Protein AF-A1C8B0-F1 (afdb_monomer)

Radius of gyration: 32.6 Å; Cα contacts (8 Å, |Δi|>4): 626; chains: 1; bounding box: 87×48×108 Å

Structure (mmCIF, N/CA/C/O backbone):
data_AF-A1C8B0-F1
#
_entry.id   AF-A1C8B0-F1
#
loop_
_atom_site.group_PDB
_atom_site.id
_atom_site.type_symbol
_atom_site.label_atom_id
_atom_site.label_alt_id
_atom_site.label_comp_id
_atom_site.label_asym_id
_atom_site.label_entity_id
_atom_site.label_seq_id
_atom_site.pdbx_PDB_ins_code
_atom_site.Cartn_x
_atom_site.Cartn_y
_atom_site.Cartn_z
_atom_site.occupancy
_atom_site.B_iso_or_equiv
_atom_site.auth_seq_id
_atom_site.auth_comp_id
_atom_site.auth_asym_id
_atom_site.auth_atom_id
_atom_site.pdbx_PDB_model_num
ATOM 1 N N . MET A 1 1 ? -8.104 31.100 14.014 1.00 27.03 1 MET A N 1
ATOM 2 C CA . MET A 1 1 ? -8.698 31.829 12.880 1.00 27.03 1 MET A CA 1
ATOM 3 C C . MET A 1 1 ? -7.588 32.603 12.201 1.00 27.03 1 MET A C 1
ATOM 5 O O . MET A 1 1 ? -6.811 33.216 12.912 1.00 27.03 1 MET A O 1
ATOM 9 N N . GLU A 1 2 ? -7.525 32.483 10.873 1.00 24.52 2 GLU A N 1
ATOM 10 C CA . GLU A 1 2 ? -6.714 33.266 9.924 1.00 24.52 2 GLU A CA 1
ATOM 11 C C . GLU A 1 2 ? -5.181 33.228 10.052 1.00 24.52 2 GLU A C 1
ATOM 13 O O . GLU A 1 2 ? -4.587 33.913 10.872 1.00 24.52 2 GLU A O 1
ATOM 18 N N . GLN A 1 3 ? -4.539 32.476 9.149 1.00 24.55 3 GLN A N 1
ATOM 19 C CA . GLN A 1 3 ? -3.597 33.025 8.156 1.00 24.55 3 GLN A CA 1
ATOM 20 C C . GLN A 1 3 ? -3.154 31.900 7.202 1.00 24.55 3 GLN A C 1
ATOM 22 O O . GLN A 1 3 ? -2.173 31.196 7.417 1.00 24.55 3 GLN A O 1
ATOM 27 N N . PHE A 1 4 ? -3.932 31.717 6.137 1.00 23.42 4 PHE A N 1
ATOM 28 C CA . PHE A 1 4 ? -3.607 30.898 4.971 1.00 23.42 4 PHE A CA 1
ATOM 29 C C . PHE A 1 4 ? -4.050 31.694 3.742 1.00 23.42 4 PHE A C 1
ATOM 31 O O . PHE A 1 4 ? -5.245 31.938 3.605 1.00 23.42 4 PHE A O 1
ATOM 38 N N . ALA A 1 5 ? -3.108 32.097 2.882 1.00 22.16 5 ALA A N 1
ATOM 39 C CA . ALA A 1 5 ? -3.203 32.050 1.415 1.00 22.16 5 ALA A CA 1
ATOM 40 C C . ALA A 1 5 ? -2.179 32.977 0.728 1.00 22.16 5 ALA A C 1
ATOM 42 O O . ALA A 1 5 ? -2.107 34.158 1.051 1.00 22.16 5 ALA A O 1
ATOM 43 N N . ARG A 1 6 ? -1.572 32.431 -0.349 1.00 23.80 6 ARG A N 1
ATOM 44 C CA . ARG A 1 6 ? -1.012 33.102 -1.551 1.00 23.80 6 ARG A CA 1
ATOM 45 C C . ARG A 1 6 ? 0.385 33.758 -1.410 1.00 23.80 6 ARG A C 1
ATOM 47 O O . ARG A 1 6 ? 0.670 34.356 -0.394 1.00 23.80 6 ARG A O 1
ATOM 54 N N . PHE A 1 7 ? 1.314 33.720 -2.379 1.00 22.75 7 PHE A N 1
ATOM 55 C CA . PHE A 1 7 ? 1.274 33.415 -3.820 1.00 22.75 7 PHE A CA 1
ATOM 56 C C . PHE A 1 7 ? 2.685 32.997 -4.350 1.00 22.75 7 PHE A C 1
ATOM 58 O O . PHE A 1 7 ? 3.702 33.293 -3.738 1.00 22.75 7 PHE A O 1
ATOM 65 N N . ARG A 1 8 ? 2.652 32.304 -5.501 1.00 22.50 8 ARG A N 1
ATOM 66 C CA . ARG A 1 8 ? 3.627 31.754 -6.486 1.00 22.50 8 ARG A CA 1
ATOM 67 C C . ARG A 1 8 ? 5.122 32.154 -6.572 1.00 22.50 8 ARG A C 1
ATOM 69 O O . ARG A 1 8 ? 5.502 33.303 -6.423 1.00 22.50 8 ARG A O 1
ATOM 76 N N . CYS A 1 9 ? 5.868 31.138 -7.045 1.00 22.59 9 CYS A N 1
ATOM 77 C CA . CYS A 1 9 ? 6.956 31.082 -8.043 1.00 22.59 9 CYS A CA 1
ATOM 78 C C . CYS A 1 9 ? 7.487 32.377 -8.677 1.00 22.59 9 CYS A C 1
ATOM 80 O O . CYS A 1 9 ? 6.720 33.074 -9.331 1.00 22.59 9 CYS A O 1
ATOM 82 N N . GLU A 1 10 ? 8.821 32.486 -8.747 1.00 23.69 10 GLU A N 1
ATOM 83 C CA . GLU A 1 10 ? 9.536 32.789 -9.996 1.00 23.69 10 GLU A CA 1
ATOM 84 C C . GLU A 1 10 ? 11.028 32.379 -9.958 1.00 23.69 10 GLU A C 1
ATOM 86 O O . GLU A 1 10 ? 11.712 32.541 -8.955 1.00 23.69 10 GLU A O 1
ATOM 91 N N . ARG A 1 11 ? 11.474 31.875 -11.119 1.00 23.36 11 ARG A N 1
ATOM 92 C CA . ARG A 1 11 ? 12.811 31.928 -11.744 1.00 23.36 11 ARG A CA 1
ATOM 93 C C . ARG A 1 11 ? 14.041 31.179 -11.191 1.00 23.36 11 ARG A C 1
ATOM 95 O O . ARG A 1 11 ? 14.656 31.513 -10.188 1.00 23.36 11 ARG A O 1
ATOM 102 N N . LEU A 1 12 ? 14.443 30.226 -12.036 1.00 24.17 12 LEU A N 1
ATOM 103 C CA . LEU A 1 12 ? 15.775 29.667 -12.255 1.00 24.17 12 LEU A CA 1
ATOM 104 C C . LEU A 1 12 ? 16.821 30.743 -12.586 1.00 24.17 12 LEU A C 1
ATOM 106 O O . LEU A 1 12 ? 16.550 31.597 -13.427 1.00 24.17 12 LEU A O 1
ATOM 110 N N . GLU A 1 13 ? 18.041 30.569 -12.075 1.00 24.02 13 GLU A N 1
ATOM 111 C CA . GLU A 1 13 ? 19.277 30.878 -12.799 1.00 24.02 13 GLU A CA 1
ATOM 112 C C . GLU A 1 13 ? 20.419 29.942 -12.351 1.00 24.02 13 GLU A C 1
ATOM 114 O O . GLU A 1 13 ? 20.404 29.355 -11.271 1.00 24.02 13 GLU A O 1
ATOM 119 N N . PHE A 1 14 ? 21.339 29.718 -13.280 1.00 22.56 14 PHE A N 1
ATOM 120 C CA . PHE A 1 14 ? 22.285 28.611 -13.418 1.00 22.56 14 PHE A CA 1
ATOM 121 C C . PHE A 1 14 ? 23.656 28.901 -12.766 1.00 22.56 14 PHE A C 1
ATOM 123 O O . PHE A 1 14 ? 24.095 30.040 -12.826 1.00 22.56 14 PHE A O 1
ATOM 130 N N . ILE A 1 15 ? 24.364 27.862 -12.271 1.00 24.08 15 ILE A N 1
ATOM 131 C CA . ILE A 1 15 ? 25.776 27.479 -12.586 1.00 24.08 15 ILE A CA 1
ATOM 132 C C . ILE A 1 15 ? 26.565 26.817 -11.420 1.00 24.08 15 ILE A C 1
ATOM 134 O O . ILE A 1 15 ? 26.719 27.356 -10.331 1.00 24.08 15 ILE A O 1
ATOM 138 N N . ASN A 1 16 ? 27.160 25.673 -11.789 1.00 22.88 16 ASN A N 1
ATOM 139 C CA . ASN A 1 16 ? 28.370 24.968 -11.328 1.00 22.88 16 ASN A CA 1
ATOM 140 C C . ASN A 1 16 ? 28.439 24.127 -10.036 1.00 22.88 16 ASN A C 1
ATOM 142 O O . ASN A 1 16 ? 28.656 24.589 -8.919 1.00 22.88 16 ASN A O 1
ATOM 146 N N . LEU A 1 17 ? 28.476 22.816 -10.308 1.00 26.45 17 LEU A N 1
ATOM 147 C CA . LEU A 1 17 ? 29.209 21.765 -9.611 1.00 26.45 17 LEU A CA 1
ATOM 148 C C . LEU A 1 17 ? 30.724 22.053 -9.601 1.00 26.45 17 LEU A C 1
ATOM 150 O O . LEU A 1 17 ? 31.343 22.057 -10.654 1.00 26.45 17 LEU A O 1
ATOM 154 N N . GLU A 1 18 ? 31.311 22.240 -8.420 1.00 26.14 18 GLU A N 1
ATOM 155 C CA . GLU A 1 18 ? 32.524 21.548 -7.939 1.00 26.14 18 GLU A CA 1
ATOM 156 C C . GLU A 1 18 ? 32.951 22.154 -6.591 1.00 26.14 18 GLU A C 1
ATOM 158 O O . GLU A 1 18 ? 33.663 23.151 -6.526 1.00 26.14 18 GLU A O 1
ATOM 163 N N . ARG A 1 19 ? 32.505 21.536 -5.489 1.00 23.75 19 ARG A N 1
ATOM 164 C CA . ARG A 1 19 ? 33.178 21.549 -4.173 1.00 23.75 19 ARG A CA 1
ATOM 165 C C . ARG A 1 19 ? 32.501 20.540 -3.240 1.00 23.75 19 ARG A C 1
ATOM 167 O O . ARG A 1 19 ? 31.863 20.878 -2.251 1.00 23.75 19 ARG A O 1
ATOM 174 N N . LEU A 1 20 ? 32.650 19.253 -3.557 1.00 26.44 20 LEU A N 1
ATOM 175 C CA . LEU A 1 20 ? 32.362 18.170 -2.613 1.00 26.44 20 LEU A CA 1
ATOM 176 C C . LEU A 1 20 ? 33.545 18.009 -1.644 1.00 26.44 20 LEU A C 1
ATOM 178 O O . LEU A 1 20 ? 34.382 17.122 -1.787 1.00 26.44 20 LEU A O 1
ATOM 182 N N . ARG A 1 21 ? 33.586 18.848 -0.606 1.00 23.86 21 ARG A N 1
ATOM 183 C CA . ARG A 1 21 ? 34.073 18.432 0.715 1.00 23.86 21 ARG A CA 1
ATOM 184 C C . ARG A 1 21 ? 32.958 18.711 1.716 1.00 23.86 21 ARG A C 1
ATOM 186 O O . ARG A 1 21 ? 32.481 19.832 1.833 1.00 23.86 21 ARG A O 1
ATOM 193 N N . ARG A 1 22 ? 32.514 17.623 2.349 1.00 26.09 22 ARG A N 1
ATOM 194 C CA . ARG A 1 22 ? 31.415 17.522 3.319 1.00 26.09 22 ARG A CA 1
ATOM 195 C C . ARG A 1 22 ? 31.419 18.681 4.327 1.00 26.09 22 ARG A C 1
ATOM 197 O O . ARG A 1 22 ? 32.480 19.020 4.845 1.00 26.09 22 ARG A O 1
ATOM 204 N N . PRO A 1 23 ? 30.223 19.110 4.746 1.00 23.77 23 PRO A N 1
ATOM 205 C CA . PRO A 1 23 ? 29.905 18.965 6.157 1.00 23.77 23 PRO A CA 1
ATOM 206 C C . PRO A 1 23 ? 28.652 18.110 6.357 1.00 23.77 23 PRO A C 1
ATOM 208 O O . PRO A 1 23 ? 27.704 18.117 5.574 1.00 23.77 23 PRO A O 1
ATOM 211 N N . GLN A 1 24 ? 28.717 17.309 7.412 1.00 29.73 24 GLN A N 1
ATOM 212 C CA . GLN A 1 24 ? 27.662 16.442 7.903 1.00 29.73 24 GLN A CA 1
ATOM 213 C C . GLN A 1 24 ? 26.462 17.282 8.360 1.00 29.73 24 GLN A C 1
ATOM 215 O O . GLN A 1 24 ? 26.579 18.031 9.321 1.00 29.73 24 GLN A O 1
ATOM 220 N N . TYR A 1 25 ? 25.306 17.088 7.725 1.00 24.14 25 TYR A N 1
ATOM 221 C CA . TYR A 1 25 ? 24.003 17.246 8.371 1.00 24.14 25 TYR A CA 1
ATOM 222 C C . TYR A 1 25 ? 23.102 16.069 7.968 1.00 24.14 25 TYR A C 1
ATOM 224 O O . TYR A 1 25 ? 23.142 15.627 6.815 1.00 24.14 25 TYR A O 1
ATOM 232 N N . PRO A 1 26 ? 22.338 15.498 8.914 1.00 23.81 26 PRO A N 1
ATOM 233 C CA . PRO A 1 26 ? 21.621 14.253 8.711 1.00 23.81 26 PRO A CA 1
ATOM 234 C C . PRO A 1 26 ? 20.372 14.500 7.864 1.00 23.81 26 PRO A C 1
ATOM 236 O O . PRO A 1 26 ? 19.462 15.230 8.253 1.00 23.81 26 PRO A O 1
ATOM 239 N N . ILE A 1 27 ? 20.304 13.840 6.711 1.00 23.09 27 ILE A N 1
ATOM 240 C CA . ILE A 1 27 ? 19.071 13.711 5.938 1.00 23.09 27 ILE A CA 1
ATOM 241 C C . ILE A 1 27 ? 18.072 12.964 6.829 1.00 23.09 27 ILE A C 1
ATOM 243 O O . ILE A 1 27 ? 18.251 11.777 7.121 1.00 23.09 27 ILE A O 1
ATOM 247 N N . ARG A 1 28 ? 17.020 13.658 7.283 1.00 23.97 28 ARG A N 1
ATOM 248 C CA . ARG A 1 28 ? 15.839 13.024 7.876 1.00 23.97 28 ARG A CA 1
ATOM 249 C C . ARG A 1 28 ? 15.248 12.080 6.831 1.00 23.97 28 ARG A C 1
ATOM 251 O O . ARG A 1 28 ? 14.528 12.497 5.931 1.00 23.97 28 ARG A O 1
ATOM 258 N N . ARG A 1 29 ? 15.564 10.791 6.973 1.00 22.73 29 ARG A N 1
ATOM 259 C CA . ARG A 1 29 ? 14.801 9.682 6.404 1.00 22.73 29 ARG A CA 1
ATOM 260 C C . ARG A 1 29 ? 13.360 9.813 6.892 1.00 22.73 29 ARG A C 1
ATOM 262 O O . ARG A 1 29 ? 13.035 9.332 7.972 1.00 22.73 29 ARG A O 1
ATOM 269 N N . ILE A 1 30 ? 12.486 10.387 6.076 1.00 24.53 30 ILE A N 1
ATOM 270 C CA . ILE A 1 30 ? 11.073 10.003 6.091 1.00 24.53 30 ILE A CA 1
ATOM 271 C C . ILE A 1 30 ? 10.986 8.738 5.233 1.00 24.53 30 ILE A C 1
ATOM 273 O O . ILE A 1 30 ? 10.420 8.706 4.150 1.00 24.53 30 ILE A O 1
ATOM 277 N N . CYS A 1 31 ? 11.634 7.677 5.718 1.00 21.89 31 CYS A N 1
ATOM 278 C CA . CYS A 1 31 ? 11.101 6.351 5.491 1.00 21.89 31 CYS A CA 1
ATOM 279 C C . CYS A 1 31 ? 9.854 6.311 6.359 1.00 21.89 31 CYS A C 1
ATOM 281 O O . CYS A 1 31 ? 9.967 6.399 7.585 1.00 21.89 31 CYS A O 1
ATOM 283 N N . VAL A 1 32 ? 8.684 6.186 5.735 1.00 26.14 32 VAL A N 1
ATOM 284 C CA . VAL A 1 32 ? 7.529 5.594 6.402 1.00 26.14 32 VAL A CA 1
ATOM 285 C C . VAL A 1 32 ? 8.072 4.328 7.048 1.00 26.14 32 VAL A C 1
ATOM 287 O O . VAL A 1 32 ? 8.517 3.408 6.358 1.00 26.14 32 VAL A O 1
ATOM 290 N N . ARG A 1 33 ? 8.183 4.342 8.379 1.00 23.36 33 ARG A N 1
ATOM 291 C CA . ARG A 1 33 ? 8.443 3.131 9.136 1.00 23.36 33 ARG A CA 1
ATOM 292 C C . ARG A 1 33 ? 7.311 2.201 8.730 1.00 23.36 33 ARG A C 1
ATOM 294 O O . ARG A 1 33 ? 6.187 2.370 9.185 1.00 23.36 33 ARG A O 1
ATOM 301 N N . GLN A 1 34 ? 7.614 1.227 7.874 1.00 23.14 34 GLN A N 1
ATOM 302 C CA . GLN A 1 34 ? 6.917 -0.040 7.966 1.00 23.14 34 GLN A CA 1
ATOM 303 C C . GLN A 1 34 ? 6.881 -0.399 9.456 1.00 23.14 34 GLN A C 1
ATOM 305 O O . GLN A 1 34 ? 7.913 -0.228 10.126 1.00 23.14 34 GLN A O 1
ATOM 310 N N . PRO A 1 35 ? 5.762 -0.900 9.989 1.00 26.23 35 PRO A N 1
ATOM 311 C CA . PRO A 1 35 ? 5.779 -1.600 11.258 1.00 26.23 35 PRO A CA 1
ATOM 312 C C . PRO A 1 35 ? 6.574 -2.901 11.056 1.00 26.23 35 PRO A C 1
ATOM 314 O O . PRO A 1 35 ? 6.039 -4.002 10.987 1.00 26.23 35 PRO A O 1
ATOM 317 N N . ARG A 1 36 ? 7.900 -2.787 10.905 1.00 23.06 36 ARG A N 1
ATOM 318 C CA . ARG A 1 36 ? 8.804 -3.919 11.032 1.00 23.06 36 ARG A CA 1
ATOM 319 C C . ARG A 1 36 ? 8.688 -4.368 12.479 1.00 23.06 36 ARG A C 1
ATOM 321 O O . ARG A 1 36 ? 9.173 -3.686 13.375 1.00 23.06 36 ARG A O 1
ATOM 328 N N . ARG A 1 37 ? 8.089 -5.551 12.624 1.00 27.02 37 ARG A N 1
ATOM 329 C CA . ARG A 1 37 ? 7.896 -6.349 13.838 1.00 27.02 37 ARG A CA 1
ATOM 330 C C . ARG A 1 37 ? 6.720 -5.935 14.727 1.00 27.02 37 ARG A C 1
ATOM 332 O O . ARG A 1 37 ? 6.909 -5.615 15.890 1.00 27.02 37 ARG A O 1
ATOM 339 N N . ILE A 1 38 ? 5.511 -6.278 14.283 1.00 29.66 38 ILE A N 1
ATOM 340 C CA . ILE A 1 38 ? 4.605 -7.047 15.159 1.00 29.66 38 ILE A CA 1
ATOM 341 C C . ILE A 1 38 ? 5.105 -8.507 15.159 1.00 29.66 38 ILE A C 1
ATOM 343 O O . ILE A 1 38 ? 4.500 -9.433 14.642 1.00 29.66 38 ILE A O 1
ATOM 347 N N . LEU A 1 39 ? 6.328 -8.680 15.658 1.00 27.09 39 LEU A N 1
ATOM 348 C CA . LEU A 1 39 ? 6.884 -9.946 16.140 1.00 27.09 39 LEU A CA 1
ATOM 349 C C . LEU A 1 39 ? 7.216 -9.805 17.636 1.00 27.09 39 LEU A C 1
ATOM 351 O O . LEU A 1 39 ? 7.944 -10.617 18.196 1.00 27.09 39 LEU A O 1
ATOM 355 N N . GLU A 1 40 ? 6.649 -8.788 18.294 1.00 28.31 40 GLU A N 1
ATOM 356 C CA . GLU A 1 40 ? 6.595 -8.675 19.755 1.00 28.31 40 GLU A CA 1
ATOM 357 C C . GLU A 1 40 ? 5.267 -9.189 20.335 1.00 28.31 40 GLU A C 1
ATOM 359 O O . GLU A 1 40 ? 5.153 -9.354 21.544 1.00 28.31 40 GLU A O 1
ATOM 364 N N . SER A 1 41 ? 4.320 -9.628 19.496 1.00 29.56 41 SER A N 1
ATOM 365 C CA . SER A 1 41 ? 3.171 -10.445 19.924 1.00 29.56 41 SER A CA 1
ATOM 366 C C . SER A 1 41 ? 3.544 -11.903 20.256 1.00 29.56 41 SER A C 1
ATOM 368 O O . SER A 1 41 ? 2.705 -12.664 20.724 1.00 29.56 41 SER A O 1
ATOM 370 N N . ARG A 1 42 ? 4.822 -12.296 20.103 1.00 28.45 42 ARG A N 1
ATOM 371 C CA . ARG A 1 42 ? 5.390 -13.548 20.654 1.00 28.45 42 ARG A CA 1
ATOM 372 C C . ARG A 1 42 ? 6.386 -13.335 21.807 1.00 28.45 42 ARG A C 1
ATOM 374 O O . ARG A 1 42 ? 7.036 -14.289 22.224 1.00 28.45 42 ARG A O 1
ATOM 381 N N . ARG A 1 43 ? 6.501 -12.116 22.356 1.00 26.80 43 ARG A N 1
ATOM 382 C CA . ARG A 1 43 ? 7.359 -11.809 23.524 1.00 26.80 43 ARG A CA 1
ATOM 383 C C . ARG A 1 43 ? 6.664 -11.060 24.667 1.00 26.80 43 ARG A C 1
ATOM 385 O O . ARG A 1 43 ? 7.340 -10.599 25.574 1.00 26.80 43 ARG A O 1
ATOM 392 N N . PHE A 1 44 ? 5.332 -11.065 24.715 1.00 29.77 44 PHE A N 1
ATOM 393 C CA . PHE A 1 44 ? 4.585 -10.816 25.962 1.00 29.77 44 PHE A CA 1
ATOM 394 C C . PHE A 1 44 ? 4.304 -12.105 26.762 1.00 29.77 44 PHE A C 1
ATOM 396 O O . PHE A 1 44 ? 3.426 -12.163 27.617 1.00 29.77 44 PHE A O 1
ATOM 403 N N . HIS A 1 45 ? 5.106 -13.147 26.533 1.00 31.66 45 HIS A N 1
ATOM 404 C CA . HIS A 1 45 ? 5.358 -14.186 27.524 1.00 31.66 45 HIS A CA 1
ATOM 405 C C . HIS A 1 45 ? 6.771 -13.981 28.079 1.00 31.66 45 HIS A C 1
ATOM 407 O O . HIS A 1 45 ? 7.755 -14.143 27.363 1.00 31.66 45 HIS A O 1
ATOM 413 N N . ARG A 1 46 ? 6.832 -13.626 29.370 1.00 34.03 46 ARG A N 1
ATOM 414 C CA . ARG A 1 46 ? 8.031 -13.402 30.198 1.00 34.03 46 ARG A CA 1
ATOM 415 C C . ARG A 1 46 ? 8.932 -12.229 29.784 1.00 34.03 46 ARG A C 1
ATOM 417 O O . ARG A 1 46 ? 10.022 -12.428 29.261 1.00 34.03 46 ARG A O 1
ATOM 424 N N . THR A 1 47 ? 8.581 -11.030 30.240 1.00 23.72 47 THR A N 1
ATOM 425 C CA . THR A 1 47 ? 9.585 -10.058 30.699 1.00 23.72 47 THR A CA 1
ATOM 426 C C . THR A 1 47 ? 9.168 -9.511 32.053 1.00 23.72 47 THR A C 1
ATOM 428 O O . THR A 1 47 ? 8.260 -8.696 32.173 1.00 23.72 47 THR A O 1
ATOM 431 N N . ARG A 1 48 ? 9.861 -10.026 33.071 1.00 34.81 48 ARG A N 1
ATOM 432 C CA . ARG A 1 48 ? 10.075 -9.416 34.382 1.00 34.81 48 ARG A CA 1
ATOM 433 C C . ARG A 1 48 ? 10.405 -7.935 34.148 1.00 34.81 48 ARG A C 1
ATOM 435 O O . ARG A 1 48 ? 11.414 -7.637 33.514 1.00 34.81 48 ARG A O 1
ATOM 442 N N . THR A 1 49 ? 9.550 -7.025 34.594 1.00 28.36 49 THR A N 1
ATOM 443 C CA . THR A 1 49 ? 9.852 -5.593 34.610 1.00 28.36 49 THR A CA 1
ATOM 444 C C . THR A 1 49 ? 10.828 -5.332 35.751 1.00 28.36 49 THR A C 1
ATOM 446 O O . THR A 1 49 ? 10.450 -5.367 36.919 1.00 28.36 49 THR A O 1
ATOM 449 N N . THR A 1 50 ? 12.096 -5.121 35.415 1.00 33.22 50 THR A N 1
ATOM 450 C CA . THR A 1 50 ? 13.068 -4.455 36.285 1.00 33.22 50 THR A CA 1
ATOM 451 C C . THR A 1 50 ? 13.237 -3.027 35.785 1.00 33.22 50 THR A C 1
ATOM 453 O O . THR A 1 50 ? 13.892 -2.807 34.767 1.00 33.22 50 THR A O 1
ATOM 456 N N . SER A 1 51 ? 12.640 -2.075 36.494 1.00 29.19 51 SER A N 1
ATOM 457 C CA . SER A 1 51 ? 13.129 -0.700 36.584 1.00 29.19 51 SER A CA 1
ATOM 458 C C . SER A 1 51 ? 12.572 -0.087 37.865 1.00 29.19 51 SER A C 1
ATOM 460 O O . SER A 1 51 ? 11.360 0.069 37.999 1.00 29.19 51 SER A O 1
ATOM 462 N N . ASP A 1 52 ? 13.506 0.152 38.779 1.00 31.75 52 ASP A N 1
ATOM 463 C CA . ASP A 1 52 ? 13.441 0.816 40.076 1.00 31.75 52 ASP A CA 1
ATOM 464 C C . ASP A 1 52 ? 12.338 1.874 40.230 1.00 31.75 52 ASP A C 1
ATOM 466 O O . ASP A 1 52 ? 12.485 3.020 39.815 1.00 31.75 52 ASP A O 1
ATOM 470 N N . ASP A 1 53 ? 11.261 1.488 40.907 1.00 26.95 53 ASP A N 1
ATOM 471 C CA . ASP A 1 53 ? 10.874 2.138 42.156 1.00 26.95 53 ASP A CA 1
ATOM 472 C C . ASP A 1 53 ? 10.282 1.047 43.064 1.00 26.95 53 ASP A C 1
ATOM 474 O O . ASP A 1 53 ? 9.504 0.199 42.620 1.00 26.95 53 ASP A O 1
ATOM 478 N N . GLY A 1 54 ? 10.755 0.968 44.305 1.00 28.72 54 GLY A N 1
ATOM 479 C CA . GLY A 1 54 ? 10.697 -0.217 45.175 1.00 28.72 54 GLY A CA 1
ATOM 480 C C . GLY A 1 54 ? 9.331 -0.565 45.772 1.00 28.72 54 GLY A C 1
ATOM 481 O O . GLY A 1 54 ? 9.268 -1.027 46.907 1.00 28.72 54 GLY A O 1
ATOM 482 N N . THR A 1 55 ? 8.235 -0.367 45.045 1.00 31.16 55 THR A N 1
ATOM 483 C CA . THR A 1 55 ? 6.891 -0.791 45.458 1.00 31.16 55 THR A CA 1
ATOM 484 C C . THR A 1 55 ? 6.254 -1.621 44.352 1.00 31.16 55 THR A C 1
ATOM 486 O O . THR A 1 55 ? 5.639 -1.113 43.419 1.00 31.16 55 THR A O 1
ATOM 489 N N . GLN A 1 56 ? 6.417 -2.945 44.447 1.00 30.25 56 GLN A N 1
ATOM 490 C CA . GLN A 1 56 ? 5.583 -3.854 43.667 1.00 30.25 56 GLN A CA 1
ATOM 491 C C . GLN A 1 56 ? 4.119 -3.640 44.077 1.00 30.25 56 GLN A C 1
ATOM 493 O O . GLN A 1 56 ? 3.834 -3.692 45.277 1.00 30.25 56 GLN A O 1
ATOM 498 N N . PRO A 1 57 ? 3.182 -3.414 43.137 1.00 36.72 57 PRO A N 1
ATOM 499 C CA . PRO A 1 57 ? 1.769 -3.502 43.470 1.00 36.72 57 PRO A CA 1
ATOM 500 C C . PRO A 1 57 ? 1.504 -4.920 43.986 1.00 36.72 57 PRO A C 1
ATOM 502 O O . PRO A 1 57 ? 1.942 -5.895 43.370 1.00 36.72 57 PRO A O 1
ATOM 505 N N . ALA A 1 58 ? 0.859 -5.025 45.150 1.00 40.59 58 ALA A N 1
ATOM 506 C CA . ALA A 1 58 ? 0.561 -6.302 45.788 1.00 40.59 58 ALA A CA 1
ATOM 507 C C . ALA A 1 58 ? -0.121 -7.261 44.788 1.00 40.59 58 ALA A C 1
ATOM 509 O O . ALA A 1 58 ? -0.948 -6.804 43.989 1.00 40.59 58 ALA A O 1
ATOM 510 N N . PRO A 1 59 ? 0.198 -8.571 44.806 1.00 46.56 59 PRO A N 1
ATOM 511 C CA . PRO A 1 59 ? -0.482 -9.547 43.966 1.00 46.56 59 PRO A CA 1
ATOM 512 C C . PRO A 1 59 ? -1.993 -9.426 44.171 1.00 46.56 59 PRO A C 1
ATOM 514 O O . PRO A 1 59 ? -2.475 -9.408 45.302 1.00 46.56 59 PRO A O 1
ATOM 517 N N . VAL A 1 60 ? -2.759 -9.346 43.084 1.00 50.34 60 VAL A N 1
ATOM 518 C CA . VAL A 1 60 ? -4.225 -9.172 43.112 1.00 50.34 60 VAL A CA 1
ATOM 519 C C . VAL A 1 60 ? -4.921 -10.267 43.949 1.00 50.34 60 VAL A C 1
ATOM 521 O O . VAL A 1 60 ? -6.003 -10.055 44.484 1.00 50.34 60 VAL A O 1
ATOM 524 N N . GLU A 1 61 ? -4.273 -11.416 44.150 1.00 47.94 61 GLU A N 1
ATOM 525 C CA . GLU A 1 61 ? -4.701 -12.509 45.038 1.00 47.94 61 GLU A CA 1
ATOM 526 C C . GLU A 1 61 ? -4.691 -12.142 46.532 1.00 47.94 61 GLU A C 1
ATOM 528 O O . GLU A 1 61 ? -5.583 -12.558 47.276 1.00 47.94 61 GLU A O 1
ATOM 533 N N . ASP A 1 62 ? -3.736 -11.321 46.973 1.00 51.16 62 ASP A N 1
ATOM 534 C CA . ASP A 1 62 ? -3.715 -10.781 48.335 1.00 51.16 62 ASP A CA 1
ATOM 535 C C . ASP A 1 62 ? -4.812 -9.726 48.510 1.00 51.16 62 ASP A C 1
ATOM 537 O O . ASP A 1 62 ? -5.467 -9.680 49.550 1.00 51.16 62 ASP A O 1
ATOM 541 N N . ILE A 1 63 ? -5.103 -8.963 47.452 1.00 52.72 63 ILE A N 1
ATOM 542 C CA . ILE A 1 63 ? -6.219 -8.013 47.405 1.00 52.72 63 ILE A CA 1
ATOM 543 C C . ILE A 1 63 ? -7.568 -8.752 47.506 1.00 52.72 63 ILE A C 1
ATOM 545 O O . ILE A 1 63 ? -8.426 -8.324 48.267 1.00 52.72 63 ILE A O 1
ATOM 549 N N . ILE A 1 64 ? -7.750 -9.901 46.842 1.00 52.25 64 ILE A N 1
ATOM 550 C CA . ILE A 1 64 ? -8.974 -10.729 46.932 1.00 52.25 64 ILE A CA 1
ATOM 551 C C . ILE A 1 64 ? -9.205 -11.265 48.350 1.00 52.25 64 ILE A C 1
ATOM 553 O O . ILE A 1 64 ? -10.322 -11.169 48.870 1.00 52.25 64 ILE A O 1
ATOM 557 N N . ARG A 1 65 ? -8.161 -11.808 48.998 1.00 55.12 65 ARG A N 1
ATOM 558 C CA . ARG A 1 65 ? -8.253 -12.265 50.398 1.00 55.12 65 ARG A CA 1
ATOM 559 C C . ARG A 1 65 ? -8.551 -11.109 51.350 1.00 55.12 65 ARG A C 1
ATOM 561 O O . ARG A 1 65 ? -9.284 -11.300 52.318 1.00 55.12 65 ARG A O 1
ATOM 568 N N . HIS A 1 66 ? -8.027 -9.918 51.072 1.00 55.75 66 HIS A N 1
ATOM 569 C CA . HIS A 1 66 ? -8.264 -8.732 51.890 1.00 55.75 66 HIS A CA 1
ATOM 570 C C . HIS A 1 66 ? -9.676 -8.154 51.681 1.00 55.75 66 HIS A C 1
ATOM 572 O O . HIS A 1 66 ? -10.371 -7.890 52.654 1.00 55.75 66 HIS A O 1
ATOM 578 N N . ILE A 1 67 ? -10.164 -8.065 50.438 1.00 55.44 67 ILE A N 1
ATOM 579 C CA . ILE A 1 67 ? -11.532 -7.614 50.115 1.00 55.44 67 ILE A CA 1
ATOM 580 C C . ILE A 1 67 ? -12.580 -8.528 50.750 1.00 55.44 67 ILE A C 1
ATOM 582 O O . ILE A 1 67 ? -13.571 -8.043 51.280 1.00 55.44 67 ILE A O 1
ATOM 586 N N . SER A 1 68 ? -12.355 -9.843 50.713 1.00 56.44 68 SER A N 1
ATOM 587 C CA . SER A 1 68 ? -13.316 -10.828 51.231 1.00 56.44 68 SER A CA 1
ATOM 588 C C . SER A 1 68 ? -13.336 -10.922 52.765 1.00 56.44 68 SER A C 1
ATOM 590 O O . SER A 1 68 ? -14.234 -11.552 53.315 1.00 56.44 68 SER A O 1
ATOM 592 N N . SER A 1 69 ? -12.344 -10.346 53.459 1.00 56.78 69 SER A N 1
ATOM 593 C CA . SER A 1 69 ? -12.194 -10.420 54.925 1.00 56.78 69 SER A CA 1
ATOM 594 C C . SER A 1 69 ? -12.441 -9.099 55.661 1.00 56.78 69 SER A C 1
ATOM 596 O O . SER A 1 69 ? -12.483 -9.095 56.892 1.00 56.78 69 SER A O 1
ATOM 598 N N . LEU A 1 70 ? -12.624 -7.986 54.944 1.00 51.00 70 LEU A N 1
ATOM 599 C CA . LEU A 1 70 ? -12.878 -6.672 55.536 1.00 51.00 70 LEU A CA 1
ATOM 600 C C . LEU A 1 70 ? -14.385 -6.369 55.635 1.00 51.00 70 LEU A C 1
ATOM 602 O O . LEU A 1 70 ? -15.125 -6.651 54.692 1.00 51.00 70 LEU A O 1
ATOM 606 N N . PRO A 1 71 ? -14.859 -5.751 56.736 1.00 55.50 71 PRO A N 1
ATOM 607 C CA . PRO A 1 71 ? -16.219 -5.222 56.807 1.00 55.50 71 PRO A CA 1
ATOM 608 C C . PRO A 1 71 ? -16.425 -4.170 55.705 1.00 55.50 71 PRO A C 1
ATOM 610 O O . PRO A 1 71 ? -15.545 -3.344 55.466 1.00 55.50 71 PRO A O 1
ATOM 613 N N . GLU A 1 72 ? -17.587 -4.192 55.039 1.00 52.72 72 GLU A N 1
ATOM 614 C CA . GLU A 1 72 ? -17.896 -3.466 53.787 1.00 52.72 72 GLU A CA 1
ATOM 615 C C . GLU A 1 72 ? -17.588 -1.950 53.793 1.00 52.72 72 GLU A C 1
ATOM 617 O O . GLU A 1 72 ? -17.485 -1.338 52.729 1.00 52.72 72 GLU A O 1
ATOM 622 N N . GLN A 1 73 ? -17.383 -1.348 54.967 1.00 51.69 73 GLN A N 1
ATOM 623 C CA . GLN A 1 73 ? -17.372 0.096 55.209 1.00 51.69 73 GLN A CA 1
ATOM 624 C C . GLN A 1 73 ? -15.986 0.776 55.235 1.00 51.69 73 GLN A C 1
ATOM 626 O O . GLN A 1 73 ? -15.944 1.987 55.428 1.00 51.69 73 GLN A O 1
ATOM 631 N N . THR A 1 74 ? -14.858 0.073 55.040 1.00 55.12 74 THR A N 1
ATOM 632 C CA . THR A 1 74 ? -13.512 0.695 55.183 1.00 55.12 74 THR A CA 1
ATOM 633 C C . THR A 1 74 ? -12.590 0.626 53.964 1.00 55.12 74 THR A C 1
ATOM 635 O O . THR A 1 74 ? -11.527 1.245 53.985 1.00 55.12 74 THR A O 1
ATOM 638 N N . LEU A 1 75 ? -12.952 -0.090 52.895 1.00 67.19 75 LEU A N 1
ATOM 639 C CA . LEU A 1 75 ? -12.095 -0.205 51.712 1.00 67.19 75 LEU A CA 1
ATOM 640 C C . LEU A 1 75 ? -12.463 0.840 50.651 1.00 67.19 75 LEU A C 1
ATOM 642 O O . LEU A 1 75 ? -13.510 0.739 50.017 1.00 67.19 75 LEU A O 1
ATOM 646 N N . GLU A 1 76 ? -11.575 1.804 50.400 1.00 77.19 76 GLU A N 1
ATOM 647 C CA . GLU A 1 76 ? -11.743 2.774 49.311 1.00 77.19 76 GLU A CA 1
ATOM 648 C C . GLU A 1 76 ? -11.485 2.129 47.932 1.00 77.19 76 GLU A C 1
ATOM 650 O O . GLU A 1 76 ? -10.410 2.240 47.335 1.00 77.19 76 GLU A O 1
ATOM 655 N N . VAL A 1 77 ? -12.500 1.448 47.396 1.00 79.88 77 VAL A N 1
ATOM 656 C CA . VAL A 1 77 ? -12.428 0.692 46.128 1.00 79.88 77 VAL A CA 1
ATOM 657 C C . VAL A 1 77 ? -12.262 1.559 44.871 1.00 79.88 77 VAL A C 1
ATOM 659 O O . VAL A 1 77 ? -11.857 1.061 43.819 1.00 79.88 77 VAL A O 1
ATOM 662 N N . ASN A 1 78 ? -12.542 2.861 44.973 1.00 87.38 78 ASN A N 1
ATOM 663 C CA . ASN A 1 78 ? -12.451 3.822 43.868 1.00 87.38 78 ASN A CA 1
ATOM 664 C C . ASN A 1 78 ? -11.135 4.618 43.848 1.00 87.38 78 ASN A C 1
ATOM 666 O O . ASN A 1 78 ? -11.008 5.568 43.068 1.00 87.38 78 ASN A O 1
ATOM 670 N N . THR A 1 79 ? -10.166 4.256 44.695 1.00 87.94 79 THR A N 1
ATOM 671 C CA . THR A 1 79 ? -8.826 4.855 44.679 1.00 87.94 79 THR A CA 1
ATOM 672 C C . THR A 1 79 ? -8.181 4.703 43.306 1.00 87.94 79 THR A C 1
ATOM 674 O O . THR A 1 79 ? -8.402 3.722 42.593 1.00 87.94 79 THR A O 1
ATOM 677 N N . ARG A 1 80 ? -7.415 5.722 42.911 1.00 89.31 80 ARG A N 1
ATOM 678 C CA . ARG A 1 80 ? -6.766 5.792 41.602 1.00 89.31 80 ARG A CA 1
ATOM 679 C C . ARG A 1 80 ? -5.259 5.699 41.755 1.00 89.31 80 ARG A C 1
ATOM 681 O O . ARG A 1 80 ? -4.681 6.395 42.586 1.00 89.31 80 ARG A O 1
ATOM 688 N N . ASP A 1 81 ? -4.637 4.873 40.925 1.00 88.12 81 ASP A N 1
ATOM 689 C CA . ASP A 1 81 ? -3.185 4.783 40.834 1.00 88.12 81 ASP A CA 1
ATOM 690 C C . ASP A 1 81 ? -2.576 5.991 40.085 1.00 88.12 81 ASP A C 1
ATOM 692 O O . ASP A 1 81 ? -3.268 6.914 39.636 1.00 88.12 81 ASP A O 1
ATOM 696 N N . GLY A 1 82 ? -1.254 5.965 39.887 1.00 86.69 82 GLY A N 1
ATOM 697 C CA . GLY A 1 82 ? -0.532 6.987 39.125 1.00 86.69 82 GLY A CA 1
ATOM 698 C C . GLY A 1 82 ? -0.971 7.128 37.661 1.00 86.69 82 GLY A C 1
ATOM 699 O O . GLY A 1 82 ? -0.648 8.136 37.035 1.00 86.69 82 GLY A O 1
ATOM 700 N N . ASN A 1 83 ? -1.727 6.180 37.107 1.00 85.38 83 ASN A N 1
ATOM 701 C CA . ASN A 1 83 ? -2.297 6.209 35.761 1.00 85.38 83 ASN A CA 1
ATOM 702 C C . ASN A 1 83 ? -3.793 6.567 35.748 1.00 85.38 83 ASN A C 1
ATOM 704 O O . ASN A 1 83 ? -4.401 6.617 34.679 1.00 85.38 83 ASN A O 1
ATOM 708 N N . GLY A 1 84 ? -4.387 6.858 36.907 1.00 88.94 84 GLY A N 1
ATOM 709 C CA . GLY A 1 84 ? -5.822 7.097 37.038 1.00 88.94 84 GLY A CA 1
ATOM 710 C C . GLY A 1 84 ? -6.665 5.816 37.059 1.00 88.94 84 GLY A C 1
ATOM 711 O O . GLY A 1 84 ? -7.887 5.911 36.984 1.00 88.94 84 GLY A O 1
ATOM 712 N N . GLN A 1 85 ? -6.037 4.642 37.138 1.00 89.50 85 GLN A N 1
ATOM 713 C CA . GLN A 1 85 ? -6.682 3.333 37.132 1.00 89.50 85 GLN A CA 1
ATOM 714 C C . GLN A 1 85 ? -7.210 2.996 38.523 1.00 89.50 85 GLN A C 1
ATOM 716 O O . GLN A 1 85 ? -6.513 3.152 39.523 1.00 89.50 85 GLN A O 1
ATOM 721 N N . THR A 1 86 ? -8.453 2.528 38.583 1.00 91.62 86 THR A N 1
ATOM 722 C CA . THR A 1 86 ? -9.039 1.936 39.787 1.00 91.62 86 THR A CA 1
ATOM 723 C C . THR A 1 86 ? -8.772 0.438 39.842 1.00 91.62 86 THR A C 1
ATOM 725 O O . THR A 1 86 ? -8.463 -0.200 38.829 1.00 91.62 86 THR A O 1
ATOM 728 N N . MET A 1 87 ? -8.993 -0.160 41.010 1.00 88.50 87 MET A N 1
ATOM 729 C CA . MET A 1 87 ? -8.927 -1.612 41.181 1.00 88.50 87 MET A CA 1
ATOM 730 C C . MET A 1 87 ? -9.808 -2.364 40.168 1.00 88.50 87 MET A C 1
ATOM 732 O O . MET A 1 87 ? -9.382 -3.375 39.612 1.00 88.50 87 MET A O 1
ATOM 736 N N . LEU A 1 88 ? -10.991 -1.820 39.851 1.00 90.81 88 LEU A N 1
ATOM 737 C CA . LEU A 1 88 ? -11.888 -2.362 38.830 1.00 90.81 88 LEU A CA 1
ATOM 738 C C . LEU A 1 88 ? -11.261 -2.330 37.425 1.00 90.81 88 LEU A C 1
ATOM 740 O O . LEU A 1 88 ? -11.368 -3.305 36.684 1.00 90.81 88 LEU A O 1
ATOM 744 N N . THR A 1 89 ? -10.585 -1.237 37.049 1.00 90.44 89 THR A N 1
ATOM 745 C CA . THR A 1 89 ? -9.908 -1.154 35.738 1.00 90.44 89 THR A CA 1
ATOM 746 C C . THR A 1 89 ? -8.741 -2.128 35.623 1.00 90.44 89 THR A C 1
ATOM 748 O O . THR A 1 89 ? -8.595 -2.764 34.580 1.00 90.44 89 THR A O 1
ATOM 751 N N . CYS A 1 90 ? -7.952 -2.302 36.688 1.00 89.44 90 CYS A N 1
ATOM 752 C CA . CYS A 1 90 ? -6.858 -3.271 36.716 1.00 89.44 90 CYS A CA 1
ATOM 753 C C . CYS A 1 90 ? -7.393 -4.704 36.606 1.00 89.44 90 CYS A C 1
ATOM 755 O O . CYS A 1 90 ? -6.950 -5.460 35.745 1.00 89.44 90 CYS A O 1
ATOM 757 N N . ALA A 1 91 ? -8.424 -5.042 37.387 1.00 90.94 91 ALA A N 1
ATOM 758 C CA . ALA A 1 91 ? -9.082 -6.344 37.329 1.00 90.94 91 ALA A CA 1
ATOM 759 C C . ALA A 1 91 ? -9.638 -6.664 35.928 1.00 90.94 91 ALA A C 1
ATOM 761 O O . ALA A 1 91 ? -9.440 -7.768 35.415 1.00 90.94 91 ALA A O 1
ATOM 762 N N . ALA A 1 92 ? -10.275 -5.687 35.271 1.00 91.25 92 ALA A N 1
ATOM 763 C CA . ALA A 1 92 ? -10.794 -5.856 33.916 1.00 91.25 92 ALA A CA 1
ATOM 764 C C . ALA A 1 92 ? -9.683 -6.023 32.865 1.00 91.25 92 ALA A C 1
ATOM 766 O O . ALA A 1 92 ? -9.816 -6.839 31.952 1.00 91.25 92 ALA A O 1
ATOM 767 N N . LYS A 1 93 ? -8.574 -5.288 33.008 1.00 88.31 93 LYS A N 1
ATOM 768 C CA . LYS A 1 93 ? -7.386 -5.401 32.150 1.00 88.31 93 LYS A CA 1
ATOM 769 C C . LYS A 1 93 ? -6.717 -6.772 32.269 1.00 88.31 93 LYS A C 1
ATOM 771 O O . LYS A 1 93 ? -6.325 -7.341 31.251 1.00 88.31 93 LYS A O 1
ATOM 776 N N . ASP A 1 94 ? -6.635 -7.317 33.478 1.00 87.69 94 ASP A N 1
ATOM 777 C CA . ASP A 1 94 ? -6.067 -8.647 33.728 1.00 87.69 94 ASP A CA 1
ATOM 778 C C . ASP A 1 94 ? -7.033 -9.777 33.324 1.00 87.69 94 ASP A C 1
ATOM 780 O O . ASP A 1 94 ? -6.626 -10.913 33.069 1.00 87.69 94 ASP A O 1
ATOM 784 N N . GLY A 1 95 ? -8.324 -9.461 33.181 1.00 87.56 95 GLY A N 1
ATOM 785 C CA . GLY A 1 95 ? -9.363 -10.420 32.821 1.00 87.56 95 GLY A CA 1
ATOM 786 C C . GLY A 1 95 ? -9.884 -11.232 34.005 1.00 87.56 95 GLY A C 1
ATOM 787 O O . GLY A 1 95 ? -10.448 -12.306 33.794 1.00 87.56 95 GLY A O 1
ATOM 788 N N . ASN A 1 96 ? -9.679 -10.754 35.233 1.00 89.00 96 ASN A N 1
ATOM 789 C CA . ASN A 1 96 ? -10.145 -11.435 36.431 1.00 89.00 96 ASN A CA 1
ATOM 790 C C . ASN A 1 96 ? -11.650 -11.185 36.608 1.00 89.00 96 ASN A C 1
ATOM 792 O O . ASN A 1 96 ? -12.091 -10.102 36.983 1.00 89.00 96 ASN A O 1
ATOM 796 N N . THR A 1 97 ? -12.440 -12.195 36.251 1.00 90.50 97 THR A N 1
ATOM 797 C CA . THR A 1 97 ? -13.903 -12.092 36.192 1.00 90.50 97 THR A CA 1
ATOM 798 C C . THR A 1 97 ? -14.518 -12.056 37.586 1.00 90.50 97 THR A C 1
ATOM 800 O O . THR A 1 97 ? -15.431 -11.267 37.825 1.00 90.50 97 THR A O 1
ATOM 803 N N . ASP A 1 98 ? -13.959 -12.823 38.520 1.00 87.81 98 ASP A N 1
ATOM 804 C CA . ASP A 1 98 ? -14.467 -12.927 39.886 1.00 87.81 98 ASP A CA 1
ATOM 805 C C . ASP A 1 98 ? -14.268 -11.618 40.653 1.00 87.81 98 ASP A C 1
ATOM 807 O O . ASP A 1 98 ? -15.191 -11.132 41.306 1.00 87.81 98 ASP A O 1
ATOM 811 N N . THR A 1 99 ? -13.097 -10.982 40.524 1.00 87.12 99 THR A N 1
ATOM 812 C CA . THR A 1 99 ? -12.866 -9.668 41.146 1.00 87.12 99 THR A CA 1
ATOM 813 C C . THR A 1 99 ? -13.744 -8.590 40.549 1.00 87.12 99 THR A C 1
ATOM 815 O O . THR A 1 99 ? -14.282 -7.778 41.295 1.00 87.12 99 THR A O 1
ATOM 818 N N . VAL A 1 100 ? -13.919 -8.569 39.225 1.00 89.94 100 VAL A N 1
ATOM 819 C CA . VAL A 1 100 ? -14.828 -7.611 38.588 1.00 89.94 100 VAL A CA 1
ATOM 820 C C . VAL A 1 100 ? -16.257 -7.816 39.093 1.00 89.94 100 VAL A C 1
ATOM 822 O O . VAL A 1 100 ? -16.911 -6.837 39.438 1.00 89.94 100 VAL A O 1
ATOM 825 N N . TRP A 1 101 ? -16.729 -9.060 39.204 1.00 87.69 101 TRP A N 1
ATOM 826 C CA . TRP A 1 101 ? -18.072 -9.358 39.702 1.00 87.69 101 TRP A CA 1
ATOM 827 C C . TRP A 1 101 ? -18.261 -8.945 41.170 1.00 87.69 101 TRP A C 1
ATOM 829 O O . TRP A 1 101 ? -19.248 -8.285 41.503 1.00 87.69 101 TRP A O 1
ATOM 839 N N . LEU A 1 102 ? -17.287 -9.253 42.033 1.00 86.00 102 LEU A N 1
ATOM 840 C CA . LEU A 1 102 ? -17.289 -8.837 43.439 1.00 86.00 102 LEU A CA 1
ATOM 841 C C . LEU A 1 102 ? -17.289 -7.310 43.582 1.00 86.00 102 LEU A C 1
ATOM 843 O O . LEU A 1 102 ? -18.089 -6.762 44.336 1.00 86.00 102 LEU A O 1
ATOM 847 N N . LEU A 1 103 ? -16.434 -6.608 42.831 1.00 87.62 103 LEU A N 1
ATOM 848 C CA . LEU A 1 103 ? -16.352 -5.146 42.875 1.00 87.62 103 LEU A CA 1
ATOM 849 C C . LEU A 1 103 ? -17.638 -4.489 42.366 1.00 87.62 103 LEU A C 1
ATOM 851 O O . LEU A 1 103 ? -18.126 -3.557 42.994 1.00 87.62 103 LEU A O 1
ATOM 855 N N . LEU A 1 104 ? -18.215 -4.996 41.273 1.00 87.56 104 LEU A N 1
ATOM 856 C CA . LEU A 1 104 ? -19.465 -4.491 40.692 1.00 87.56 104 LEU A CA 1
ATOM 857 C C . LEU A 1 104 ? -20.714 -4.785 41.540 1.00 87.56 104 LEU A C 1
ATOM 859 O O . LEU A 1 104 ? -21.764 -4.184 41.296 1.00 87.56 104 LEU A O 1
ATOM 863 N N . SER A 1 105 ? -20.625 -5.711 42.497 1.00 86.81 105 SER A N 1
ATOM 864 C CA . SER A 1 105 ? -21.710 -6.019 43.439 1.00 86.81 105 SER A CA 1
ATOM 865 C C . SER A 1 105 ? -21.806 -5.002 44.578 1.00 86.81 105 SER A C 1
ATOM 867 O O . SER A 1 105 ? -22.840 -4.916 45.237 1.00 86.81 105 SER A O 1
ATOM 869 N N . ARG A 1 106 ? -20.753 -4.207 44.807 1.00 84.69 106 ARG A N 1
ATOM 870 C CA . ARG A 1 106 ? -20.772 -3.152 45.820 1.00 84.69 106 ARG A CA 1
ATOM 871 C C . ARG A 1 106 ? -21.561 -1.941 45.324 1.00 84.69 106 ARG A C 1
ATOM 873 O O . ARG A 1 106 ? -21.429 -1.534 44.174 1.00 84.69 106 ARG A O 1
ATOM 880 N N . SER A 1 107 ? -22.339 -1.318 46.205 1.00 82.56 107 SER A N 1
ATOM 881 C CA . SER A 1 107 ? -23.136 -0.128 45.871 1.00 82.56 107 SER A CA 1
ATOM 882 C C . SER A 1 107 ? -22.312 1.158 45.734 1.00 82.56 107 SER A C 1
ATOM 884 O O . SER A 1 107 ? -22.790 2.124 45.151 1.00 82.56 107 SER A O 1
ATOM 886 N N . ASP A 1 108 ? -21.100 1.194 46.294 1.00 84.00 108 ASP A N 1
ATOM 887 C CA . ASP A 1 108 ? -20.200 2.353 46.295 1.00 84.00 108 ASP A CA 1
ATOM 888 C C . ASP A 1 108 ? -19.257 2.399 45.079 1.00 84.00 108 ASP A C 1
ATOM 890 O O . ASP A 1 108 ? -18.513 3.367 44.916 1.00 84.00 108 ASP A O 1
ATOM 894 N N . ILE A 1 109 ? -19.267 1.379 44.213 1.00 87.44 109 ILE A N 1
ATOM 895 C CA . ILE A 1 109 ? -18.346 1.277 43.078 1.00 87.44 109 ILE A CA 1
ATOM 896 C C . ILE A 1 109 ? -18.744 2.212 41.932 1.00 87.44 109 ILE A C 1
ATOM 898 O O . ILE A 1 109 ? -19.895 2.275 41.498 1.00 87.44 109 ILE A O 1
ATOM 902 N N . ILE A 1 110 ? -17.758 2.898 41.361 1.00 87.25 110 ILE A N 1
ATOM 903 C CA . ILE A 1 110 ? -17.930 3.550 40.065 1.00 87.25 110 ILE A CA 1
ATOM 904 C C . ILE A 1 110 ? -17.751 2.466 38.999 1.00 87.25 110 ILE A C 1
ATOM 906 O O . ILE A 1 110 ? -16.656 1.927 38.858 1.00 87.25 110 ILE A O 1
ATOM 910 N N . ALA A 1 111 ? -18.806 2.144 38.243 1.00 86.88 111 ALA A N 1
ATOM 911 C CA . ALA A 1 111 ? -18.769 1.087 37.223 1.00 86.88 111 ALA A CA 1
ATOM 912 C C . ALA A 1 111 ? -17.959 1.471 35.966 1.00 86.88 111 ALA A C 1
ATOM 914 O O . ALA A 1 111 ? -17.392 0.605 35.296 1.00 86.88 111 ALA A O 1
ATOM 915 N N . GLN A 1 112 ? -17.867 2.770 35.652 1.00 89.62 112 GLN A N 1
ATOM 916 C CA . GLN A 1 112 ? -17.136 3.296 34.487 1.00 89.62 112 GLN A CA 1
ATOM 917 C C . GLN A 1 112 ? -16.114 4.386 34.855 1.00 89.62 112 GLN A C 1
ATOM 919 O O . GLN A 1 112 ? -16.203 5.524 34.386 1.00 89.62 112 GLN A O 1
ATOM 924 N N . PRO A 1 113 ? -15.126 4.072 35.707 1.00 92.94 113 PRO A N 1
ATOM 925 C CA . PRO A 1 113 ? -14.079 5.014 36.048 1.00 92.94 113 PRO A CA 1
ATOM 926 C C . PRO A 1 113 ? -13.184 5.222 34.825 1.00 92.94 113 PRO A C 1
ATOM 928 O O . PRO A 1 113 ? -12.841 4.267 34.125 1.00 92.94 113 PRO A O 1
ATOM 931 N N . ARG A 1 114 ? -12.813 6.479 34.577 1.00 94.12 114 ARG A N 1
ATOM 932 C CA . ARG A 1 114 ? -11.910 6.864 33.491 1.00 94.12 114 ARG A CA 1
ATOM 933 C C . ARG A 1 114 ? -10.491 7.018 34.011 1.00 94.12 114 ARG A C 1
ATOM 935 O O . ARG A 1 114 ? -10.270 7.766 34.970 1.00 94.12 114 ARG A O 1
ATOM 942 N N . ASP A 1 115 ? -9.562 6.345 33.344 1.00 93.25 115 ASP A N 1
ATOM 943 C CA . ASP A 1 115 ? -8.130 6.550 33.539 1.00 93.25 115 ASP A CA 1
ATOM 944 C C . ASP A 1 115 ? -7.607 7.757 32.733 1.00 93.25 115 ASP A C 1
ATOM 946 O O . ASP A 1 115 ? -8.380 8.508 32.131 1.00 93.25 115 ASP A O 1
ATOM 950 N N . LYS A 1 116 ? -6.286 7.977 32.738 1.00 93.94 116 LYS A N 1
ATOM 951 C CA . LYS A 1 116 ? -5.636 9.099 32.033 1.00 93.94 116 LYS A CA 1
ATOM 952 C C . LYS A 1 116 ? -5.781 9.090 30.507 1.00 93.94 116 LYS A C 1
ATOM 954 O O . LYS A 1 116 ? -5.430 10.091 29.889 1.00 93.94 116 LYS A O 1
ATOM 959 N N . TRP A 1 117 ? -6.225 7.985 29.912 1.00 92.12 117 TRP A N 1
ATOM 960 C CA . TRP A 1 117 ? -6.474 7.861 28.472 1.00 92.12 117 TRP A CA 1
ATOM 961 C C . TRP A 1 117 ? -7.973 7.806 28.162 1.00 92.12 117 TRP A C 1
ATOM 963 O O . TRP A 1 117 ? -8.371 7.420 27.060 1.00 92.12 117 TRP A O 1
ATOM 973 N N . GLY A 1 118 ? -8.816 8.119 29.151 1.00 93.94 118 GLY A N 1
ATOM 974 C CA . GLY A 1 118 ? -10.262 8.015 29.045 1.00 93.94 118 GLY A CA 1
ATOM 975 C C . GLY A 1 118 ? -10.754 6.573 28.963 1.00 93.94 118 GLY A C 1
ATOM 976 O O . GLY A 1 118 ? -11.932 6.366 28.673 1.00 93.94 118 GLY A O 1
ATOM 977 N N . MET A 1 119 ? -9.898 5.576 29.209 1.00 94.94 119 MET A N 1
ATOM 978 C CA . MET A 1 119 ? -10.285 4.174 29.140 1.00 94.94 119 MET A CA 1
ATOM 979 C C . MET A 1 119 ? -11.135 3.803 30.350 1.00 94.94 119 MET A C 1
ATOM 981 O O . MET A 1 119 ? -10.873 4.233 31.474 1.00 94.94 119 MET A O 1
ATOM 985 N N . VAL A 1 120 ? -12.129 2.953 30.106 1.00 95.12 120 VAL A N 1
ATOM 986 C CA . VAL A 1 120 ? -12.991 2.367 31.137 1.00 95.12 120 VAL A CA 1
ATOM 987 C C . VAL A 1 120 ? -12.853 0.837 31.134 1.00 95.12 120 VAL A C 1
ATOM 989 O O . VAL A 1 120 ? -12.373 0.276 30.141 1.00 95.12 120 VAL A O 1
ATOM 992 N N . PRO A 1 121 ? -13.283 0.128 32.197 1.00 94.75 121 PRO A N 1
ATOM 993 C CA . PRO A 1 121 ? -13.143 -1.328 32.307 1.00 94.75 121 PRO A CA 1
ATOM 994 C C . PRO A 1 121 ? -13.669 -2.112 31.093 1.00 94.75 121 PRO A C 1
ATOM 996 O O . PRO A 1 121 ? -12.998 -3.029 30.620 1.00 94.75 121 PRO A O 1
ATOM 999 N N . LEU A 1 122 ? -14.812 -1.707 30.525 1.00 94.94 122 LEU A N 1
ATOM 1000 C CA . LEU A 1 122 ? -15.385 -2.325 29.321 1.00 94.94 122 LEU A CA 1
ATOM 1001 C C . LEU A 1 122 ? -14.450 -2.231 28.101 1.00 94.94 122 LEU A C 1
ATOM 1003 O O . LEU A 1 122 ? -14.312 -3.201 27.358 1.00 94.94 122 LEU A O 1
ATOM 1007 N N . LEU A 1 123 ? -13.773 -1.095 27.903 1.00 95.44 123 LEU A N 1
ATOM 1008 C CA . LEU A 1 123 ? -12.840 -0.914 26.784 1.00 95.44 123 LEU A CA 1
ATOM 1009 C C . LEU A 1 123 ? -11.614 -1.822 26.934 1.00 95.44 123 LEU A C 1
ATOM 1011 O O . LEU A 1 123 ? -11.156 -2.399 25.950 1.00 95.44 123 LEU A O 1
ATOM 1015 N N . TYR A 1 124 ? -11.122 -2.020 28.163 1.00 95.00 124 TYR A N 1
ATOM 1016 C CA . TYR A 1 124 ? -10.067 -2.998 28.442 1.00 95.00 124 TYR A CA 1
ATOM 1017 C C . TYR A 1 124 ? -10.535 -4.435 28.208 1.00 95.00 124 TYR A C 1
ATOM 1019 O O . TYR A 1 124 ? -9.823 -5.198 27.558 1.00 95.00 124 TYR A O 1
ATOM 1027 N N . ALA A 1 125 ? -11.735 -4.795 28.670 1.00 95.19 125 ALA A N 1
ATOM 1028 C CA . ALA A 1 125 ? -12.305 -6.119 28.439 1.00 95.19 125 ALA A CA 1
ATOM 1029 C C . ALA A 1 125 ? -12.425 -6.429 26.936 1.00 95.19 125 ALA A C 1
ATOM 1031 O O . ALA A 1 125 ? -12.051 -7.520 26.503 1.00 95.19 125 ALA A O 1
ATOM 1032 N N . ALA A 1 126 ? -12.861 -5.451 26.135 1.00 96.06 126 ALA A N 1
ATOM 1033 C CA . ALA A 1 126 ? -12.932 -5.556 24.682 1.00 96.06 126 ALA A CA 1
ATOM 1034 C C . ALA A 1 126 ? -11.546 -5.685 24.030 1.00 96.06 126 ALA A C 1
ATOM 1036 O O . ALA A 1 126 ? -11.325 -6.604 23.241 1.00 96.06 126 ALA A O 1
ATOM 1037 N N . ARG A 1 127 ? -10.590 -4.830 24.417 1.00 95.50 127 ARG A N 1
ATOM 1038 C CA . ARG A 1 127 ? -9.203 -4.866 23.922 1.00 95.50 127 ARG A CA 1
ATOM 1039 C C . ARG A 1 127 ? -8.481 -6.174 24.249 1.00 95.50 127 ARG A C 1
ATOM 1041 O O . ARG A 1 127 ? -7.629 -6.606 23.491 1.00 95.50 127 ARG A O 1
ATOM 1048 N N . CYS A 1 128 ? -8.802 -6.789 25.384 1.00 93.38 128 CYS A N 1
ATOM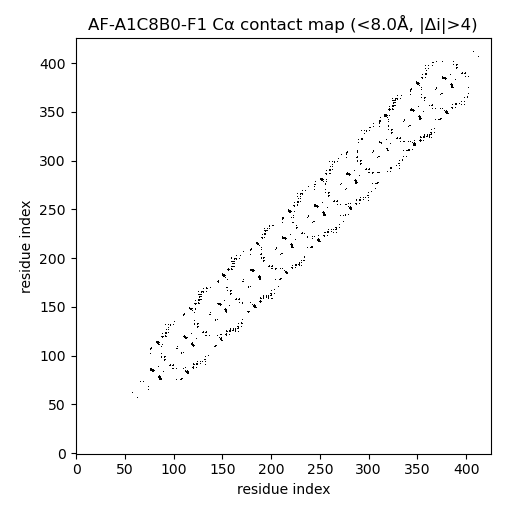 1049 C CA . CYS A 1 128 ? -8.214 -8.051 25.833 1.00 93.38 128 CYS A CA 1
ATOM 1050 C C . CYS A 1 128 ? -9.042 -9.288 25.434 1.00 93.38 128 CYS A C 1
ATOM 1052 O O . CYS A 1 128 ? -8.685 -10.405 25.818 1.00 93.38 128 CYS A O 1
ATOM 1054 N N . GLY A 1 129 ? -10.167 -9.103 24.731 1.00 94.12 129 GLY A N 1
ATOM 1055 C CA . GLY A 1 129 ? -11.018 -10.190 24.241 1.00 94.12 129 GLY A CA 1
ATOM 1056 C C . GLY A 1 129 ? -11.712 -10.996 25.340 1.00 94.12 129 GLY A C 1
ATOM 1057 O O . GLY A 1 129 ? -12.014 -12.174 25.150 1.00 94.12 129 GLY A O 1
ATOM 1058 N N . LYS A 1 130 ? -11.939 -10.399 26.514 1.00 94.44 130 LYS A N 1
ATOM 1059 C CA . LYS A 1 130 ? -12.492 -11.076 27.694 1.00 94.44 130 LYS A CA 1
ATOM 1060 C C . LYS A 1 130 ? -14.017 -11.122 27.619 1.00 94.44 130 LYS A C 1
ATOM 1062 O O . LYS A 1 130 ? -14.697 -10.349 28.284 1.00 94.44 130 LYS A O 1
ATOM 1067 N N . VAL A 1 131 ? -14.547 -12.043 26.814 1.00 94.56 131 VAL A N 1
ATOM 1068 C CA . VAL A 1 131 ? -15.996 -12.194 26.571 1.00 94.56 131 VAL A CA 1
ATOM 1069 C C . VAL A 1 131 ? -16.834 -12.247 27.859 1.00 94.56 131 VAL A C 1
ATOM 1071 O O . VAL A 1 131 ? -17.769 -11.457 27.941 1.00 94.56 131 VAL A O 1
ATOM 1074 N N . PRO A 1 132 ? -16.480 -13.027 28.904 1.00 93.62 132 PRO A N 1
ATOM 1075 C CA . PRO A 1 132 ? -17.274 -13.054 30.137 1.00 93.62 132 PRO A CA 1
ATOM 1076 C C . PRO A 1 132 ? -17.375 -11.688 30.827 1.00 93.62 132 PRO A C 1
ATOM 1078 O O . PRO A 1 132 ? -18.426 -11.323 31.343 1.00 93.62 132 PRO A O 1
ATOM 1081 N N . LEU A 1 133 ? -16.298 -10.896 30.801 1.00 93.50 133 LEU A N 1
ATOM 1082 C CA . LEU A 1 133 ? -16.322 -9.534 31.334 1.00 93.50 133 LEU A CA 1
ATOM 1083 C C . LEU A 1 133 ? -17.213 -8.620 30.496 1.00 93.50 133 LEU A C 1
ATOM 1085 O O . LEU A 1 133 ? -17.960 -7.818 31.050 1.00 93.50 133 LEU A O 1
ATOM 1089 N N . ILE A 1 134 ? -17.144 -8.743 29.170 1.00 93.75 134 ILE A N 1
ATOM 1090 C CA . ILE A 1 134 ? -18.005 -7.987 28.258 1.00 93.75 134 ILE A CA 1
ATOM 1091 C C . ILE A 1 134 ? -19.477 -8.318 28.540 1.00 93.75 134 ILE A C 1
ATOM 1093 O O . ILE A 1 134 ? -20.271 -7.393 28.666 1.00 93.75 134 ILE A O 1
ATOM 1097 N N . ASP A 1 135 ? -19.828 -9.593 28.726 1.00 92.31 135 ASP A N 1
ATOM 1098 C CA . ASP A 1 135 ? -21.191 -10.022 29.069 1.00 92.31 135 ASP A CA 1
ATOM 1099 C C . ASP A 1 135 ? -21.667 -9.434 30.404 1.00 92.31 135 ASP A C 1
ATOM 1101 O O . ASP A 1 135 ? -22.794 -8.940 30.493 1.00 92.31 135 ASP A O 1
ATOM 1105 N N . ILE A 1 136 ? -20.806 -9.419 31.430 1.00 90.69 136 ILE A N 1
ATOM 1106 C CA . ILE A 1 136 ? -21.111 -8.793 32.726 1.00 90.69 136 ILE A CA 1
ATOM 1107 C C . ILE A 1 136 ? -21.406 -7.301 32.548 1.00 90.69 136 ILE A C 1
ATOM 1109 O O . ILE A 1 136 ? -22.424 -6.816 33.038 1.00 90.69 136 ILE A O 1
ATOM 1113 N N . PHE A 1 137 ? -20.544 -6.568 31.838 1.00 90.50 137 PHE A N 1
ATOM 1114 C CA . PHE A 1 137 ? -20.732 -5.133 31.616 1.00 90.50 137 PHE A CA 1
ATOM 1115 C C . PHE A 1 137 ? -21.958 -4.834 30.749 1.00 90.50 137 PHE A C 1
ATOM 1117 O O . PHE A 1 137 ? -22.675 -3.877 31.021 1.00 90.50 137 PHE A O 1
ATOM 1124 N N . ILE A 1 138 ? -22.229 -5.654 29.733 1.00 88.38 138 ILE A N 1
ATOM 1125 C CA . ILE A 1 138 ? -23.388 -5.493 28.851 1.00 88.38 138 ILE A CA 1
ATOM 1126 C C . ILE A 1 138 ? -24.703 -5.792 29.580 1.00 88.38 138 ILE A C 1
ATOM 1128 O O . ILE A 1 138 ? -25.705 -5.126 29.335 1.00 88.38 138 ILE A O 1
ATOM 1132 N N . SER A 1 139 ? -24.725 -6.767 30.485 1.00 87.75 139 SER A N 1
ATOM 1133 C CA . SER A 1 139 ? -25.947 -7.152 31.210 1.00 87.75 139 SER A CA 1
ATOM 1134 C C . SER A 1 139 ? -26.416 -6.095 32.214 1.00 87.75 139 SER A C 1
ATOM 1136 O O . SER A 1 139 ? -27.527 -6.175 32.736 1.00 87.75 139 SER A O 1
ATOM 1138 N N . ARG A 1 140 ? -25.577 -5.097 32.492 1.00 86.50 140 ARG A N 1
ATOM 1139 C CA . ARG A 1 140 ? -25.838 -4.031 33.450 1.00 86.50 140 ARG A CA 1
ATOM 1140 C C . ARG A 1 140 ? -26.500 -2.820 32.794 1.00 86.50 140 ARG A C 1
ATOM 1142 O O . ARG A 1 140 ? -26.136 -2.412 31.695 1.00 86.50 140 ARG A O 1
ATOM 1149 N N . ASN A 1 141 ? -27.466 -2.230 33.497 1.00 83.50 141 ASN A N 1
ATOM 1150 C CA . ASN A 1 141 ? -28.192 -1.040 33.036 1.00 83.50 141 ASN A CA 1
ATOM 1151 C C . ASN A 1 141 ? -27.491 0.276 33.416 1.00 83.50 141 ASN A C 1
ATOM 1153 O O . ASN A 1 141 ? -27.793 1.312 32.837 1.00 83.50 141 ASN A O 1
ATOM 1157 N N . ASP A 1 142 ? -26.568 0.242 34.379 1.00 83.88 142 ASP A N 1
ATOM 1158 C CA . ASP A 1 142 ? -25.775 1.384 34.852 1.00 83.88 142 ASP A CA 1
ATOM 1159 C C . ASP A 1 142 ? -24.460 1.580 34.071 1.00 83.88 142 ASP A C 1
ATOM 1161 O O . ASP A 1 142 ? -23.649 2.435 34.421 1.00 83.88 142 ASP A O 1
ATOM 1165 N N . VAL A 1 143 ? -24.235 0.790 33.016 1.00 88.00 143 VAL A N 1
ATOM 1166 C CA . VAL A 1 143 ? -23.026 0.828 32.184 1.00 88.00 143 VAL A CA 1
ATOM 1167 C C . VAL A 1 143 ? -23.382 1.317 30.783 1.00 88.00 143 VAL A C 1
ATOM 1169 O O . VAL A 1 143 ? -24.121 0.658 30.052 1.00 88.00 143 VAL A O 1
ATOM 1172 N N . ASP A 1 144 ? -22.806 2.448 30.375 1.00 89.19 144 ASP A N 1
ATOM 1173 C CA . ASP A 1 144 ? -22.917 2.931 29.000 1.00 89.19 144 ASP A CA 1
ATOM 1174 C C . ASP A 1 144 ? -21.985 2.148 28.060 1.00 89.19 144 ASP A C 1
ATOM 1176 O O . ASP A 1 144 ? -20.759 2.185 28.181 1.00 89.19 144 ASP A O 1
ATOM 1180 N N . ILE A 1 145 ? -22.552 1.439 27.088 1.00 88.06 145 ILE A N 1
ATOM 1181 C CA . ILE A 1 145 ? -21.780 0.653 26.113 1.00 88.06 145 ILE A CA 1
ATOM 1182 C C . ILE A 1 145 ? -21.213 1.532 24.994 1.00 88.06 145 ILE A C 1
ATOM 1184 O O . ILE A 1 145 ? -20.198 1.174 24.395 1.00 88.06 145 ILE A O 1
ATOM 1188 N N . ALA A 1 146 ? -21.820 2.693 24.732 1.00 90.06 146 ALA A N 1
ATOM 1189 C CA . ALA A 1 146 ? -21.360 3.641 23.720 1.00 90.06 146 ALA A CA 1
ATOM 1190 C C . ALA A 1 146 ? -20.156 4.479 24.193 1.00 90.06 146 ALA A C 1
ATOM 1192 O O . ALA A 1 146 ? -19.730 5.414 23.513 1.00 90.06 146 ALA A O 1
ATOM 1193 N N . VAL A 1 147 ? -19.579 4.131 25.347 1.00 92.19 147 VAL A N 1
ATOM 1194 C CA . VAL A 1 147 ? -18.405 4.784 25.914 1.00 92.19 147 VAL A CA 1
ATOM 1195 C C . VAL A 1 147 ? -17.209 4.748 24.959 1.00 92.19 147 VAL A C 1
ATOM 1197 O O . VAL A 1 147 ? -16.900 3.736 24.323 1.00 92.19 147 VAL A O 1
ATOM 1200 N N . VAL A 1 148 ? -16.502 5.874 24.911 1.00 95.06 148 VAL A N 1
ATOM 1201 C CA . VAL A 1 148 ? -15.286 6.061 24.118 1.00 95.06 148 VAL A CA 1
ATOM 1202 C C . VAL A 1 148 ? -14.098 6.455 24.985 1.00 95.06 148 VAL A C 1
ATOM 1204 O O . VAL A 1 148 ? -14.273 7.093 26.030 1.00 95.06 148 VAL A O 1
ATOM 1207 N N . ASP A 1 149 ? -12.898 6.090 24.534 1.00 95.38 149 ASP A N 1
ATOM 1208 C CA . ASP A 1 149 ? -11.634 6.585 25.087 1.00 95.38 149 ASP A CA 1
ATOM 1209 C C . ASP A 1 149 ? -11.334 8.033 24.647 1.00 95.38 149 ASP A C 1
ATOM 1211 O O . ASP A 1 149 ? -12.088 8.650 23.887 1.00 95.38 149 ASP A O 1
ATOM 1215 N N . ASP A 1 150 ? -10.206 8.589 25.092 1.00 95.69 150 ASP A N 1
ATOM 1216 C CA . ASP A 1 150 ? -9.788 9.943 24.711 1.00 95.69 150 ASP A CA 1
ATOM 1217 C C . ASP A 1 150 ? -9.432 10.074 23.225 1.00 95.69 150 ASP A C 1
ATOM 1219 O O . ASP A 1 150 ? -9.295 11.191 22.724 1.00 95.69 150 ASP A O 1
ATOM 1223 N N . LEU A 1 151 ? -9.283 8.973 22.490 1.00 95.56 151 LEU A N 1
ATOM 1224 C CA . LEU A 1 151 ? -9.121 8.973 21.037 1.00 95.56 151 LEU A CA 1
ATOM 1225 C C . LEU A 1 151 ? -10.463 8.843 20.309 1.00 95.56 151 LEU A C 1
ATOM 1227 O O . LEU A 1 151 ? -10.481 8.925 19.086 1.00 95.56 151 LEU A O 1
ATOM 1231 N N . GLY A 1 152 ? -11.580 8.707 21.026 1.00 95.31 152 GLY A N 1
ATOM 1232 C CA . GLY A 1 152 ? -12.906 8.494 20.451 1.00 95.31 152 GLY A CA 1
ATOM 1233 C C . GLY A 1 152 ? -13.180 7.042 20.048 1.00 95.31 152 GLY A C 1
ATOM 1234 O O . GLY A 1 152 ? -14.131 6.794 19.316 1.00 95.31 152 GLY A O 1
ATOM 1235 N N . ARG A 1 153 ? -12.360 6.074 20.475 1.00 95.94 153 ARG A N 1
ATOM 1236 C CA . ARG A 1 153 ? -12.525 4.658 20.116 1.00 95.94 153 ARG A CA 1
ATOM 1237 C C . ARG A 1 153 ? -13.505 3.964 21.052 1.00 95.94 153 ARG A C 1
ATOM 1239 O O . ARG A 1 153 ? -13.396 4.084 22.272 1.00 95.94 153 ARG A O 1
ATOM 1246 N N . THR A 1 154 ? -14.415 3.190 20.470 1.00 96.06 154 THR A N 1
ATOM 1247 C CA . THR A 1 154 ? -15.415 2.386 21.186 1.00 96.06 154 THR A CA 1
ATOM 1248 C C . THR A 1 154 ? -14.862 1.012 21.569 1.00 96.06 154 THR A C 1
ATOM 1250 O O . THR A 1 154 ? -13.811 0.585 21.081 1.00 96.06 154 THR A O 1
ATOM 1253 N N . ALA A 1 155 ? -15.606 0.263 22.389 1.00 95.69 155 ALA A N 1
ATOM 1254 C CA . ALA A 1 155 ? -15.299 -1.140 22.683 1.00 95.69 155 ALA A CA 1
ATOM 1255 C C . ALA A 1 155 ? -15.172 -1.978 21.397 1.00 95.69 155 ALA A C 1
ATOM 1257 O O . ALA A 1 155 ? -14.286 -2.825 21.288 1.00 95.69 155 ALA A O 1
ATOM 1258 N N . LEU A 1 156 ? -16.015 -1.695 20.397 1.00 96.38 156 LEU A N 1
ATOM 1259 C CA . LEU A 1 156 ? -15.985 -2.367 19.102 1.00 96.38 156 LEU A CA 1
ATOM 1260 C C . LEU A 1 156 ? -14.679 -2.086 18.347 1.00 96.38 156 LEU A C 1
ATOM 1262 O O . LEU A 1 156 ? -14.087 -3.021 17.806 1.00 96.38 156 LEU A O 1
ATOM 1266 N N . SER A 1 157 ? -14.195 -0.840 18.356 1.00 96.19 157 SER A N 1
ATOM 1267 C CA . SER A 1 157 ? -12.910 -0.473 17.748 1.00 96.19 157 SER A CA 1
ATOM 1268 C C . SER A 1 157 ? -11.742 -1.215 18.401 1.00 96.19 157 SER A C 1
ATOM 1270 O O . SER A 1 157 ? -10.928 -1.794 17.689 1.00 96.19 157 SER A O 1
ATOM 1272 N N . HIS A 1 158 ? -11.694 -1.278 19.737 1.00 96.88 158 HIS A N 1
ATOM 1273 C CA . HIS A 1 158 ? -10.644 -1.995 20.482 1.00 96.88 158 HIS A CA 1
ATOM 1274 C C . HIS A 1 158 ? -10.669 -3.511 20.236 1.00 96.88 158 HIS A C 1
ATOM 1276 O O . HIS A 1 158 ? -9.628 -4.118 19.988 1.00 96.88 158 HIS A O 1
ATOM 1282 N N . ALA A 1 159 ? -11.852 -4.134 20.264 1.00 97.12 159 ALA A N 1
ATOM 1283 C CA . ALA A 1 159 ? -11.989 -5.561 19.963 1.00 97.12 159 ALA A CA 1
ATOM 1284 C C . ALA A 1 159 ? -11.584 -5.880 18.514 1.00 97.12 159 ALA A C 1
ATOM 1286 O O . ALA A 1 159 ? -11.004 -6.935 18.250 1.00 97.12 159 ALA A O 1
ATOM 1287 N N . SER A 1 160 ? -11.858 -4.958 17.587 1.00 96.88 160 SER A N 1
ATOM 1288 C CA . SER A 1 160 ? -11.522 -5.107 16.169 1.00 96.88 160 SER A CA 1
ATOM 1289 C C . SER A 1 160 ? -10.044 -4.877 15.879 1.00 96.88 160 SER A C 1
ATOM 1291 O O . SER A 1 160 ? -9.468 -5.617 15.088 1.00 96.88 160 SER A O 1
ATOM 1293 N N . GLU A 1 161 ? -9.412 -3.914 16.554 1.00 96.44 161 GLU A N 1
ATOM 1294 C CA . GLU A 1 161 ? -7.965 -3.670 16.503 1.00 96.44 161 GLU A CA 1
ATOM 1295 C C . GLU A 1 161 ? -7.165 -4.901 16.946 1.00 96.44 161 GLU A C 1
ATOM 1297 O O . GLU A 1 161 ? -6.139 -5.203 16.348 1.00 96.44 161 GLU A O 1
ATOM 1302 N N . CYS A 1 162 ? -7.636 -5.619 17.971 1.00 95.12 162 CYS A N 1
ATOM 1303 C CA . CYS A 1 162 ? -6.968 -6.809 18.510 1.00 95.12 162 CYS A CA 1
ATOM 1304 C C . CYS A 1 162 ? -7.452 -8.142 17.906 1.00 95.12 162 CYS A C 1
ATOM 1306 O O . CYS A 1 162 ? -6.956 -9.205 18.285 1.00 95.12 162 CYS A O 1
ATOM 1308 N N . GLY A 1 163 ? -8.424 -8.115 16.988 1.00 95.75 163 GLY A N 1
ATOM 1309 C CA . GLY A 1 163 ? -8.878 -9.311 16.272 1.00 95.75 163 GLY A CA 1
ATOM 1310 C C . GLY A 1 163 ? -9.734 -10.273 17.099 1.00 95.75 163 GLY A C 1
ATOM 1311 O O . GLY A 1 163 ? -9.788 -11.469 16.809 1.00 95.75 163 GLY A O 1
ATOM 1312 N N . HIS A 1 164 ? -10.403 -9.790 18.145 1.00 96.44 164 HIS A N 1
ATOM 1313 C CA . HIS A 1 164 ? -11.189 -10.625 19.050 1.00 96.44 164 HIS A CA 1
ATOM 1314 C C . HIS A 1 164 ? -12.604 -10.876 18.516 1.00 96.44 164 HIS A C 1
ATOM 1316 O O . HIS A 1 164 ? -13.572 -10.256 18.952 1.00 96.44 164 HIS A O 1
ATOM 1322 N N . GLU A 1 165 ? -12.738 -11.835 17.598 1.00 96.25 165 GLU A N 1
ATOM 1323 C CA . GLU A 1 165 ? -14.009 -12.176 16.942 1.00 96.25 165 GLU A CA 1
ATOM 1324 C C . GLU A 1 165 ? -15.161 -12.431 17.923 1.00 96.25 165 GLU A C 1
ATOM 1326 O O . GLU A 1 165 ? -16.240 -11.868 17.753 1.00 96.25 165 GLU A O 1
ATOM 1331 N N . SER A 1 166 ? -14.947 -13.232 18.971 1.00 95.88 166 SER A N 1
ATOM 1332 C CA . SER A 1 166 ? -15.998 -13.518 19.957 1.00 95.88 166 SER A CA 1
ATOM 1333 C C . SER A 1 166 ? -16.442 -12.263 20.711 1.00 95.88 166 SER A C 1
ATOM 1335 O O . SER A 1 166 ? -17.634 -12.079 20.925 1.00 95.88 166 SER A O 1
ATOM 1337 N N . ALA A 1 167 ? -15.512 -11.363 21.045 1.00 95.50 167 ALA A N 1
ATOM 1338 C CA . ALA A 1 167 ? -15.840 -10.087 21.678 1.00 95.50 167 ALA A CA 1
ATOM 1339 C C . ALA A 1 167 ? -16.657 -9.190 20.738 1.00 95.50 167 ALA A C 1
ATOM 1341 O O . ALA A 1 167 ? -17.655 -8.609 21.157 1.00 95.50 167 ALA A O 1
ATOM 1342 N N . VAL A 1 168 ? -16.286 -9.131 19.455 1.00 96.12 168 VAL A N 1
ATOM 1343 C CA . VAL A 1 168 ? -17.042 -8.402 18.427 1.00 96.12 168 VAL A CA 1
ATOM 1344 C C . VAL A 1 168 ? -18.447 -8.989 18.261 1.00 96.12 168 VAL A C 1
ATOM 1346 O O . VAL A 1 168 ? -19.414 -8.231 18.232 1.00 96.12 168 VAL A O 1
ATOM 1349 N N . LYS A 1 169 ? -18.597 -10.323 18.223 1.00 94.94 169 LYS A N 1
ATOM 1350 C CA . LYS A 1 169 ? -19.917 -10.982 18.175 1.00 94.94 169 LYS A CA 1
ATOM 1351 C C . LYS A 1 169 ? -20.778 -10.586 19.365 1.00 94.94 169 LYS A C 1
ATOM 1353 O O . LYS A 1 169 ? -21.915 -10.178 19.153 1.00 94.94 169 LYS A O 1
ATOM 1358 N N . THR A 1 170 ? -20.233 -10.686 20.576 1.00 93.69 170 THR A N 1
ATOM 1359 C CA . THR A 1 170 ? -20.939 -10.350 21.816 1.00 93.69 170 THR A CA 1
ATOM 1360 C C . THR A 1 170 ? -21.369 -8.886 21.833 1.00 93.69 170 THR A C 1
ATOM 1362 O O . THR A 1 170 ? -22.535 -8.597 22.085 1.00 93.69 170 THR A O 1
ATOM 1365 N N . LEU A 1 171 ? -20.476 -7.958 21.481 1.00 92.69 171 LEU A N 1
ATOM 1366 C CA . LEU A 1 171 ? -20.791 -6.528 21.407 1.00 92.69 171 LEU A CA 1
ATOM 1367 C C . LEU A 1 171 ? -21.937 -6.267 20.414 1.00 92.69 171 LEU A C 1
ATOM 1369 O O . LEU A 1 171 ? -22.927 -5.627 20.762 1.00 92.69 171 LEU A O 1
ATOM 1373 N N . LEU A 1 172 ? -21.869 -6.849 19.215 1.00 90.69 172 LEU A N 1
ATOM 1374 C CA . LEU A 1 172 ? -22.878 -6.674 18.162 1.00 90.69 172 LEU A CA 1
ATOM 1375 C C . LEU A 1 172 ? -24.198 -7.429 18.411 1.00 90.69 172 LEU A C 1
ATOM 1377 O O . LEU A 1 172 ? -25.089 -7.383 17.560 1.00 90.69 172 LEU A O 1
ATOM 1381 N N . THR A 1 173 ? -24.356 -8.139 19.535 1.00 86.31 173 THR A N 1
ATOM 1382 C CA . THR A 1 173 ? -25.675 -8.671 19.927 1.00 86.31 173 THR A CA 1
ATOM 1383 C C . THR A 1 173 ? -26.623 -7.560 20.372 1.00 86.31 173 THR A C 1
ATOM 1385 O O . THR A 1 173 ? -27.836 -7.690 20.207 1.00 86.31 173 THR A O 1
ATOM 1388 N N . ARG A 1 174 ? -26.089 -6.445 20.887 1.00 75.50 174 ARG A N 1
ATOM 1389 C CA . ARG A 1 174 ? -26.889 -5.279 21.256 1.00 75.50 174 ARG A CA 1
ATOM 1390 C C . ARG A 1 174 ? -27.106 -4.358 20.066 1.00 75.50 174 ARG A C 1
ATOM 1392 O O . ARG A 1 174 ? -26.161 -3.869 19.458 1.00 75.50 174 ARG A O 1
ATOM 1399 N N . THR A 1 175 ? -28.370 -4.033 19.818 1.00 63.03 175 THR A N 1
ATOM 1400 C CA . THR A 1 175 ? -28.809 -3.120 18.751 1.00 63.03 175 THR A CA 1
ATOM 1401 C C . THR A 1 175 ? -28.404 -1.662 18.973 1.00 63.03 175 THR A C 1
ATOM 1403 O O . THR A 1 175 ? -28.590 -0.842 18.083 1.00 63.03 175 THR A O 1
ATOM 1406 N N . THR A 1 176 ? -27.877 -1.317 20.149 1.00 78.44 176 THR A N 1
ATOM 1407 C CA . THR A 1 176 ? -27.496 0.056 20.510 1.00 78.44 176 THR A CA 1
ATOM 1408 C C . THR A 1 176 ? -26.094 0.446 20.049 1.00 78.44 176 THR A C 1
ATOM 1410 O O . THR A 1 176 ? -25.753 1.622 20.125 1.00 78.44 176 THR A O 1
ATOM 1413 N N . ILE A 1 177 ? -25.255 -0.508 19.629 1.00 87.06 177 ILE A N 1
ATOM 1414 C CA . ILE A 1 177 ? -23.889 -0.203 19.190 1.00 87.06 177 ILE A CA 1
ATOM 1415 C C . ILE A 1 177 ? -23.919 0.307 17.754 1.00 87.06 177 ILE A C 1
ATOM 1417 O O . ILE A 1 177 ? -24.326 -0.411 16.842 1.00 87.06 177 ILE A O 1
ATOM 1421 N N . ASP A 1 178 ? -23.422 1.524 17.559 1.00 92.62 178 ASP A N 1
ATOM 1422 C CA . ASP A 1 178 ? -23.126 2.049 16.233 1.00 92.62 178 ASP A CA 1
ATOM 1423 C C . ASP A 1 178 ? -21.895 1.331 15.652 1.00 92.62 178 ASP A C 1
ATOM 1425 O O . ASP A 1 178 ? -20.764 1.506 16.117 1.00 92.62 178 ASP A O 1
ATOM 1429 N N . ILE A 1 179 ? -22.132 0.484 14.648 1.00 93.38 179 ILE A N 1
ATOM 1430 C CA . ILE A 1 179 ? -21.093 -0.286 13.952 1.00 93.38 179 ILE A CA 1
ATOM 1431 C C . ILE A 1 179 ? -20.127 0.609 13.163 1.00 93.38 179 ILE A C 1
ATOM 1433 O O . ILE A 1 179 ? -18.964 0.244 12.969 1.00 93.38 179 ILE A O 1
ATOM 1437 N N . ASP A 1 180 ? -20.598 1.789 12.757 1.00 95.50 180 ASP A N 1
ATOM 1438 C CA . ASP A 1 180 ? -19.880 2.760 11.937 1.00 95.50 180 ASP A CA 1
ATOM 1439 C C . ASP A 1 180 ? -19.304 3.915 12.770 1.00 95.50 180 ASP A C 1
ATOM 1441 O O . ASP A 1 180 ? -18.795 4.896 12.216 1.00 95.50 180 ASP A O 1
ATOM 1445 N N . ALA A 1 181 ? -19.313 3.773 14.101 1.00 95.38 181 ALA A N 1
ATOM 1446 C CA . ALA A 1 181 ? -18.721 4.734 15.016 1.00 95.38 181 ALA A CA 1
ATOM 1447 C C . ALA A 1 181 ? -17.261 5.027 14.633 1.00 95.38 181 ALA A C 1
ATOM 1449 O O . ALA A 1 181 ? -16.420 4.130 14.501 1.00 95.38 181 ALA A O 1
ATOM 1450 N N . MET A 1 182 ? -16.976 6.315 14.466 1.00 95.69 182 MET A N 1
ATOM 1451 C CA . MET A 1 182 ? -15.685 6.835 14.039 1.00 95.69 182 MET A CA 1
ATOM 1452 C C . MET A 1 182 ? -14.924 7.434 15.217 1.00 95.69 182 MET A C 1
ATOM 1454 O O . MET A 1 182 ? -15.461 8.253 15.962 1.00 95.69 182 MET A O 1
ATOM 1458 N N . ASP A 1 183 ? -13.645 7.087 15.334 1.00 95.75 183 ASP A N 1
ATOM 1459 C CA . ASP A 1 183 ? -12.751 7.738 16.289 1.00 95.75 183 ASP A CA 1
ATOM 1460 C C . ASP A 1 183 ? -12.350 9.162 15.842 1.00 95.75 183 ASP A C 1
ATOM 1462 O O . ASP A 1 183 ? -12.772 9.663 14.795 1.00 95.75 183 ASP A O 1
ATOM 1466 N N . LYS A 1 184 ? -11.499 9.849 16.614 1.00 96.19 184 LYS A N 1
ATOM 1467 C CA . LYS A 1 184 ? -11.024 11.211 16.288 1.00 96.19 184 LYS A CA 1
ATOM 1468 C C . LYS A 1 184 ? -10.260 11.295 14.961 1.00 96.19 184 LYS A C 1
ATOM 1470 O O . LYS A 1 184 ? -10.156 12.374 14.376 1.00 96.19 184 LYS A O 1
ATOM 1475 N N . SER A 1 185 ? -9.716 10.177 14.485 1.00 94.31 185 SER A N 1
ATOM 1476 C CA . SER A 1 185 ? -9.049 10.064 13.186 1.00 94.31 185 SER A CA 1
ATOM 1477 C C . SER A 1 185 ? -9.998 9.615 12.070 1.00 94.31 185 SER A C 1
ATOM 1479 O O . SER A 1 185 ? -9.569 9.475 10.922 1.00 94.31 185 SER A O 1
ATOM 1481 N N . ARG A 1 186 ? -11.287 9.450 12.392 1.00 96.31 186 ARG A N 1
ATOM 1482 C CA . ARG A 1 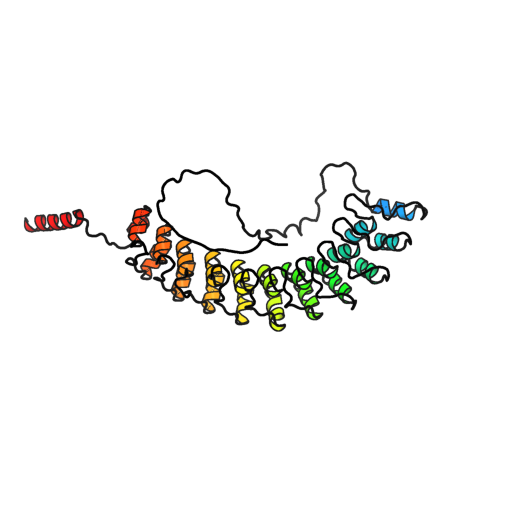186 ? -12.354 8.936 11.534 1.00 96.31 186 ARG A CA 1
ATOM 1483 C C . ARG A 1 186 ? -12.165 7.481 11.114 1.00 96.31 186 ARG A C 1
ATOM 1485 O O . ARG A 1 186 ? -12.565 7.089 10.021 1.00 96.31 186 ARG A O 1
ATOM 1492 N N . TRP A 1 187 ? -11.546 6.678 11.973 1.00 95.62 187 TRP A N 1
ATOM 1493 C CA . TRP A 1 187 ? -11.443 5.241 11.751 1.00 95.62 187 TRP A CA 1
ATOM 1494 C C . TRP A 1 187 ? -12.646 4.521 12.335 1.00 95.62 187 TRP A C 1
ATOM 1496 O O . TRP A 1 187 ? -13.039 4.764 13.475 1.00 95.62 187 TRP A O 1
ATOM 1506 N N . THR A 1 188 ? -13.181 3.593 11.551 1.00 96.19 188 THR A N 1
ATOM 1507 C CA . THR A 1 188 ? -14.234 2.666 11.960 1.00 96.19 188 THR A CA 1
ATOM 1508 C C . THR A 1 188 ? -13.636 1.361 12.479 1.00 96.19 188 THR A C 1
ATOM 1510 O O . THR A 1 188 ? -12.473 1.036 12.215 1.00 96.19 188 THR A O 1
ATOM 1513 N N . ALA A 1 189 ? -14.440 0.562 13.181 1.00 96.38 189 ALA A N 1
ATOM 1514 C CA . ALA A 1 189 ? -14.029 -0.759 13.657 1.00 96.38 189 ALA A CA 1
ATOM 1515 C C . ALA A 1 189 ? -13.541 -1.676 12.516 1.00 96.38 189 ALA A C 1
ATOM 1517 O O . ALA A 1 189 ? -12.531 -2.368 12.658 1.00 96.38 189 ALA A O 1
ATOM 1518 N N . ILE A 1 190 ? -14.198 -1.626 11.350 1.00 95.62 190 ILE A N 1
ATOM 1519 C CA . ILE A 1 190 ? -13.792 -2.414 10.177 1.00 95.62 190 ILE A CA 1
ATOM 1520 C C . ILE A 1 190 ? -12.443 -1.954 9.608 1.00 95.62 190 ILE A C 1
ATOM 1522 O O . ILE A 1 190 ? -11.639 -2.795 9.212 1.00 95.62 190 ILE A O 1
ATOM 1526 N N . ALA A 1 191 ? -12.141 -0.650 9.629 1.00 95.00 191 ALA A N 1
ATOM 1527 C CA . ALA A 1 191 ? -10.833 -0.145 9.211 1.00 95.00 191 ALA A CA 1
ATOM 1528 C C . ALA A 1 191 ? -9.708 -0.663 10.126 1.00 95.00 191 ALA A C 1
ATOM 1530 O O . ALA A 1 191 ? -8.666 -1.094 9.629 1.00 95.00 191 ALA A O 1
ATOM 1531 N N . TRP A 1 192 ? -9.943 -0.700 11.444 1.00 95.75 192 TRP A N 1
ATOM 1532 C CA . TRP A 1 192 ? -9.014 -1.288 12.415 1.00 95.75 192 TRP A CA 1
ATOM 1533 C C . TRP A 1 192 ? -8.783 -2.785 12.175 1.00 95.75 192 TRP A C 1
ATOM 1535 O O . TRP A 1 192 ? -7.632 -3.224 12.175 1.00 95.75 192 TRP A O 1
ATOM 1545 N N . ALA A 1 193 ? -9.846 -3.553 11.918 1.00 95.62 193 ALA A N 1
ATOM 1546 C CA . ALA A 1 193 ? -9.734 -4.981 11.622 1.00 95.62 193 ALA A CA 1
ATOM 1547 C C . ALA A 1 193 ? -8.918 -5.242 10.344 1.00 95.62 193 ALA A C 1
ATOM 1549 O O . ALA A 1 193 ? -7.993 -6.050 10.356 1.00 95.62 193 ALA A O 1
ATOM 1550 N N . VAL A 1 194 ? -9.210 -4.521 9.257 1.00 94.00 194 VAL A N 1
ATOM 1551 C CA . VAL A 1 194 ? -8.544 -4.700 7.954 1.00 94.00 194 VAL A CA 1
ATOM 1552 C C . VAL A 1 194 ? -7.079 -4.271 7.979 1.00 94.00 194 VAL A C 1
ATOM 1554 O O . VAL A 1 194 ? -6.220 -4.962 7.429 1.00 94.00 194 VAL A O 1
ATOM 1557 N N . MET A 1 195 ? -6.764 -3.156 8.644 1.00 93.50 195 MET A N 1
ATOM 1558 C CA . MET A 1 195 ? -5.377 -2.708 8.795 1.00 93.50 195 MET A CA 1
ATOM 1559 C C . MET A 1 195 ? -4.516 -3.758 9.513 1.00 93.50 195 MET A C 1
ATOM 1561 O O . MET A 1 195 ? -3.364 -3.974 9.140 1.00 93.50 195 MET A O 1
ATOM 1565 N N . ASN A 1 196 ? -5.075 -4.424 10.526 1.00 91.19 196 ASN A N 1
ATOM 1566 C CA . ASN A 1 196 ? -4.367 -5.436 11.312 1.00 91.19 196 ASN A CA 1
ATOM 1567 C C . ASN A 1 196 ? -4.483 -6.860 10.732 1.00 91.19 196 ASN A C 1
ATOM 1569 O O . ASN A 1 196 ? -3.969 -7.806 11.327 1.00 91.19 196 ASN A O 1
ATOM 1573 N N . GLY A 1 197 ? -5.121 -7.030 9.566 1.00 90.19 197 GLY A N 1
ATOM 1574 C CA . GLY A 1 197 ? -5.271 -8.331 8.901 1.00 90.19 197 GLY A CA 1
ATOM 1575 C C . GLY A 1 197 ? -6.217 -9.293 9.627 1.00 90.19 197 GLY A C 1
ATOM 1576 O O . GLY A 1 197 ? -6.082 -10.511 9.517 1.00 90.19 197 GLY A O 1
ATOM 1577 N N . HIS A 1 198 ? -7.165 -8.770 10.404 1.00 93.00 198 HIS A N 1
ATOM 1578 C CA . HIS A 1 198 ? -8.172 -9.554 11.115 1.00 93.00 198 HIS A CA 1
ATOM 1579 C C . HIS A 1 198 ? -9.374 -9.840 10.214 1.00 93.00 198 HIS A C 1
ATOM 1581 O O . HIS A 1 198 ? -10.478 -9.332 10.418 1.00 93.00 198 HIS A O 1
ATOM 1587 N N . GLU A 1 199 ? -9.141 -10.684 9.212 1.00 90.75 199 GLU A N 1
ATOM 1588 C CA . GLU A 1 199 ? -10.107 -11.034 8.172 1.00 90.75 199 GLU A CA 1
ATOM 1589 C C . GLU A 1 199 ? -11.447 -11.529 8.743 1.00 90.75 199 GLU A C 1
ATOM 1591 O O . GLU A 1 199 ? -12.506 -11.088 8.299 1.00 90.75 199 GLU A O 1
ATOM 1596 N N . THR A 1 200 ? -11.432 -12.407 9.754 1.00 93.38 200 THR A N 1
ATOM 1597 C CA . THR A 1 200 ? -12.673 -12.965 10.324 1.00 93.38 200 THR A CA 1
ATOM 1598 C C . THR A 1 200 ? -13.525 -11.895 11.002 1.00 93.38 200 THR A C 1
ATOM 1600 O O . THR A 1 200 ? -14.746 -11.878 10.837 1.00 93.38 200 THR A O 1
ATOM 1603 N N . VAL A 1 201 ? -12.887 -10.947 11.694 1.00 95.06 201 VAL A N 1
ATOM 1604 C CA . VAL A 1 201 ? -13.561 -9.793 12.297 1.00 95.06 201 VAL A CA 1
ATOM 1605 C C . VAL A 1 201 ? -14.106 -8.862 11.223 1.00 95.06 201 VAL A C 1
ATOM 1607 O O . VAL A 1 201 ? -15.251 -8.426 11.314 1.00 95.06 201 VAL A O 1
ATOM 1610 N N . ALA A 1 202 ? -13.322 -8.577 10.186 1.00 93.69 202 ALA A N 1
ATOM 1611 C CA . ALA A 1 202 ? -13.758 -7.702 9.112 1.00 93.69 202 ALA A CA 1
ATOM 1612 C C . ALA A 1 202 ? -14.947 -8.303 8.335 1.00 93.69 202 ALA A C 1
ATOM 1614 O O . ALA A 1 202 ? -15.929 -7.600 8.100 1.00 93.69 202 ALA A O 1
ATOM 1615 N N . ARG A 1 203 ? -14.933 -9.616 8.046 1.00 92.69 203 ARG A N 1
ATOM 1616 C CA . ARG A 1 203 ? -16.079 -10.346 7.466 1.00 92.69 203 ARG A CA 1
ATOM 1617 C C . ARG A 1 203 ? -17.299 -10.329 8.388 1.00 92.69 203 ARG A C 1
ATOM 1619 O O . ARG A 1 203 ? -18.421 -10.185 7.910 1.00 92.69 203 ARG A O 1
ATOM 1626 N N . LEU A 1 204 ? -17.103 -10.460 9.700 1.00 94.31 204 LEU A N 1
ATOM 1627 C CA . LEU A 1 204 ? -18.189 -10.390 10.677 1.00 94.31 204 LEU A CA 1
ATOM 1628 C C . LEU A 1 204 ? -18.841 -9.001 10.709 1.00 94.31 204 LEU A C 1
ATOM 1630 O O . LEU A 1 204 ? -20.064 -8.905 10.641 1.00 94.31 204 LEU A O 1
ATOM 1634 N N . LEU A 1 205 ? -18.040 -7.936 10.792 1.00 94.00 205 LEU A N 1
ATOM 1635 C CA . LEU A 1 205 ? -18.524 -6.552 10.760 1.00 94.00 205 LEU A CA 1
ATOM 1636 C C . LEU A 1 205 ? -19.267 -6.267 9.454 1.00 94.00 205 LEU A C 1
ATOM 1638 O O . LEU A 1 205 ? -20.348 -5.682 9.453 1.00 94.00 205 LEU A O 1
ATOM 1642 N N . GLN A 1 206 ? -18.732 -6.765 8.346 1.00 90.31 206 GLN A N 1
ATOM 1643 C CA . GLN A 1 206 ? -19.360 -6.658 7.042 1.00 90.31 206 GLN A CA 1
ATOM 1644 C C . GLN A 1 206 ? -20.712 -7.384 6.974 1.00 90.31 206 GLN A C 1
ATOM 1646 O O . GLN A 1 206 ? -21.691 -6.813 6.497 1.00 90.31 206 GLN A O 1
ATOM 1651 N N . ALA A 1 207 ? -20.801 -8.613 7.492 1.00 91.19 207 ALA A N 1
ATOM 1652 C CA . ALA A 1 207 ? -22.054 -9.368 7.570 1.00 91.19 207 ALA A CA 1
ATOM 1653 C C . ALA A 1 207 ? -23.104 -8.686 8.467 1.00 91.19 207 ALA A C 1
ATOM 1655 O O . ALA A 1 207 ? -24.301 -8.926 8.318 1.00 91.19 207 ALA A O 1
ATOM 1656 N N . LYS A 1 208 ? -22.657 -7.832 9.393 1.00 92.44 208 LYS A N 1
ATOM 1657 C CA . LYS A 1 208 ? -23.500 -7.018 10.276 1.00 92.44 208 LYS A CA 1
ATOM 1658 C C . LYS A 1 208 ? -23.842 -5.637 9.705 1.00 92.44 208 LYS A C 1
ATOM 1660 O O . LYS A 1 208 ? -24.552 -4.893 10.370 1.00 92.44 208 LYS A O 1
ATOM 1665 N N . GLY A 1 209 ? -23.409 -5.327 8.481 1.00 90.56 209 GLY A N 1
ATOM 1666 C CA . GLY A 1 209 ? -23.799 -4.113 7.760 1.00 90.56 209 GLY A CA 1
ATOM 1667 C C . GLY A 1 209 ? -22.863 -2.917 7.931 1.00 90.56 209 GLY A C 1
ATOM 1668 O O . GLY A 1 209 ? -23.305 -1.798 7.705 1.00 90.56 209 GLY A O 1
ATOM 1669 N N . ALA A 1 210 ? -21.597 -3.125 8.314 1.00 93.38 210 ALA A N 1
ATOM 1670 C CA . ALA A 1 210 ? -20.616 -2.039 8.401 1.00 93.38 210 ALA A CA 1
ATOM 1671 C C . ALA A 1 210 ? -20.411 -1.335 7.046 1.00 93.38 210 ALA A C 1
ATOM 1673 O O . ALA A 1 210 ? -20.216 -1.987 6.013 1.00 93.38 210 ALA A O 1
ATOM 1674 N N . THR A 1 211 ? -20.379 -0.004 7.053 1.00 93.00 211 THR A N 1
ATOM 1675 C CA . THR A 1 211 ? -20.206 0.807 5.847 1.00 93.00 211 THR A CA 1
ATOM 1676 C C . THR A 1 211 ? -18.733 0.873 5.435 1.00 93.00 211 THR A C 1
ATOM 1678 O O . THR A 1 211 ? -17.891 1.484 6.094 1.00 93.00 211 THR A O 1
ATOM 1681 N N . ILE A 1 212 ? -18.403 0.301 4.275 1.00 91.00 212 ILE A N 1
ATOM 1682 C CA . ILE A 1 212 ? -17.017 0.227 3.771 1.00 91.00 212 ILE A CA 1
ATOM 1683 C C . ILE A 1 212 ? -16.519 1.499 3.062 1.00 91.00 212 ILE A C 1
ATOM 1685 O O . ILE A 1 212 ? -15.318 1.658 2.823 1.00 91.00 212 ILE A O 1
ATOM 1689 N N . THR A 1 213 ? -17.434 2.396 2.684 1.00 91.69 213 THR A N 1
ATOM 1690 C CA . THR A 1 213 ? -17.147 3.605 1.890 1.00 91.69 213 THR A CA 1
ATOM 1691 C C . THR A 1 213 ? -16.772 4.814 2.746 1.00 91.69 213 THR A C 1
ATOM 1693 O O . THR A 1 213 ? -16.374 5.850 2.202 1.00 91.69 213 THR A O 1
ATOM 1696 N N . LEU A 1 214 ? -16.867 4.689 4.075 1.00 94.06 214 LEU A N 1
ATOM 1697 C CA . LEU A 1 214 ? -16.484 5.733 5.017 1.00 94.06 214 LEU A CA 1
ATOM 1698 C C . LEU A 1 214 ? -14.999 6.077 4.872 1.00 94.06 214 LEU A C 1
ATOM 1700 O O . LEU A 1 214 ? -14.152 5.218 4.615 1.00 94.06 214 LEU A O 1
ATOM 1704 N N . LYS A 1 215 ? -14.710 7.372 5.006 1.00 95.69 215 LYS A N 1
ATOM 1705 C CA . LYS A 1 215 ? -13.388 7.954 4.777 1.00 95.69 215 LYS A CA 1
ATOM 1706 C C . LYS A 1 215 ? -12.792 8.474 6.079 1.00 95.69 215 LYS A C 1
ATOM 1708 O O . LYS A 1 215 ? -13.472 9.195 6.814 1.00 95.69 215 LYS A O 1
ATOM 1713 N N . ASP A 1 216 ? -11.517 8.159 6.297 1.00 95.12 216 ASP A N 1
ATOM 1714 C CA . ASP A 1 216 ? -10.724 8.719 7.391 1.00 95.12 216 ASP A CA 1
ATOM 1715 C C . ASP A 1 216 ? -10.374 10.207 7.142 1.00 95.12 216 ASP A C 1
ATOM 1717 O O . ASP A 1 216 ? -10.724 10.800 6.113 1.00 95.12 216 ASP A O 1
ATOM 1721 N N . ASN A 1 217 ? -9.635 10.828 8.067 1.00 94.81 217 ASN A N 1
ATOM 1722 C CA . ASN A 1 217 ? -9.145 12.206 7.904 1.00 94.81 217 ASN A CA 1
ATOM 1723 C C . ASN A 1 217 ? -8.204 12.407 6.696 1.00 94.81 217 ASN A C 1
ATOM 1725 O O . ASN A 1 217 ? -8.016 13.534 6.243 1.00 94.81 217 ASN A O 1
ATOM 1729 N N . SER A 1 218 ? -7.620 11.335 6.163 1.00 95.31 218 SER A N 1
ATOM 1730 C CA . SER A 1 218 ? -6.783 11.324 4.960 1.00 95.31 218 SER A CA 1
ATOM 1731 C C . SER A 1 218 ? -7.560 10.915 3.703 1.00 95.31 218 SER A C 1
ATOM 1733 O O . SER A 1 218 ? -6.940 10.649 2.674 1.00 95.31 218 SER A O 1
ATOM 1735 N N . LEU A 1 219 ? -8.896 10.891 3.757 1.00 95.81 219 LEU A N 1
ATOM 1736 C CA . LEU A 1 219 ? -9.794 10.456 2.682 1.00 95.81 219 LEU A CA 1
ATOM 1737 C C . LEU A 1 219 ? -9.638 8.982 2.263 1.00 95.81 219 LEU A C 1
ATOM 1739 O O . LEU A 1 219 ? -10.121 8.594 1.198 1.00 95.81 219 LEU A O 1
ATOM 1743 N N . ARG A 1 220 ? -9.003 8.153 3.093 1.00 96.25 220 ARG A N 1
ATOM 1744 C CA . ARG A 1 220 ? -8.813 6.720 2.858 1.00 96.25 220 ARG A CA 1
ATOM 1745 C C . ARG A 1 220 ? -10.047 5.937 3.268 1.00 96.25 220 ARG A C 1
ATOM 1747 O O . ARG A 1 220 ? -10.598 6.139 4.346 1.00 96.25 220 ARG A O 1
ATOM 1754 N N . THR A 1 221 ? -10.436 5.010 2.404 1.00 95.56 221 THR A N 1
ATOM 1755 C CA . THR A 1 221 ? -11.471 4.000 2.662 1.00 95.56 221 THR A CA 1
ATOM 1756 C C . THR A 1 221 ? -10.852 2.706 3.189 1.00 95.56 221 THR A C 1
ATOM 1758 O O . THR A 1 221 ? -9.633 2.527 3.147 1.00 95.56 221 THR A O 1
ATOM 1761 N N . VAL A 1 222 ? -11.688 1.748 3.599 1.00 95.00 222 VAL A N 1
ATOM 1762 C CA . VAL A 1 222 ? -11.241 0.399 3.997 1.00 95.00 222 VAL A CA 1
ATOM 1763 C C . VAL A 1 222 ? -10.406 -0.279 2.901 1.00 95.00 222 VAL A C 1
ATOM 1765 O O . VAL A 1 222 ? -9.434 -0.961 3.211 1.00 95.00 222 VAL A O 1
ATOM 1768 N N . LEU A 1 223 ? -10.703 -0.028 1.620 1.00 95.75 223 LEU A N 1
ATOM 1769 C CA . LEU A 1 223 ? -9.917 -0.568 0.505 1.00 95.75 223 LEU A CA 1
ATOM 1770 C C . LEU A 1 223 ? -8.479 -0.023 0.470 1.00 95.75 223 LEU A C 1
ATOM 1772 O O . LEU A 1 223 ? -7.552 -0.767 0.160 1.00 95.75 223 LEU A O 1
ATOM 1776 N N . HIS A 1 224 ? -8.269 1.248 0.832 1.00 96.19 224 HIS A N 1
ATOM 1777 C CA . HIS A 1 224 ? -6.918 1.804 0.954 1.00 96.19 224 HIS A CA 1
ATOM 1778 C C . HIS A 1 224 ? -6.161 1.126 2.097 1.00 96.19 224 HIS A C 1
ATOM 1780 O O . HIS A 1 224 ? -4.983 0.818 1.957 1.00 96.19 224 HIS A O 1
ATOM 1786 N N . TRP A 1 225 ? -6.836 0.849 3.215 1.00 95.00 225 TRP A N 1
ATOM 1787 C CA . TRP A 1 225 ? -6.232 0.139 4.339 1.00 95.00 225 TRP A CA 1
ATOM 1788 C C . TRP A 1 225 ? -5.894 -1.312 4.011 1.00 95.00 225 TRP A C 1
ATOM 1790 O O . TRP A 1 225 ? -4.795 -1.749 4.339 1.00 95.00 225 TRP A O 1
ATOM 1800 N N . ALA A 1 226 ? -6.764 -2.005 3.274 1.00 95.44 226 ALA A N 1
ATOM 1801 C CA . ALA A 1 226 ? -6.487 -3.337 2.744 1.00 95.44 226 ALA A CA 1
ATOM 1802 C C . ALA A 1 226 ? -5.263 -3.321 1.811 1.00 95.44 226 ALA A C 1
ATOM 1804 O O . ALA A 1 226 ? -4.398 -4.189 1.895 1.00 95.44 226 ALA A O 1
ATOM 1805 N N . ALA A 1 227 ? -5.132 -2.283 0.976 1.00 96.19 227 ALA A N 1
ATOM 1806 C CA . ALA A 1 227 ? -3.967 -2.089 0.116 1.00 96.19 227 ALA A CA 1
ATOM 1807 C C . ALA A 1 227 ? -2.682 -1.762 0.899 1.00 96.19 227 ALA A C 1
ATOM 1809 O O . ALA A 1 227 ? -1.591 -2.058 0.421 1.00 96.19 227 ALA A O 1
ATOM 1810 N N . ILE A 1 228 ? -2.773 -1.159 2.089 1.00 95.44 228 ILE A N 1
ATOM 1811 C CA . ILE A 1 228 ? -1.613 -0.912 2.963 1.00 95.44 228 ILE A CA 1
ATOM 1812 C C . ILE A 1 228 ? -1.192 -2.201 3.673 1.00 95.44 228 ILE A C 1
ATOM 1814 O O . ILE A 1 228 ? 0.002 -2.512 3.704 1.00 95.44 228 ILE A O 1
ATOM 1818 N N . SER A 1 229 ? -2.149 -2.950 4.226 1.00 93.12 229 SER A N 1
ATOM 1819 C CA . SER A 1 229 ? -1.886 -4.190 4.965 1.00 93.12 229 SER A CA 1
ATOM 1820 C C . SER A 1 229 ? -1.528 -5.366 4.051 1.00 93.12 229 SER A C 1
ATOM 1822 O O . SER A 1 229 ? -0.785 -6.254 4.466 1.00 93.12 229 SER A O 1
ATOM 1824 N N . GLY A 1 230 ? -1.989 -5.346 2.798 1.00 93.44 230 GLY A N 1
ATOM 1825 C CA . GLY A 1 230 ? -1.832 -6.445 1.845 1.00 93.44 230 GLY A CA 1
ATOM 1826 C C . GLY A 1 230 ? -2.891 -7.541 2.000 1.00 93.44 230 GLY A C 1
ATOM 1827 O O . GLY A 1 230 ? -2.712 -8.641 1.468 1.00 93.44 230 GLY A O 1
ATOM 1828 N N . ASP A 1 231 ? -3.988 -7.258 2.711 1.00 90.19 231 ASP A N 1
ATOM 1829 C CA . ASP A 1 231 ? -5.108 -8.185 2.888 1.00 90.19 231 ASP A CA 1
ATOM 1830 C C . ASP A 1 231 ? -5.921 -8.310 1.589 1.00 90.19 231 ASP A C 1
ATOM 1832 O O . ASP A 1 231 ? -6.846 -7.549 1.301 1.00 90.19 231 ASP A O 1
ATOM 1836 N N . HIS A 1 232 ? -5.526 -9.273 0.762 1.00 91.19 232 HIS A N 1
ATOM 1837 C CA . HIS A 1 232 ? -6.160 -9.568 -0.519 1.00 91.19 232 HIS A CA 1
ATOM 1838 C C . HIS A 1 232 ? -7.416 -10.439 -0.375 1.00 91.19 232 HIS A C 1
ATOM 1840 O O . HIS A 1 232 ? -8.225 -10.488 -1.299 1.00 91.19 232 HIS A O 1
ATOM 1846 N N . ALA A 1 233 ? -7.604 -11.115 0.764 1.00 89.81 233 ALA A N 1
ATOM 1847 C CA . ALA A 1 233 ? -8.713 -12.044 0.975 1.00 89.81 233 ALA A CA 1
ATOM 1848 C C . ALA A 1 233 ? -10.049 -11.314 1.172 1.00 89.81 233 ALA A C 1
ATOM 1850 O O . ALA A 1 233 ? -11.109 -11.836 0.803 1.00 89.81 233 ALA A O 1
ATOM 1851 N N . ILE A 1 234 ? -10.005 -10.097 1.721 1.00 88.44 234 ILE A N 1
ATOM 1852 C CA . ILE A 1 234 ? -11.184 -9.243 1.890 1.00 88.44 234 ILE A CA 1
ATOM 1853 C C . ILE A 1 234 ? -11.535 -8.425 0.642 1.00 88.44 234 ILE A C 1
ATOM 1855 O O . ILE A 1 234 ? -12.666 -7.964 0.498 1.00 88.44 234 ILE A O 1
ATOM 1859 N N . LEU A 1 235 ? -10.595 -8.269 -0.292 1.00 91.81 235 LEU A N 1
ATOM 1860 C CA . LEU A 1 235 ? -10.740 -7.402 -1.461 1.00 91.81 235 LEU A CA 1
ATOM 1861 C C . LEU A 1 235 ? -11.996 -7.717 -2.302 1.00 91.81 235 LEU A C 1
ATOM 1863 O O . LEU A 1 235 ? -12.765 -6.780 -2.541 1.00 91.81 235 LEU A O 1
ATOM 1867 N N . PRO A 1 236 ? -12.293 -8.984 -2.676 1.00 89.69 236 PRO A N 1
ATOM 1868 C CA . PRO A 1 236 ? -13.489 -9.290 -3.464 1.00 89.69 236 PRO A CA 1
ATOM 1869 C C . PRO A 1 236 ? -14.779 -8.861 -2.760 1.00 89.69 236 PRO A C 1
ATOM 1871 O O . PRO A 1 236 ? -15.715 -8.384 -3.399 1.00 89.69 236 PRO A O 1
ATOM 1874 N N . LEU A 1 237 ? -14.811 -8.984 -1.430 1.00 86.62 237 LEU A N 1
ATOM 1875 C CA . LEU A 1 237 ? -15.955 -8.573 -0.628 1.00 86.62 237 LEU A CA 1
ATOM 1876 C C . LEU A 1 237 ? -16.097 -7.050 -0.555 1.00 86.62 237 LEU A C 1
ATOM 1878 O O . LEU A 1 23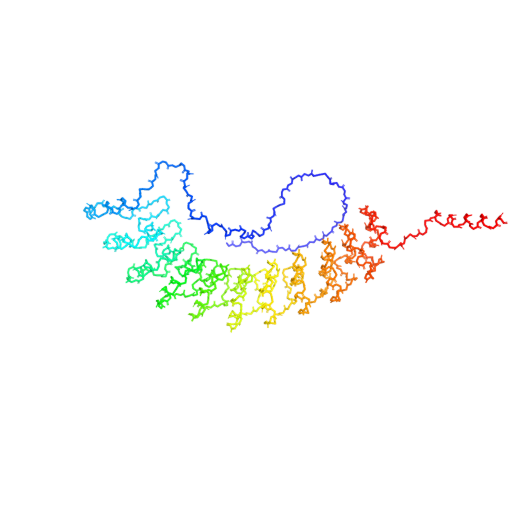7 ? -17.218 -6.552 -0.617 1.00 86.62 237 LEU A O 1
ATOM 1882 N N . LEU A 1 238 ? -14.992 -6.307 -0.435 1.00 90.88 238 LEU A N 1
ATOM 1883 C CA . LEU A 1 238 ? -15.034 -4.841 -0.439 1.00 90.88 238 LEU A CA 1
ATOM 1884 C C . LEU A 1 238 ? -15.547 -4.311 -1.782 1.00 90.88 238 LEU A C 1
ATOM 1886 O O . LEU A 1 238 ? -16.407 -3.434 -1.812 1.00 90.88 238 LEU A O 1
ATOM 1890 N N . ILE A 1 239 ? -15.063 -4.855 -2.901 1.00 90.56 239 ILE A N 1
ATOM 1891 C CA . ILE A 1 239 ? -15.498 -4.404 -4.230 1.00 90.56 239 ILE A CA 1
ATOM 1892 C C . ILE A 1 239 ? -16.966 -4.762 -4.482 1.00 90.56 239 ILE A C 1
ATOM 1894 O O . ILE A 1 239 ? -17.719 -3.915 -4.959 1.00 90.56 239 ILE A O 1
ATOM 1898 N N . ALA A 1 240 ? -17.409 -5.964 -4.094 1.00 87.88 240 ALA A N 1
ATOM 1899 C CA . ALA A 1 240 ? -18.806 -6.383 -4.239 1.00 87.88 240 ALA A CA 1
ATOM 1900 C C . ALA A 1 240 ? -19.803 -5.464 -3.505 1.00 87.88 240 ALA A C 1
ATOM 1902 O O . ALA A 1 240 ? -20.948 -5.333 -3.929 1.00 87.88 240 ALA A O 1
ATOM 1903 N N . GLN A 1 241 ? -19.371 -4.803 -2.430 1.00 85.25 241 GLN A N 1
ATOM 1904 C CA . GLN A 1 241 ? -20.181 -3.858 -1.657 1.00 85.25 241 GLN A CA 1
ATOM 1905 C C . GLN A 1 241 ? -19.992 -2.387 -2.066 1.00 85.25 241 GLN A C 1
ATOM 1907 O O . GLN A 1 241 ? -20.443 -1.481 -1.366 1.00 85.25 241 GLN A O 1
ATOM 1912 N N . GLY A 1 242 ? -19.342 -2.132 -3.203 1.00 86.62 242 GLY A N 1
ATOM 1913 C CA . GLY A 1 242 ? -19.239 -0.793 -3.778 1.00 86.62 242 GLY A CA 1
ATOM 1914 C C . GLY A 1 242 ? -17.972 -0.022 -3.408 1.00 86.62 242 GLY A C 1
ATOM 1915 O O . GLY A 1 242 ? -17.934 1.194 -3.599 1.00 86.62 242 GLY A O 1
ATOM 1916 N N . ALA A 1 243 ? -16.910 -0.674 -2.913 1.00 92.50 243 ALA A N 1
ATOM 1917 C CA . ALA A 1 243 ? -15.602 -0.022 -2.879 1.00 92.50 243 ALA A CA 1
ATOM 1918 C C . ALA A 1 243 ? -15.096 0.208 -4.309 1.00 92.50 243 ALA A C 1
ATOM 1920 O O . ALA A 1 243 ? -14.819 -0.738 -5.045 1.00 92.50 243 ALA A O 1
ATOM 1921 N N . HIS A 1 244 ? -14.926 1.473 -4.686 1.00 93.25 244 HIS A N 1
ATOM 1922 C CA . HIS A 1 244 ? -14.354 1.827 -5.979 1.00 93.25 244 HIS A CA 1
AT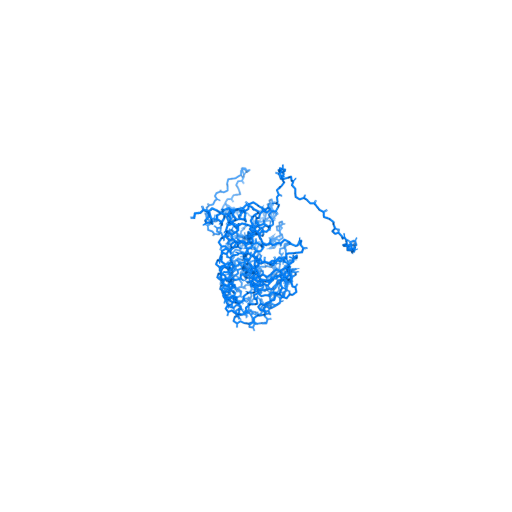OM 1923 C C . HIS A 1 244 ? -12.824 1.666 -5.964 1.00 93.25 244 HIS A C 1
ATOM 1925 O O . HIS A 1 244 ? -12.166 2.323 -5.149 1.00 93.25 244 HIS A O 1
ATOM 1931 N N . PRO A 1 245 ? -12.240 0.851 -6.864 1.00 93.12 245 PRO A N 1
ATOM 1932 C CA . PRO A 1 245 ? -10.800 0.597 -6.882 1.00 93.12 245 PRO A CA 1
ATOM 1933 C C . PRO A 1 245 ? -9.967 1.822 -7.289 1.00 93.12 245 PRO A C 1
ATOM 1935 O O . PRO A 1 245 ? -8.826 1.957 -6.846 1.00 93.12 245 PRO A O 1
ATOM 1938 N N . ASP A 1 246 ? -10.566 2.744 -8.047 1.00 95.12 246 ASP A N 1
ATOM 1939 C CA . ASP A 1 246 ? -9.931 3.981 -8.524 1.00 95.12 246 ASP A CA 1
ATOM 1940 C C . ASP A 1 246 ? -10.147 5.178 -7.583 1.00 95.12 246 ASP A C 1
ATOM 1942 O O . ASP A 1 246 ? -9.728 6.301 -7.881 1.00 95.12 246 ASP A O 1
ATOM 1946 N N . GLN A 1 247 ? -10.822 4.974 -6.443 1.00 94.88 247 GLN A N 1
ATOM 1947 C CA . GLN A 1 247 ? -10.987 6.029 -5.447 1.00 94.88 247 GLN A CA 1
ATOM 1948 C C . GLN A 1 247 ? -9.609 6.472 -4.958 1.00 94.88 247 GLN A C 1
ATOM 1950 O O . GLN A 1 247 ? -8.802 5.651 -4.536 1.00 94.88 247 GLN A O 1
ATOM 1955 N N . ARG A 1 248 ? -9.384 7.786 -4.982 1.00 95.38 248 ARG A N 1
ATOM 1956 C CA . ARG A 1 248 ? -8.157 8.415 -4.495 1.00 95.38 248 ARG A CA 1
ATOM 1957 C C . ARG A 1 248 ? -8.297 8.886 -3.057 1.00 95.38 248 ARG A C 1
ATOM 1959 O O . ARG A 1 248 ? -9.365 9.388 -2.679 1.00 95.38 248 ARG A O 1
ATOM 1966 N N . ASP A 1 249 ? -7.207 8.790 -2.311 1.00 95.38 249 ASP A N 1
ATOM 1967 C CA . ASP A 1 249 ? -7.042 9.413 -1.005 1.00 95.38 249 ASP A CA 1
ATOM 1968 C C . ASP A 1 249 ? -6.561 10.878 -1.109 1.00 95.38 249 ASP A C 1
ATOM 1970 O O . ASP A 1 249 ? -6.470 11.473 -2.189 1.00 95.38 249 ASP A O 1
ATOM 1974 N N . SER A 1 250 ? -6.257 11.491 0.037 1.00 95.44 250 SER A N 1
ATOM 1975 C CA . SER A 1 250 ? -5.727 12.861 0.115 1.00 95.44 250 SER A CA 1
ATOM 1976 C C . SER A 1 250 ? -4.350 13.036 -0.537 1.00 95.44 250 SER A C 1
ATOM 1978 O O . SER A 1 250 ? -4.026 14.144 -0.963 1.00 95.44 250 SER A O 1
ATOM 1980 N N . ALA A 1 251 ? -3.564 11.964 -0.666 1.00 93.62 251 ALA A N 1
ATOM 1981 C CA . ALA A 1 251 ? -2.280 11.954 -1.359 1.00 93.62 251 ALA A CA 1
ATOM 1982 C C . ALA A 1 251 ? -2.424 11.704 -2.872 1.00 93.62 251 ALA A C 1
ATOM 1984 O O . ALA A 1 251 ? -1.415 11.652 -3.572 1.00 93.62 251 ALA A O 1
ATOM 1985 N N . GLN A 1 252 ? -3.657 11.608 -3.387 1.00 94.12 252 GLN A N 1
ATOM 1986 C CA . GLN A 1 252 ? -3.974 11.216 -4.763 1.00 94.12 252 GLN A CA 1
ATOM 1987 C C . GLN A 1 252 ? -3.601 9.763 -5.093 1.00 94.12 252 GLN A C 1
ATOM 1989 O O . GLN A 1 252 ? -3.556 9.406 -6.267 1.00 94.12 252 GLN A O 1
ATOM 1994 N N . GLU A 1 253 ? -3.347 8.915 -4.097 1.00 94.88 253 GLU A N 1
ATOM 1995 C CA . GLU A 1 253 ? -3.082 7.495 -4.313 1.00 94.88 253 GLU A CA 1
ATOM 1996 C C . GLU A 1 253 ? -4.397 6.703 -4.313 1.00 94.88 253 GLU A C 1
ATOM 1998 O O . GLU A 1 253 ? -5.269 6.933 -3.478 1.00 94.88 253 GLU A O 1
ATOM 2003 N N . ALA A 1 254 ? -4.531 5.752 -5.239 1.00 96.38 254 ALA A N 1
ATOM 2004 C CA . ALA A 1 254 ? -5.572 4.726 -5.197 1.00 96.38 254 ALA A CA 1
ATOM 2005 C C . ALA A 1 254 ? -5.013 3.399 -4.669 1.00 96.38 254 ALA A C 1
ATOM 2007 O O . ALA A 1 254 ? -3.799 3.234 -4.507 1.00 96.38 254 ALA A O 1
ATOM 2008 N N . ALA A 1 255 ? -5.896 2.422 -4.448 1.00 96.31 255 ALA A N 1
ATOM 2009 C CA . ALA A 1 255 ? -5.535 1.114 -3.903 1.00 96.31 255 ALA A CA 1
ATOM 2010 C C . ALA A 1 255 ? -4.416 0.416 -4.701 1.00 96.31 255 ALA A C 1
ATOM 2012 O O . ALA A 1 255 ? -3.491 -0.134 -4.104 1.00 96.31 255 ALA A O 1
ATOM 2013 N N . LEU A 1 256 ? -4.448 0.499 -6.038 1.00 97.06 256 LEU A N 1
ATOM 2014 C CA . LEU A 1 256 ? -3.425 -0.096 -6.903 1.00 97.06 256 LEU A CA 1
ATOM 2015 C C . LEU A 1 256 ? -2.038 0.527 -6.681 1.00 97.06 256 LEU A C 1
ATOM 2017 O O . LEU A 1 256 ? -1.054 -0.200 -6.528 1.00 97.06 256 LEU A O 1
ATOM 2021 N N . ASN A 1 257 ? -1.948 1.858 -6.626 1.00 95.75 257 ASN A N 1
ATOM 2022 C CA . ASN A 1 257 ? -0.695 2.582 -6.390 1.00 95.75 257 ASN A CA 1
ATOM 2023 C C . ASN A 1 257 ? -0.121 2.239 -5.009 1.00 95.75 257 ASN A C 1
ATOM 2025 O O . ASN A 1 257 ? 1.063 1.922 -4.899 1.00 95.75 257 ASN A O 1
ATOM 2029 N N . ILE A 1 258 ? -0.968 2.227 -3.974 1.00 96.50 258 ILE A N 1
ATOM 2030 C CA . ILE A 1 258 ? -0.558 1.910 -2.602 1.00 96.50 258 ILE A CA 1
ATOM 2031 C C . ILE A 1 258 ? -0.051 0.470 -2.500 1.00 96.50 258 ILE A C 1
ATOM 2033 O O . ILE A 1 258 ? 1.061 0.250 -2.020 1.00 96.50 258 ILE A O 1
ATOM 2037 N N . ALA A 1 259 ? -0.825 -0.506 -2.985 1.00 97.25 259 ALA A N 1
ATOM 2038 C CA . ALA A 1 259 ? -0.444 -1.916 -2.931 1.00 97.25 259 ALA A CA 1
ATOM 2039 C C . ALA A 1 259 ? 0.850 -2.176 -3.712 1.00 97.25 259 ALA A C 1
ATOM 2041 O O . ALA A 1 259 ? 1.706 -2.941 -3.264 1.00 97.25 259 ALA A O 1
ATOM 2042 N N . THR A 1 260 ? 1.027 -1.481 -4.839 1.00 96.94 260 THR A N 1
ATOM 2043 C CA . THR A 1 260 ? 2.236 -1.582 -5.656 1.00 96.94 260 THR A CA 1
ATOM 2044 C C . THR A 1 260 ? 3.449 -0.989 -4.947 1.00 96.94 260 THR A C 1
ATOM 2046 O O . THR A 1 260 ? 4.492 -1.629 -4.900 1.00 96.94 260 THR A O 1
ATOM 2049 N N . ARG A 1 261 ? 3.315 0.191 -4.329 1.00 95.38 261 ARG A N 1
ATOM 2050 C CA . ARG A 1 261 ? 4.367 0.819 -3.513 1.00 95.38 261 ARG A CA 1
ATOM 2051 C C . ARG A 1 261 ? 4.750 -0.031 -2.297 1.00 95.38 261 ARG A C 1
ATOM 2053 O O . ARG A 1 261 ? 5.904 -0.017 -1.878 1.00 95.38 261 ARG A O 1
ATOM 2060 N N . CYS A 1 262 ? 3.787 -0.741 -1.711 1.00 94.81 262 CYS A N 1
ATOM 2061 C CA . CYS A 1 262 ? 4.021 -1.644 -0.585 1.00 94.81 262 CYS A CA 1
ATOM 2062 C C . CYS A 1 262 ? 4.585 -3.016 -1.002 1.00 94.81 262 CYS A C 1
ATOM 2064 O O . CYS A 1 262 ? 5.081 -3.737 -0.137 1.00 94.81 262 CYS A O 1
ATOM 2066 N N . GLY A 1 263 ? 4.531 -3.375 -2.290 1.00 96.25 263 GLY A N 1
ATOM 2067 C CA . GLY A 1 263 ? 5.035 -4.651 -2.804 1.00 96.25 263 GLY A CA 1
ATOM 2068 C C . GLY A 1 263 ? 4.057 -5.828 -2.684 1.00 96.25 263 GLY A C 1
ATOM 2069 O O . GLY A 1 263 ? 4.476 -6.984 -2.759 1.00 96.25 263 GLY A O 1
ATOM 2070 N N . HIS A 1 264 ? 2.759 -5.574 -2.500 1.00 97.00 264 HIS A N 1
ATOM 2071 C CA . HIS A 1 264 ? 1.757 -6.612 -2.228 1.00 97.00 264 HIS A CA 1
ATOM 2072 C C . HIS A 1 264 ? 1.274 -7.306 -3.507 1.00 97.00 264 HIS A C 1
ATOM 2074 O O . HIS A 1 264 ? 0.197 -7.021 -4.028 1.00 97.00 264 HIS A O 1
ATOM 2080 N N . LYS A 1 265 ? 2.080 -8.250 -4.004 1.00 96.69 265 LYS A N 1
ATOM 2081 C CA . LYS A 1 265 ? 1.855 -9.001 -5.253 1.00 96.69 265 LYS A CA 1
ATOM 2082 C C . LYS A 1 265 ? 0.456 -9.604 -5.380 1.00 96.69 265 LYS A C 1
ATOM 2084 O O . LYS A 1 265 ? -0.225 -9.366 -6.375 1.00 96.69 265 LYS A O 1
ATOM 2089 N N . GLU A 1 266 ? 0.032 -10.384 -4.389 1.00 96.25 266 GLU A N 1
ATOM 2090 C CA . GLU A 1 266 ? -1.257 -11.086 -4.448 1.00 96.25 266 GLU A CA 1
ATOM 2091 C C . GLU A 1 266 ? -2.435 -10.109 -4.368 1.00 96.25 266 GLU A C 1
ATOM 2093 O O . GLU A 1 266 ? -3.416 -10.276 -5.087 1.00 96.25 266 GLU A O 1
ATOM 2098 N N . PHE A 1 267 ? -2.298 -9.020 -3.603 1.00 96.38 267 PHE A N 1
ATOM 2099 C CA . PHE A 1 267 ? -3.291 -7.945 -3.582 1.00 96.38 267 PHE A CA 1
ATOM 2100 C C . PHE A 1 267 ? -3.446 -7.294 -4.957 1.00 96.38 267 PHE A C 1
ATOM 2102 O O . PHE A 1 267 ? -4.564 -7.135 -5.436 1.00 96.38 267 PHE A O 1
ATOM 2109 N N . VAL A 1 268 ? -2.334 -6.957 -5.619 1.00 97.62 268 VAL A N 1
ATOM 2110 C CA . VAL A 1 268 ? -2.359 -6.357 -6.960 1.00 97.62 268 VAL A CA 1
ATOM 2111 C C . VAL A 1 268 ? -3.001 -7.303 -7.975 1.00 97.62 268 VAL A C 1
ATOM 2113 O O . VAL A 1 268 ? -3.850 -6.860 -8.741 1.00 97.62 268 VAL A O 1
ATOM 2116 N N . LYS A 1 269 ? -2.672 -8.602 -7.956 1.00 96.50 269 LYS A N 1
ATOM 2117 C CA . LYS A 1 269 ? -3.302 -9.585 -8.856 1.00 96.50 269 LYS A CA 1
ATOM 2118 C C . LYS A 1 269 ? -4.816 -9.623 -8.693 1.00 96.50 269 LYS A C 1
ATOM 2120 O O . LYS A 1 269 ? -5.522 -9.548 -9.691 1.00 96.50 269 LYS A O 1
ATOM 2125 N N . VAL A 1 270 ? -5.304 -9.736 -7.454 1.00 95.88 270 VAL A N 1
ATOM 2126 C CA . VAL A 1 270 ? -6.747 -9.777 -7.184 1.00 95.88 270 VAL A CA 1
ATOM 2127 C C . VAL A 1 270 ? -7.391 -8.444 -7.556 1.00 95.88 270 VAL A C 1
ATOM 2129 O O . VAL A 1 270 ? -8.447 -8.438 -8.165 1.00 95.88 270 VAL A O 1
ATOM 2132 N N . LEU A 1 271 ? -6.754 -7.306 -7.273 1.00 96.31 271 LEU A N 1
ATOM 2133 C CA . LEU A 1 271 ? -7.304 -6.009 -7.661 1.00 96.31 271 LEU A CA 1
ATOM 2134 C C . LEU A 1 271 ? -7.467 -5.893 -9.182 1.00 96.31 271 LEU A C 1
ATOM 2136 O O . LEU A 1 271 ? -8.503 -5.426 -9.640 1.00 96.31 271 LEU A O 1
ATOM 2140 N N . LEU A 1 272 ? -6.481 -6.349 -9.960 1.00 95.38 272 LEU A N 1
ATOM 2141 C CA . LEU A 1 272 ? -6.503 -6.281 -11.423 1.00 95.38 272 LEU A CA 1
ATOM 2142 C C . LEU A 1 272 ? -7.628 -7.115 -12.055 1.00 95.38 272 LEU A C 1
ATOM 2144 O O . LEU A 1 272 ? -8.129 -6.732 -13.111 1.00 95.38 272 LEU A O 1
ATOM 2148 N N . THR A 1 273 ? -8.101 -8.192 -11.410 1.00 94.25 273 THR A N 1
ATOM 2149 C CA . THR A 1 273 ? -9.269 -8.947 -11.913 1.00 94.25 273 THR A CA 1
ATOM 2150 C C . THR A 1 273 ? -10.570 -8.146 -11.841 1.00 94.25 273 THR A C 1
ATOM 2152 O O . THR A 1 273 ? -11.522 -8.456 -12.555 1.00 94.25 273 THR A O 1
ATOM 2155 N N . HIS A 1 274 ? -10.603 -7.087 -11.029 1.00 92.38 274 HIS A N 1
ATOM 2156 C CA . HIS A 1 274 ? -11.720 -6.152 -10.919 1.00 92.38 274 HIS A CA 1
ATOM 2157 C C . HIS A 1 274 ? -11.559 -4.908 -11.811 1.00 92.38 274 HIS A C 1
ATOM 2159 O O . HIS A 1 274 ? -12.269 -3.922 -11.620 1.00 92.38 274 HIS A O 1
ATOM 2165 N N . ASN A 1 275 ? -10.653 -4.968 -12.795 1.00 89.94 275 ASN A N 1
ATOM 2166 C CA . ASN A 1 275 ? -10.461 -3.978 -13.858 1.00 89.94 275 ASN A CA 1
ATOM 2167 C C . ASN A 1 275 ? -10.338 -2.510 -13.374 1.00 89.94 275 ASN A C 1
ATOM 2169 O O . ASN A 1 275 ? -11.090 -1.649 -13.839 1.00 89.94 275 ASN A O 1
ATOM 2173 N N . PRO A 1 276 ? -9.415 -2.206 -12.439 1.00 92.44 276 PRO A N 1
ATOM 2174 C CA . PRO A 1 276 ? -9.085 -0.832 -12.078 1.00 92.44 276 PRO A CA 1
ATOM 2175 C C . PRO A 1 276 ? -8.470 -0.105 -13.275 1.00 92.44 276 PRO A C 1
ATOM 2177 O O . PRO A 1 276 ? -7.882 -0.725 -14.166 1.00 92.44 276 PRO A O 1
ATOM 2180 N N . TYR A 1 277 ? -8.505 1.223 -13.259 1.00 94.44 277 TYR A N 1
ATOM 2181 C CA . TYR A 1 277 ? -7.739 2.007 -14.215 1.00 94.44 277 TYR A CA 1
ATOM 2182 C C . TYR A 1 277 ? -6.233 1.874 -13.916 1.00 94.44 277 TYR A C 1
ATOM 2184 O O . TYR A 1 277 ? -5.691 2.510 -13.013 1.00 94.44 277 TYR A O 1
ATOM 2192 N N . ILE A 1 278 ? -5.545 1.016 -14.676 1.00 93.25 278 ILE A N 1
ATOM 2193 C CA . ILE A 1 278 ? -4.158 0.599 -14.399 1.00 93.25 278 ILE A CA 1
ATOM 2194 C C . ILE A 1 278 ? -3.144 1.753 -14.438 1.00 93.25 278 ILE A C 1
ATOM 2196 O O . ILE A 1 278 ? -2.195 1.793 -13.651 1.00 93.25 278 ILE A O 1
ATOM 2200 N N . ASP A 1 279 ? -3.389 2.734 -15.307 1.00 92.62 279 ASP A N 1
ATOM 2201 C CA . ASP A 1 279 ? -2.530 3.900 -15.511 1.00 92.62 279 ASP A CA 1
ATOM 2202 C C . ASP A 1 279 ? -2.972 5.109 -14.674 1.00 92.62 279 ASP A C 1
ATOM 2204 O O . ASP A 1 279 ? -2.708 6.262 -15.027 1.00 92.62 279 ASP A O 1
ATOM 2208 N N . LEU A 1 280 ? -3.662 4.874 -13.551 1.00 92.94 280 LEU A N 1
ATOM 2209 C CA . LEU A 1 280 ? -4.072 5.952 -12.660 1.00 92.94 280 LEU A CA 1
ATOM 2210 C C . LEU A 1 280 ? -2.846 6.659 -12.070 1.00 92.94 280 LEU A C 1
ATOM 2212 O O . LEU A 1 280 ? -2.060 6.098 -11.300 1.00 92.94 280 LEU A O 1
ATOM 2216 N N . GLU A 1 281 ? -2.696 7.930 -12.432 1.00 91.00 281 GLU A N 1
ATOM 2217 C CA . GLU A 1 281 ? -1.602 8.761 -11.942 1.00 91.00 281 GLU A CA 1
ATOM 2218 C C . GLU A 1 281 ? -1.821 9.154 -10.481 1.00 91.00 281 GLU A C 1
ATOM 2220 O O . GLU A 1 281 ? -2.796 9.837 -10.160 1.00 91.00 281 GLU A O 1
ATOM 2225 N N . GLY A 1 282 ? -0.885 8.769 -9.619 1.00 89.00 282 GLY A N 1
ATOM 2226 C CA . GLY A 1 282 ? -0.826 9.208 -8.233 1.00 89.00 282 GLY A CA 1
ATOM 2227 C C . GLY A 1 282 ? 0.031 10.468 -8.036 1.00 89.00 282 GLY A C 1
ATOM 2228 O O . GLY A 1 282 ? 0.224 11.260 -8.968 1.00 89.00 282 GLY A O 1
ATOM 2229 N N . PRO A 1 283 ? 0.583 10.668 -6.826 1.00 88.12 283 PRO A N 1
ATOM 2230 C CA . PRO A 1 283 ? 1.475 11.784 -6.547 1.00 88.12 283 PRO A CA 1
ATOM 2231 C C . PRO A 1 283 ? 2.680 11.807 -7.499 1.00 88.12 283 PRO A C 1
ATOM 2233 O O . PRO A 1 283 ? 3.221 10.771 -7.891 1.00 88.12 283 PRO A O 1
ATOM 2236 N N . SER A 1 284 ? 3.093 13.016 -7.893 1.00 86.81 284 SER A N 1
ATOM 2237 C CA . SER A 1 284 ? 4.152 13.247 -8.893 1.00 86.81 284 SER A CA 1
ATOM 2238 C C . SER A 1 284 ? 3.884 12.607 -10.265 1.00 86.81 284 SER A C 1
ATOM 2240 O O . SER A 1 284 ? 4.832 12.306 -10.987 1.00 86.81 284 SER A O 1
ATOM 2242 N N . SER A 1 285 ? 2.613 12.393 -10.624 1.00 87.44 285 SER A N 1
ATOM 2243 C CA . SER A 1 285 ? 2.199 11.730 -11.870 1.00 87.44 285 SER A CA 1
ATOM 2244 C C . SER A 1 285 ? 2.757 10.313 -12.043 1.00 87.44 285 SER A C 1
ATOM 2246 O O . SER A 1 285 ? 2.961 9.846 -13.162 1.00 87.44 285 SER A O 1
ATOM 2248 N N . LYS A 1 286 ? 3.016 9.608 -10.937 1.00 89.69 286 LYS A N 1
ATOM 2249 C CA . LYS A 1 286 ? 3.503 8.225 -10.972 1.00 89.69 286 LYS A CA 1
ATOM 2250 C C . LYS A 1 286 ? 2.335 7.246 -11.074 1.00 89.69 286 LYS A C 1
ATOM 2252 O O . LYS A 1 286 ? 1.451 7.246 -10.218 1.00 89.69 286 LYS A O 1
ATOM 2257 N N . THR A 1 287 ? 2.350 6.392 -12.093 1.00 93.75 287 THR A N 1
ATOM 2258 C CA . THR A 1 287 ? 1.439 5.236 -12.198 1.00 93.75 287 THR A CA 1
ATOM 2259 C C . THR A 1 287 ? 1.931 4.071 -11.334 1.00 93.75 287 THR A C 1
ATOM 2261 O O . THR A 1 287 ? 3.050 4.104 -10.811 1.00 93.75 287 THR A O 1
ATOM 2264 N N . ALA A 1 288 ? 1.133 3.007 -11.217 1.00 95.19 288 ALA A N 1
ATOM 2265 C CA . ALA A 1 288 ? 1.552 1.775 -10.550 1.00 95.19 288 ALA A CA 1
ATOM 2266 C C . ALA A 1 288 ? 2.877 1.230 -11.120 1.00 95.19 288 ALA A C 1
ATOM 2268 O O . ALA A 1 288 ? 3.789 0.914 -10.359 1.00 95.19 288 ALA A O 1
ATOM 2269 N N . LEU A 1 289 ? 3.048 1.225 -12.449 1.00 95.69 289 LEU A N 1
ATOM 2270 C CA . LEU A 1 289 ? 4.284 0.750 -13.081 1.00 95.69 289 LEU A CA 1
ATOM 2271 C C . LEU A 1 289 ? 5.513 1.572 -12.655 1.00 95.69 289 LEU A C 1
ATOM 2273 O O . LEU A 1 289 ? 6.559 0.998 -12.361 1.00 95.69 289 LEU A O 1
ATOM 2277 N N . HIS A 1 290 ? 5.385 2.898 -12.525 1.00 93.44 290 HIS A N 1
ATOM 2278 C CA . HIS A 1 290 ? 6.474 3.742 -12.013 1.00 93.44 290 HIS A CA 1
ATOM 2279 C C . HIS A 1 290 ? 6.864 3.354 -10.582 1.00 93.44 290 HIS A C 1
ATOM 2281 O O . HIS A 1 290 ? 8.051 3.246 -10.275 1.00 93.44 290 HIS A O 1
ATOM 2287 N N . LEU A 1 291 ? 5.870 3.124 -9.718 1.00 94.50 291 LEU A N 1
ATOM 2288 C CA . LEU A 1 291 ? 6.090 2.751 -8.320 1.00 94.50 291 LEU A CA 1
ATOM 2289 C C . LEU A 1 291 ? 6.743 1.368 -8.200 1.00 94.50 291 LEU A C 1
ATOM 2291 O O . LEU A 1 291 ? 7.663 1.215 -7.397 1.00 94.50 291 LEU A O 1
ATOM 2295 N N . ALA A 1 292 ? 6.326 0.396 -9.020 1.00 96.56 292 ALA A N 1
ATOM 2296 C CA . ALA A 1 292 ? 6.920 -0.941 -9.057 1.00 96.56 292 ALA A CA 1
ATOM 2297 C C . ALA A 1 292 ? 8.403 -0.890 -9.453 1.00 96.56 292 ALA A C 1
ATOM 2299 O O . ALA A 1 292 ? 9.234 -1.535 -8.814 1.00 96.56 292 ALA A O 1
ATOM 2300 N N . VAL A 1 293 ? 8.748 -0.082 -10.462 1.00 95.38 293 VAL A N 1
ATOM 2301 C CA . VAL A 1 293 ? 10.136 0.113 -10.902 1.00 95.38 293 VAL A CA 1
ATOM 2302 C C . VAL A 1 293 ? 10.973 0.815 -9.830 1.00 95.38 293 VAL A C 1
ATOM 2304 O O . VAL A 1 293 ? 12.050 0.336 -9.484 1.00 95.38 293 VAL A O 1
ATOM 2307 N N . GLU A 1 294 ? 10.473 1.915 -9.260 1.00 93.25 294 GLU A N 1
ATOM 2308 C CA . GLU A 1 294 ? 11.180 2.696 -8.232 1.00 93.25 294 GLU A CA 1
ATOM 2309 C C . GLU A 1 294 ? 11.493 1.873 -6.974 1.00 93.25 294 GLU A C 1
ATOM 2311 O O . GLU A 1 294 ? 12.554 2.034 -6.369 1.00 93.25 294 GLU A O 1
ATOM 2316 N N . HIS A 1 295 ? 10.598 0.954 -6.603 1.00 93.31 295 HIS A N 1
ATOM 2317 C CA . HIS A 1 295 ? 10.770 0.070 -5.448 1.00 93.31 295 HIS A CA 1
ATOM 2318 C C . HIS A 1 295 ? 11.400 -1.288 -5.805 1.00 93.31 295 HIS A C 1
ATOM 2320 O O . HIS A 1 295 ? 11.554 -2.136 -4.926 1.00 93.31 295 HIS A O 1
ATOM 2326 N N . ARG A 1 296 ? 11.817 -1.488 -7.066 1.00 94.44 296 ARG A N 1
ATOM 2327 C CA . ARG A 1 296 ? 12.446 -2.724 -7.576 1.00 94.44 296 ARG A CA 1
ATOM 2328 C C . ARG A 1 296 ? 11.595 -3.978 -7.366 1.00 94.44 296 ARG A C 1
ATOM 2330 O O . ARG A 1 296 ? 12.096 -5.049 -7.028 1.00 94.44 296 ARG A O 1
ATOM 2337 N N . HIS A 1 297 ? 10.288 -3.852 -7.549 1.00 95.44 297 HIS A N 1
ATOM 2338 C CA . HIS A 1 297 ? 9.356 -4.970 -7.478 1.00 95.44 297 HIS A CA 1
ATOM 2339 C C . HIS A 1 297 ? 9.198 -5.615 -8.855 1.00 95.44 297 HIS A C 1
ATOM 2341 O O . HIS A 1 297 ? 8.189 -5.420 -9.527 1.00 95.44 297 HIS A O 1
ATOM 2347 N N . GLU A 1 298 ? 10.199 -6.393 -9.274 1.00 95.31 298 GLU A N 1
ATOM 2348 C CA . GLU A 1 298 ? 10.229 -7.056 -10.588 1.00 95.31 298 GLU A CA 1
ATOM 2349 C C . GLU A 1 298 ? 8.964 -7.888 -10.862 1.00 95.31 298 GLU A C 1
ATOM 2351 O O . GLU A 1 298 ? 8.363 -7.786 -11.929 1.00 95.31 298 GLU A O 1
ATOM 2356 N N . ASP A 1 299 ? 8.497 -8.643 -9.866 1.00 96.44 299 ASP A N 1
ATOM 2357 C CA . ASP A 1 299 ? 7.249 -9.410 -9.938 1.00 96.44 299 ASP A CA 1
ATOM 2358 C C . ASP A 1 299 ? 6.034 -8.540 -10.286 1.00 96.44 299 ASP A C 1
ATOM 2360 O O . ASP A 1 299 ? 5.189 -8.930 -11.092 1.00 96.44 299 ASP A O 1
ATOM 2364 N N . LEU A 1 300 ? 5.940 -7.357 -9.675 1.00 97.62 300 LEU A N 1
ATOM 2365 C CA . LEU A 1 300 ? 4.856 -6.414 -9.931 1.00 97.62 300 LEU A CA 1
ATOM 2366 C C . LEU A 1 300 ? 5.014 -5.741 -11.290 1.00 97.62 300 LEU A C 1
ATOM 2368 O O . LEU A 1 300 ? 4.012 -5.536 -11.964 1.00 97.62 300 LEU A O 1
ATOM 2372 N N . VAL A 1 301 ? 6.245 -5.464 -11.730 1.00 97.06 301 VAL A N 1
ATOM 2373 C CA . VAL A 1 301 ? 6.511 -5.005 -13.101 1.00 97.06 301 VAL A CA 1
ATOM 2374 C C . VAL A 1 301 ? 5.979 -6.031 -14.103 1.00 97.06 301 VAL A C 1
ATOM 2376 O O . VAL A 1 301 ? 5.211 -5.661 -14.985 1.00 97.06 301 VAL A O 1
ATOM 2379 N N . ARG A 1 302 ? 6.291 -7.325 -13.930 1.00 97.00 302 ARG A N 1
ATOM 2380 C CA . ARG A 1 302 ? 5.781 -8.401 -14.801 1.00 97.00 302 ARG A CA 1
ATOM 2381 C C . ARG A 1 302 ? 4.251 -8.461 -14.806 1.00 97.00 302 ARG A C 1
ATOM 2383 O O . ARG A 1 302 ? 3.655 -8.538 -15.873 1.00 97.00 302 ARG A O 1
ATOM 2390 N N . ILE A 1 303 ? 3.613 -8.401 -13.634 1.00 97.25 303 ILE A N 1
ATOM 2391 C CA . ILE A 1 303 ? 2.144 -8.462 -13.512 1.00 97.25 303 ILE A CA 1
ATOM 2392 C C . ILE A 1 303 ? 1.465 -7.258 -14.174 1.00 97.25 303 ILE A C 1
ATOM 2394 O O . ILE A 1 303 ? 0.489 -7.432 -14.904 1.00 97.25 303 ILE A O 1
ATOM 2398 N N . LEU A 1 304 ? 1.971 -6.048 -13.925 1.00 96.56 304 LEU A N 1
ATOM 2399 C CA . LEU A 1 304 ? 1.399 -4.815 -14.463 1.00 96.56 304 LEU A CA 1
ATOM 2400 C C . LEU A 1 304 ? 1.559 -4.749 -15.985 1.00 96.56 304 LEU A C 1
ATOM 2402 O O . LEU A 1 304 ? 0.600 -4.425 -16.679 1.00 96.56 304 LEU A O 1
ATOM 2406 N N . LEU A 1 305 ? 2.728 -5.123 -16.513 1.00 95.62 305 LEU A N 1
ATOM 2407 C CA . LEU A 1 305 ? 2.960 -5.192 -17.958 1.00 95.62 305 LEU A CA 1
ATOM 2408 C C . LEU A 1 305 ? 2.089 -6.259 -18.633 1.00 95.62 305 LEU A C 1
ATOM 2410 O O . LEU A 1 305 ? 1.491 -5.986 -19.669 1.00 95.62 305 LEU A O 1
ATOM 2414 N N . ALA A 1 306 ? 1.930 -7.434 -18.013 1.00 95.25 306 ALA A N 1
ATOM 2415 C CA . ALA A 1 306 ? 1.015 -8.471 -18.501 1.00 95.25 306 ALA A CA 1
ATOM 2416 C C . ALA A 1 306 ? -0.461 -8.028 -18.483 1.00 95.25 306 ALA A C 1
ATOM 2418 O O . ALA A 1 306 ? -1.286 -8.597 -19.192 1.00 95.25 306 ALA A O 1
ATOM 2419 N N . SER A 1 307 ? -0.787 -7.008 -17.685 1.00 94.56 307 SER A N 1
ATOM 2420 C CA . SER A 1 307 ? -2.111 -6.380 -17.616 1.00 94.56 307 SER A CA 1
ATOM 2421 C C . SER A 1 307 ? -2.206 -5.104 -18.466 1.00 94.56 307 SER A C 1
ATOM 2423 O O . SE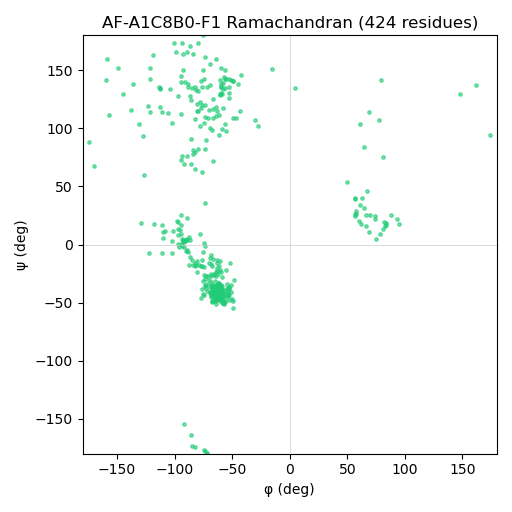R A 1 307 ? -3.100 -4.291 -18.248 1.00 94.56 307 SER A O 1
ATOM 2425 N N . ASN A 1 308 ? -1.304 -4.931 -19.441 1.00 91.69 308 ASN A N 1
ATOM 2426 C CA . ASN A 1 308 ? -1.251 -3.808 -20.382 1.00 91.69 308 ASN A CA 1
ATOM 2427 C C . ASN A 1 308 ? -1.052 -2.423 -19.735 1.00 91.69 308 ASN A C 1
ATOM 2429 O O . ASN A 1 308 ? -1.571 -1.431 -20.245 1.00 91.69 308 ASN A O 1
ATOM 2433 N N . ALA A 1 309 ? -0.302 -2.328 -18.631 1.00 92.94 309 ALA A N 1
ATOM 2434 C CA . ALA A 1 309 ? 0.116 -1.029 -18.097 1.00 92.94 309 ALA A CA 1
ATOM 2435 C C . ALA A 1 309 ? 0.956 -0.263 -19.132 1.00 92.94 309 ALA A C 1
ATOM 2437 O O . ALA A 1 309 ? 1.872 -0.838 -19.727 1.00 92.94 309 ALA A O 1
ATOM 2438 N N . SER A 1 310 ? 0.696 1.035 -19.310 1.00 91.06 310 SER A N 1
ATOM 2439 C CA . SER A 1 310 ? 1.436 1.841 -20.280 1.00 91.06 310 SER A CA 1
ATOM 2440 C C . SER A 1 310 ? 2.902 1.991 -19.875 1.00 91.06 310 SER A C 1
ATOM 2442 O O . SER A 1 310 ? 3.229 2.477 -18.786 1.00 91.06 310 SER A O 1
ATOM 2444 N N . THR A 1 311 ? 3.803 1.628 -20.786 1.00 87.69 311 THR A N 1
ATOM 2445 C CA . THR A 1 311 ? 5.249 1.836 -20.647 1.00 87.69 311 THR A CA 1
ATOM 2446 C C . THR A 1 311 ? 5.673 3.275 -20.909 1.00 87.69 311 THR A C 1
ATOM 2448 O O . THR A 1 311 ? 6.753 3.666 -20.472 1.00 87.69 311 THR A O 1
ATOM 2451 N N . ASP A 1 312 ? 4.828 4.068 -21.569 1.00 80.56 312 ASP A N 1
ATOM 2452 C CA . ASP A 1 312 ? 5.138 5.438 -21.959 1.00 80.56 312 ASP A CA 1
ATOM 2453 C C . ASP A 1 312 ? 4.117 6.406 -21.340 1.00 80.56 312 ASP A C 1
ATOM 2455 O O . ASP A 1 312 ? 2.921 6.358 -21.656 1.00 80.56 312 ASP A O 1
ATOM 2459 N N . PRO A 1 313 ? 4.540 7.293 -20.424 1.00 66.88 313 PRO A N 1
ATOM 2460 C CA . PRO A 1 313 ? 3.657 8.314 -19.897 1.00 66.88 313 PRO A CA 1
ATOM 2461 C C . PRO A 1 313 ? 3.460 9.434 -20.924 1.00 66.88 313 PRO A C 1
ATOM 2463 O O . PRO A 1 313 ? 4.351 9.771 -21.706 1.00 66.88 313 PRO A O 1
ATOM 2466 N N . LYS A 1 314 ? 2.287 10.066 -20.878 1.00 64.56 314 LYS A N 1
ATOM 2467 C CA . LYS A 1 314 ? 1.979 11.252 -21.687 1.00 64.56 314 LYS A CA 1
ATOM 2468 C C . LYS A 1 314 ? 2.794 12.466 -21.199 1.00 64.56 314 LYS A C 1
ATOM 2470 O O . LYS A 1 314 ? 3.187 12.530 -20.035 1.00 64.56 314 LYS A O 1
ATOM 2475 N N . ASP A 1 315 ? 3.024 13.435 -22.085 1.00 61.53 315 ASP A N 1
ATOM 2476 C CA . ASP A 1 315 ? 3.558 14.778 -21.780 1.00 61.53 315 ASP A CA 1
ATOM 2477 C C . ASP A 1 315 ? 5.019 14.872 -21.283 1.00 61.53 315 ASP A C 1
ATOM 2479 O O . ASP A 1 315 ? 5.310 15.603 -20.336 1.00 61.53 315 ASP A O 1
ATOM 2483 N N . TYR A 1 316 ? 5.970 14.175 -21.925 1.00 57.28 316 TYR A N 1
ATOM 2484 C CA . TYR A 1 316 ? 7.419 14.269 -21.619 1.00 57.28 316 TYR A CA 1
ATOM 2485 C C . TYR A 1 316 ? 7.785 13.967 -20.152 1.00 57.28 316 TYR A C 1
ATOM 2487 O O . TYR A 1 316 ? 8.810 14.423 -19.626 1.00 57.28 316 TYR A O 1
ATOM 2495 N N . LYS A 1 317 ? 6.934 13.197 -19.471 1.00 72.88 317 LYS A N 1
ATOM 2496 C CA . LYS A 1 317 ? 7.154 12.742 -18.099 1.00 72.88 317 LYS A CA 1
ATOM 2497 C C . LYS A 1 317 ? 8.225 11.648 -18.064 1.00 72.88 317 LYS A C 1
ATOM 2499 O O . LYS A 1 317 ? 8.562 11.024 -19.069 1.00 72.88 317 LYS A O 1
ATOM 2504 N N . LEU A 1 318 ? 8.790 11.426 -16.880 1.00 82.19 318 LEU A N 1
ATOM 2505 C CA . LEU A 1 318 ? 9.820 10.412 -16.664 1.00 82.19 318 LEU A CA 1
ATOM 2506 C C . LEU A 1 318 ? 9.227 9.005 -16.840 1.00 82.19 318 LEU A C 1
ATOM 2508 O O . LEU A 1 318 ? 8.632 8.491 -15.903 1.00 82.19 318 LEU A O 1
ATOM 2512 N N . ALA A 1 319 ? 9.408 8.385 -18.011 1.00 89.00 319 ALA A N 1
ATOM 2513 C CA . ALA A 1 319 ? 8.941 7.016 -18.255 1.00 89.00 319 ALA A CA 1
ATOM 2514 C C . ALA A 1 319 ? 9.574 5.996 -17.287 1.00 89.00 319 ALA A C 1
ATOM 2516 O O . ALA A 1 319 ? 10.730 6.190 -16.890 1.00 89.00 319 ALA A O 1
ATOM 2517 N N . PRO A 1 320 ? 8.898 4.871 -16.973 1.00 92.25 320 PRO A N 1
ATOM 2518 C CA . PRO A 1 320 ? 9.446 3.799 -16.141 1.00 92.25 320 PRO A CA 1
ATOM 2519 C C . PRO A 1 320 ? 10.833 3.330 -16.601 1.00 92.25 320 PRO A C 1
ATOM 2521 O O . PRO A 1 320 ? 11.700 3.069 -15.768 1.00 92.25 320 PRO A O 1
ATOM 2524 N N . LEU A 1 321 ? 11.088 3.318 -17.916 1.00 95.12 321 LEU A N 1
ATOM 2525 C CA . LEU A 1 321 ? 12.387 2.949 -18.485 1.00 95.12 321 LEU A CA 1
ATOM 2526 C C . LEU A 1 321 ? 13.520 3.903 -18.069 1.00 95.12 321 LEU A C 1
ATOM 2528 O O . LEU A 1 321 ? 14.636 3.447 -17.824 1.00 95.12 321 LEU A O 1
ATOM 2532 N N . HIS A 1 322 ? 13.248 5.203 -17.909 1.00 93.56 322 HIS A N 1
ATOM 2533 C CA . HIS A 1 322 ? 14.240 6.155 -17.398 1.00 93.56 322 HIS A CA 1
ATOM 2534 C C . HIS A 1 322 ? 14.619 5.840 -15.949 1.00 93.56 322 HIS A C 1
ATOM 2536 O O . HIS A 1 322 ? 15.802 5.842 -15.612 1.00 93.56 322 HIS A O 1
ATOM 2542 N N . SER A 1 323 ? 13.628 5.548 -15.100 1.00 93.06 323 SER A N 1
ATOM 2543 C CA . SER A 1 323 ? 13.848 5.183 -13.696 1.00 93.06 323 SER A CA 1
ATOM 2544 C C . SER A 1 323 ? 14.634 3.877 -13.580 1.00 93.06 323 SER A C 1
ATOM 2546 O O . SER A 1 323 ? 15.642 3.833 -12.875 1.00 93.06 323 SER A O 1
ATOM 2548 N N . ALA A 1 324 ? 14.243 2.844 -14.334 1.00 95.75 324 ALA A N 1
ATOM 2549 C CA . ALA A 1 324 ? 14.951 1.565 -14.375 1.00 95.75 324 ALA A CA 1
ATOM 2550 C C . ALA A 1 324 ? 16.411 1.745 -14.827 1.00 95.75 324 ALA A C 1
ATOM 2552 O O . ALA A 1 324 ? 17.335 1.209 -14.208 1.00 95.75 324 ALA A O 1
ATOM 2553 N N . ALA A 1 325 ? 16.629 2.581 -15.850 1.00 96.31 325 ALA A N 1
ATOM 2554 C CA . ALA A 1 325 ? 17.957 2.884 -16.360 1.00 96.31 325 ALA A CA 1
ATOM 2555 C C . ALA A 1 325 ? 18.816 3.681 -15.367 1.00 96.31 325 ALA A C 1
ATOM 2557 O O . ALA A 1 325 ? 19.989 3.363 -15.185 1.00 96.31 325 ALA A O 1
ATOM 2558 N N . ALA A 1 326 ? 18.241 4.672 -14.678 1.00 95.00 326 ALA A N 1
ATOM 2559 C CA . ALA A 1 326 ? 18.918 5.440 -13.632 1.00 95.00 326 ALA A CA 1
ATOM 2560 C C . ALA A 1 326 ? 19.290 4.581 -12.412 1.00 95.00 326 ALA A C 1
ATOM 2562 O O . ALA A 1 326 ? 20.293 4.844 -11.747 1.00 95.00 326 ALA A O 1
ATOM 2563 N N . MET A 1 327 ? 18.493 3.551 -12.119 1.00 94.31 327 MET A N 1
ATOM 2564 C CA . MET A 1 327 ? 18.705 2.627 -11.003 1.00 94.31 327 MET A CA 1
ATOM 2565 C C . MET A 1 327 ? 19.625 1.452 -11.340 1.00 94.31 327 MET A C 1
ATOM 2567 O O . MET A 1 327 ? 20.021 0.731 -10.422 1.00 94.31 327 MET A O 1
ATOM 2571 N N . GLY A 1 328 ? 19.956 1.244 -12.616 1.00 95.19 328 GLY A N 1
ATOM 2572 C CA . GLY A 1 328 ? 20.834 0.160 -13.053 1.00 95.19 328 GLY A CA 1
ATOM 2573 C C . GLY A 1 328 ? 20.177 -1.220 -13.028 1.00 95.19 328 GLY A C 1
ATOM 2574 O O . GLY A 1 328 ? 20.880 -2.223 -12.918 1.00 95.19 328 GLY A O 1
ATOM 2575 N N . ASP A 1 329 ? 18.845 -1.283 -13.064 1.00 95.00 329 ASP A N 1
ATOM 2576 C CA . ASP A 1 329 ? 18.112 -2.544 -12.966 1.00 95.00 329 ASP A CA 1
ATOM 2577 C C . ASP A 1 329 ? 17.972 -3.199 -14.346 1.00 95.00 329 ASP A C 1
ATOM 2579 O O . ASP A 1 329 ? 17.054 -2.908 -15.112 1.00 95.00 329 ASP A O 1
ATOM 2583 N N . VAL A 1 330 ? 18.946 -4.045 -14.689 1.00 96.50 330 VAL A N 1
ATOM 2584 C CA . VAL A 1 330 ? 19.062 -4.671 -16.016 1.00 96.50 330 VAL A CA 1
ATOM 2585 C C . VAL A 1 330 ? 17.829 -5.502 -16.361 1.00 96.50 330 VAL A C 1
ATOM 2587 O O . VAL A 1 330 ? 17.401 -5.489 -17.514 1.00 96.50 330 VAL A O 1
ATOM 2590 N N . GLU A 1 331 ? 17.253 -6.208 -15.387 1.00 96.56 331 GLU A N 1
ATOM 2591 C CA . GLU A 1 331 ? 16.117 -7.092 -15.643 1.00 96.56 331 GLU A CA 1
ATOM 2592 C C . GLU A 1 331 ? 14.831 -6.294 -15.841 1.00 96.56 331 GLU A C 1
ATOM 2594 O O . GLU A 1 331 ? 14.111 -6.524 -16.808 1.00 96.56 331 GLU A O 1
ATOM 2599 N N . ILE A 1 332 ? 14.586 -5.262 -15.030 1.00 96.69 332 ILE A N 1
ATOM 2600 C CA . ILE A 1 332 ? 13.446 -4.365 -15.261 1.00 96.69 332 ILE A CA 1
ATOM 2601 C C . ILE A 1 332 ? 13.587 -3.622 -16.600 1.00 96.69 332 ILE A C 1
ATOM 2603 O O . ILE A 1 332 ? 12.608 -3.504 -17.335 1.00 96.69 332 ILE A O 1
ATOM 2607 N N . VAL A 1 333 ? 14.791 -3.160 -16.963 1.00 97.25 333 VAL A N 1
ATOM 2608 C CA . VAL A 1 333 ? 15.044 -2.550 -18.283 1.00 97.25 333 VAL A CA 1
ATOM 2609 C C . VAL A 1 333 ? 14.720 -3.538 -19.404 1.00 97.25 333 VAL A C 1
ATOM 2611 O O . VAL A 1 333 ? 14.043 -3.170 -20.362 1.00 97.25 333 VAL A O 1
ATOM 2614 N N . ARG A 1 334 ? 15.164 -4.795 -19.282 1.00 96.75 334 ARG A N 1
ATOM 2615 C CA . ARG A 1 334 ? 14.852 -5.855 -20.245 1.00 96.75 334 ARG A CA 1
ATOM 2616 C C . ARG A 1 334 ? 13.342 -6.034 -20.397 1.00 96.75 334 ARG A C 1
ATOM 2618 O O . ARG A 1 334 ? 12.861 -5.998 -21.528 1.00 96.75 334 ARG A O 1
ATOM 2625 N N . LEU A 1 335 ? 12.619 -6.167 -19.285 1.00 96.00 335 LEU A N 1
ATOM 2626 C CA . LEU A 1 335 ? 11.172 -6.387 -19.278 1.00 96.00 335 LEU A CA 1
ATOM 2627 C C . LEU A 1 335 ? 10.400 -5.244 -19.924 1.00 96.00 335 LEU A C 1
ATOM 2629 O O . LEU A 1 335 ? 9.512 -5.493 -20.736 1.00 96.00 335 LEU A O 1
ATOM 2633 N N . LEU A 1 336 ? 10.751 -4.001 -19.596 1.00 96.12 336 LEU A N 1
ATOM 2634 C CA . LEU A 1 336 ? 10.108 -2.821 -20.172 1.00 96.12 336 LEU A CA 1
ATOM 2635 C C . LEU A 1 336 ? 10.315 -2.756 -21.692 1.00 96.12 336 LEU A C 1
ATOM 2637 O O . LEU A 1 336 ? 9.364 -2.504 -22.425 1.00 96.12 336 LEU A O 1
ATOM 2641 N N . LEU A 1 337 ? 11.531 -3.034 -22.175 1.00 95.44 337 LEU A N 1
ATOM 2642 C CA . LEU A 1 337 ? 11.826 -3.060 -23.613 1.00 95.44 337 LEU A CA 1
ATOM 2643 C C . LEU A 1 337 ? 11.105 -4.203 -24.341 1.00 95.44 337 LEU A C 1
ATOM 2645 O O . LEU A 1 337 ? 10.672 -4.028 -25.474 1.00 95.44 337 LEU A O 1
ATOM 2649 N N . GLU A 1 338 ? 10.969 -5.369 -23.707 1.00 94.75 338 GLU A N 1
ATOM 2650 C CA . GLU A 1 338 ? 10.217 -6.506 -24.262 1.00 94.75 338 GLU A CA 1
ATOM 2651 C C . GLU A 1 338 ? 8.716 -6.218 -24.384 1.00 94.75 338 GLU A C 1
ATOM 2653 O O . GLU A 1 338 ? 8.066 -6.768 -25.269 1.00 94.75 338 GLU A O 1
ATOM 2658 N N . HIS A 1 339 ? 8.188 -5.309 -23.560 1.00 94.56 339 HIS A N 1
ATOM 2659 C CA . HIS A 1 339 ? 6.798 -4.845 -23.615 1.00 94.56 339 HIS A CA 1
ATOM 2660 C C . HIS A 1 339 ? 6.638 -3.515 -24.371 1.00 94.56 339 HIS A C 1
ATOM 2662 O O . HIS A 1 339 ? 5.630 -2.835 -24.218 1.00 94.56 339 HIS A O 1
ATOM 2668 N N . GLY A 1 340 ? 7.614 -3.151 -25.211 1.00 91.00 340 GLY A N 1
ATOM 2669 C CA . GLY A 1 340 ? 7.471 -2.056 -26.171 1.00 91.00 340 GLY A CA 1
ATOM 2670 C C . GLY A 1 340 ? 7.740 -0.650 -25.635 1.00 91.00 340 GLY A C 1
ATOM 2671 O O . GLY A 1 340 ? 7.369 0.306 -26.307 1.00 91.00 340 GLY A O 1
ATOM 2672 N N . ALA A 1 341 ? 8.397 -0.498 -24.478 1.00 93.81 341 ALA A N 1
ATOM 2673 C CA . ALA A 1 341 ? 8.827 0.819 -24.000 1.00 93.81 341 ALA A CA 1
ATOM 2674 C C . ALA A 1 341 ? 9.711 1.536 -25.035 1.00 93.81 341 ALA A C 1
ATOM 2676 O O . ALA A 1 341 ? 10.662 0.939 -25.555 1.00 93.81 341 ALA A O 1
ATOM 2677 N N . ASP A 1 342 ? 9.457 2.826 -25.285 1.00 93.31 342 ASP A N 1
ATOM 2678 C CA . ASP A 1 342 ? 10.283 3.609 -26.204 1.00 93.31 342 ASP A CA 1
ATOM 2679 C C . ASP A 1 342 ? 11.702 3.783 -25.635 1.00 93.31 342 ASP A C 1
ATOM 2681 O O . ASP A 1 342 ? 11.962 4.534 -24.689 1.00 93.31 342 ASP A O 1
ATOM 2685 N N . ILE A 1 343 ? 12.659 3.088 -26.255 1.00 94.88 343 ILE A N 1
ATOM 2686 C CA . ILE A 1 343 ? 14.075 3.105 -25.876 1.00 94.88 343 ILE A CA 1
ATOM 2687 C C . ILE A 1 343 ? 14.703 4.505 -25.949 1.00 94.88 343 ILE A C 1
ATOM 2689 O O . ILE A 1 343 ? 15.687 4.785 -25.258 1.00 94.88 343 ILE A O 1
ATOM 2693 N N . ASN A 1 344 ? 14.123 5.388 -26.764 1.00 93.31 344 ASN A N 1
ATOM 2694 C CA . ASN A 1 344 ? 14.562 6.759 -26.987 1.00 93.31 344 ASN A CA 1
ATOM 2695 C C . ASN A 1 344 ? 13.582 7.791 -26.418 1.00 93.31 344 ASN A C 1
ATOM 2697 O O . ASN A 1 344 ? 13.691 8.975 -26.765 1.00 93.31 344 ASN A O 1
ATOM 2701 N N . ALA A 1 345 ? 12.680 7.364 -25.524 1.00 91.69 345 ALA A N 1
ATOM 2702 C CA . ALA A 1 345 ? 11.753 8.249 -24.837 1.00 91.69 345 ALA A CA 1
ATOM 2703 C C . ALA A 1 345 ? 12.508 9.444 -24.247 1.00 91.69 345 ALA A C 1
ATOM 2705 O O . ALA A 1 345 ? 13.628 9.314 -23.752 1.00 91.69 345 ALA A O 1
ATOM 2706 N N . LYS A 1 346 ? 11.907 10.630 -24.325 1.00 89.81 346 LYS A N 1
ATOM 2707 C CA . LYS A 1 346 ? 12.512 11.872 -23.835 1.00 89.81 346 LYS A CA 1
ATOM 2708 C C . LYS A 1 346 ? 11.756 12.356 -22.611 1.00 89.81 346 LYS A C 1
ATOM 2710 O O . LYS A 1 346 ? 10.605 12.769 -22.723 1.00 89.81 346 LYS A O 1
ATOM 2715 N N . ALA A 1 347 ? 12.429 12.346 -21.468 1.00 87.69 347 ALA A N 1
ATOM 2716 C CA . ALA A 1 347 ? 11.943 12.956 -20.239 1.00 87.69 347 ALA A CA 1
ATOM 2717 C C . ALA A 1 347 ? 12.293 14.459 -20.178 1.00 87.69 347 ALA A C 1
ATOM 2719 O O . ALA A 1 347 ? 12.682 15.095 -21.167 1.00 87.69 347 ALA A O 1
ATOM 2720 N N . ILE A 1 348 ? 12.196 15.028 -18.974 1.00 86.06 348 ILE A N 1
ATOM 2721 C CA . ILE A 1 348 ? 12.636 16.388 -18.643 1.00 86.06 348 ILE A CA 1
ATOM 2722 C C . ILE A 1 348 ? 14.073 16.616 -19.142 1.00 86.06 348 ILE A C 1
ATOM 2724 O O . ILE A 1 348 ? 14.924 15.728 -19.081 1.00 86.06 348 ILE A O 1
ATOM 2728 N N . ALA A 1 349 ? 14.341 17.818 -19.662 1.00 88.50 349 ALA A N 1
ATOM 2729 C CA . ALA A 1 349 ? 15.616 18.184 -20.286 1.00 88.50 349 ALA A CA 1
ATOM 2730 C C . ALA A 1 349 ? 15.994 17.326 -21.513 1.00 88.50 349 ALA A C 1
ATOM 2732 O O . ALA A 1 349 ? 17.157 17.302 -21.918 1.00 88.50 349 ALA A O 1
ATOM 2733 N N . ARG A 1 350 ? 15.017 16.648 -22.141 1.00 90.56 350 ARG A N 1
ATOM 2734 C CA . ARG A 1 350 ? 15.218 15.752 -23.295 1.00 90.56 350 ARG A CA 1
ATOM 2735 C C . ARG A 1 350 ? 16.217 14.624 -23.012 1.00 90.56 350 ARG A C 1
ATOM 2737 O O . ARG A 1 350 ? 16.873 14.133 -23.930 1.00 90.56 350 ARG A O 1
ATOM 2744 N N . LEU A 1 351 ? 16.353 14.235 -21.746 1.00 92.19 351 LEU A N 1
ATOM 2745 C CA . LEU A 1 351 ? 17.172 13.097 -21.352 1.00 92.19 351 LEU A CA 1
ATOM 2746 C C . LEU A 1 351 ? 16.472 11.808 -21.779 1.00 92.19 351 LEU A C 1
ATOM 2748 O O . LEU A 1 351 ? 15.269 11.669 -21.584 1.00 92.19 351 LEU A O 1
ATOM 2752 N N . THR A 1 352 ? 17.242 10.887 -22.354 1.00 94.31 352 THR A N 1
ATOM 2753 C CA . THR A 1 352 ? 16.780 9.537 -22.715 1.00 94.31 352 THR A CA 1
ATOM 2754 C C . THR A 1 352 ? 17.204 8.522 -21.652 1.00 94.31 352 THR A C 1
ATOM 2756 O O . THR A 1 352 ? 18.109 8.824 -20.861 1.00 94.31 352 THR A O 1
ATOM 2759 N N . PRO A 1 353 ? 16.644 7.297 -21.629 1.00 95.75 353 PRO A N 1
ATOM 2760 C CA . PRO A 1 353 ? 17.090 6.251 -20.707 1.00 95.75 353 PRO A CA 1
ATOM 2761 C C . PRO A 1 353 ? 18.604 6.005 -20.768 1.00 95.75 353 PRO A C 1
ATOM 2763 O O . PRO A 1 353 ? 19.250 5.837 -19.732 1.00 95.75 353 PRO A O 1
ATOM 2766 N N . LEU A 1 354 ? 19.200 6.093 -21.964 1.00 96.38 354 LEU A N 1
ATOM 2767 C CA . LEU A 1 354 ? 20.646 5.972 -22.150 1.00 96.38 354 LEU A CA 1
ATOM 2768 C C . LEU A 1 354 ? 21.424 7.087 -21.430 1.00 96.38 354 LEU A C 1
ATOM 2770 O O . LEU A 1 354 ? 22.428 6.796 -20.786 1.00 96.38 354 LEU A O 1
ATOM 2774 N N . HIS A 1 355 ? 20.951 8.340 -21.460 1.00 95.19 355 HIS A N 1
ATOM 2775 C CA . HIS A 1 355 ? 21.585 9.422 -20.695 1.00 95.19 355 HIS A CA 1
ATOM 2776 C C . HIS A 1 355 ? 21.592 9.101 -19.193 1.00 95.19 355 HIS A C 1
ATOM 2778 O O . HIS A 1 355 ? 22.633 9.213 -18.547 1.00 95.19 355 HIS A O 1
ATOM 2784 N N . HIS A 1 356 ? 20.464 8.638 -18.642 1.00 94.94 356 HIS A N 1
ATOM 2785 C CA . HIS A 1 356 ? 20.364 8.279 -17.224 1.00 94.94 356 HIS A CA 1
ATOM 2786 C C . HIS A 1 356 ? 21.285 7.115 -16.834 1.00 94.94 356 HIS A C 1
ATOM 2788 O O . HIS A 1 356 ? 21.948 7.196 -15.796 1.00 94.94 356 HIS A O 1
ATOM 2794 N N . ALA A 1 357 ? 21.366 6.063 -17.655 1.00 96.62 357 ALA A N 1
ATOM 2795 C CA . ALA A 1 357 ? 22.264 4.933 -17.416 1.00 96.62 357 ALA A CA 1
ATOM 2796 C C . ALA A 1 357 ? 23.741 5.366 -17.411 1.00 96.62 357 ALA A C 1
ATOM 2798 O O . ALA A 1 357 ? 24.509 4.955 -16.539 1.00 96.62 357 ALA A O 1
ATOM 2799 N N . VAL A 1 358 ? 24.126 6.250 -18.340 1.00 95.69 358 VAL A N 1
ATOM 2800 C CA . VAL A 1 358 ? 25.491 6.785 -18.436 1.00 95.69 358 VAL A CA 1
ATOM 2801 C C . VAL A 1 358 ? 25.836 7.688 -17.249 1.00 95.69 358 VAL A C 1
ATOM 2803 O O . VAL A 1 358 ? 26.876 7.491 -16.619 1.00 95.69 358 VAL A O 1
ATOM 2806 N N . MET A 1 359 ? 24.960 8.639 -16.896 1.00 94.12 359 MET A N 1
ATOM 2807 C CA . MET A 1 359 ? 25.162 9.548 -15.754 1.00 94.12 359 MET A CA 1
ATOM 2808 C C . MET A 1 359 ? 25.430 8.776 -14.452 1.00 94.12 359 MET A C 1
ATOM 2810 O O . MET A 1 359 ? 26.299 9.153 -13.660 1.00 94.12 359 MET A O 1
ATOM 2814 N N . ASN A 1 360 ? 24.713 7.665 -14.256 1.00 94.75 360 ASN A N 1
ATOM 2815 C CA . ASN A 1 360 ? 24.787 6.842 -13.049 1.00 94.75 360 ASN A CA 1
ATOM 2816 C C . ASN A 1 360 ? 25.797 5.680 -13.126 1.00 94.75 360 ASN A C 1
ATOM 2818 O O . ASN A 1 360 ? 25.942 4.945 -12.155 1.00 94.75 360 ASN A O 1
ATOM 2822 N N . ASN A 1 361 ? 26.555 5.557 -14.220 1.00 95.69 361 ASN A N 1
ATOM 2823 C CA . ASN A 1 361 ? 27.577 4.525 -14.432 1.00 95.69 361 ASN A CA 1
ATOM 2824 C C . ASN A 1 361 ? 27.067 3.072 -14.454 1.00 95.69 361 ASN A C 1
ATOM 2826 O O . ASN A 1 361 ? 27.722 2.167 -13.934 1.00 95.69 361 ASN A O 1
ATOM 2830 N N . HIS A 1 362 ? 25.914 2.831 -15.073 1.00 97.06 362 HIS A N 1
ATOM 2831 C CA . HIS A 1 362 ? 25.323 1.494 -15.156 1.00 97.06 362 HIS A CA 1
ATOM 2832 C C . HIS A 1 362 ? 25.726 0.777 -16.443 1.00 97.06 362 HIS A C 1
ATOM 2834 O O . HIS A 1 362 ? 24.938 0.665 -17.378 1.00 97.06 362 HIS A O 1
ATOM 2840 N N . GLU A 1 363 ? 26.964 0.279 -16.479 1.00 95.75 363 GLU A N 1
ATOM 2841 C CA . GLU A 1 363 ? 27.593 -0.368 -17.647 1.00 95.75 363 GLU A CA 1
ATOM 2842 C C . GLU A 1 363 ? 26.707 -1.445 -18.296 1.00 95.75 363 GLU A C 1
ATOM 2844 O O . GLU A 1 363 ? 26.475 -1.404 -19.499 1.00 95.75 363 GLU A O 1
ATOM 2849 N N . HIS A 1 364 ? 26.142 -2.367 -17.510 1.00 97.00 364 HIS A N 1
ATOM 2850 C CA . HIS A 1 364 ? 25.291 -3.441 -18.040 1.00 97.00 364 HIS A CA 1
ATOM 2851 C C . HIS A 1 364 ? 23.990 -2.927 -18.670 1.00 97.00 364 HIS A C 1
ATOM 2853 O O . HIS A 1 364 ? 23.548 -3.457 -19.688 1.00 97.00 364 HIS A O 1
ATOM 2859 N N . VAL A 1 365 ? 23.389 -1.882 -18.093 1.00 97.69 365 VAL A N 1
ATOM 2860 C CA . VAL A 1 365 ? 22.204 -1.239 -18.671 1.00 97.69 365 VAL A CA 1
ATOM 2861 C C . VAL A 1 365 ? 22.576 -0.497 -19.950 1.00 97.69 365 VAL A C 1
ATOM 2863 O O . VAL A 1 365 ? 21.847 -0.598 -20.930 1.00 97.69 365 VAL A O 1
ATOM 2866 N N . VAL A 1 366 ? 23.714 0.206 -19.973 1.00 96.75 366 VAL A N 1
ATOM 2867 C CA . VAL A 1 366 ? 24.225 0.851 -21.191 1.00 96.75 366 VAL A CA 1
ATOM 2868 C C . VAL A 1 366 ? 24.412 -0.187 -22.294 1.00 96.75 366 VAL A C 1
ATOM 2870 O O . VAL A 1 366 ? 23.860 -0.013 -23.376 1.00 96.75 366 VAL A O 1
ATOM 2873 N N . SER A 1 367 ? 25.106 -1.293 -22.016 1.00 95.88 367 SER A N 1
ATOM 2874 C CA . SER A 1 367 ? 25.296 -2.381 -22.979 1.00 95.88 367 SER A CA 1
ATOM 2875 C C . SER A 1 367 ? 23.968 -2.934 -23.494 1.00 95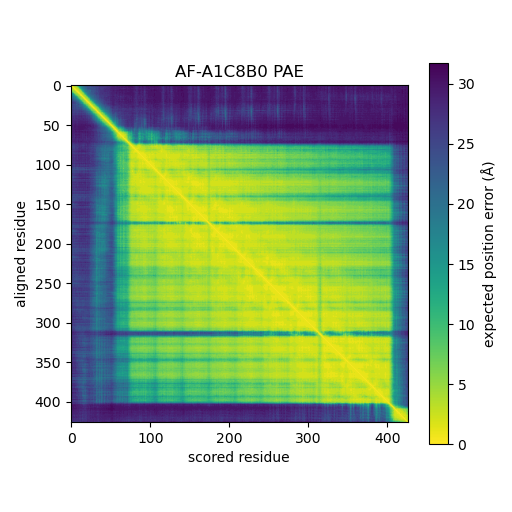.88 367 SER A C 1
ATOM 2877 O O . SER A 1 367 ? 23.817 -3.126 -24.698 1.00 95.88 367 SER A O 1
ATOM 2879 N N . LEU A 1 368 ? 22.988 -3.151 -22.609 1.00 97.12 368 LEU A N 1
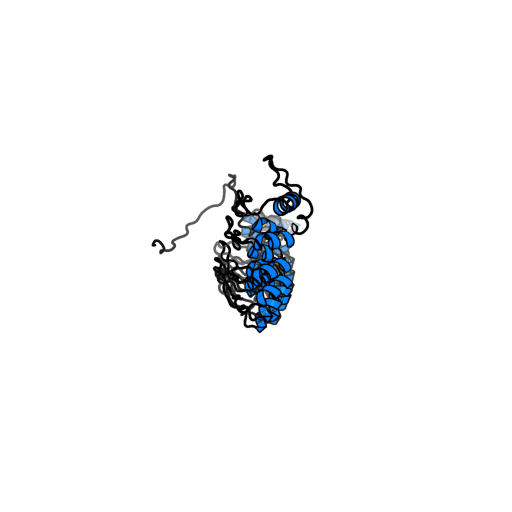ATOM 2880 C CA . LEU A 1 368 ? 21.660 -3.634 -22.991 1.00 97.12 368 LEU A CA 1
ATOM 2881 C C . LEU A 1 368 ? 20.915 -2.630 -23.884 1.00 97.12 368 LEU A C 1
ATOM 2883 O O . LEU A 1 368 ? 20.387 -3.021 -24.921 1.00 97.12 368 LEU A O 1
ATOM 2887 N N . LEU A 1 369 ? 20.890 -1.348 -23.514 1.00 96.44 369 LEU A N 1
ATOM 2888 C CA . LEU A 1 369 ? 20.236 -0.295 -24.295 1.00 96.44 369 LEU A CA 1
ATOM 2889 C C . LEU A 1 369 ? 20.886 -0.141 -25.678 1.00 96.44 369 LEU A C 1
ATOM 2891 O O . LEU A 1 369 ? 20.186 -0.068 -26.684 1.00 96.44 369 LEU A O 1
ATOM 2895 N N . LEU A 1 370 ? 22.219 -0.155 -25.756 1.00 94.81 370 LEU A N 1
ATOM 2896 C CA . LEU A 1 370 ? 22.946 -0.097 -27.028 1.00 94.81 370 LEU A CA 1
ATOM 2897 C C . LEU A 1 370 ? 22.657 -1.323 -27.902 1.00 94.81 370 LEU A C 1
ATOM 2899 O O . LEU A 1 370 ? 22.362 -1.173 -29.085 1.00 94.81 370 LEU A O 1
ATOM 2903 N N . ALA A 1 371 ? 22.670 -2.525 -27.317 1.00 94.69 371 ALA A N 1
ATOM 2904 C CA . ALA A 1 371 ? 22.345 -3.763 -28.025 1.00 94.69 371 ALA A CA 1
ATOM 2905 C C . ALA A 1 371 ? 20.901 -3.786 -28.558 1.00 94.69 371 ALA A C 1
ATOM 2907 O O . ALA A 1 371 ? 20.618 -4.470 -29.538 1.00 94.69 371 ALA A O 1
ATOM 2908 N N . ARG A 1 372 ? 19.990 -3.033 -27.929 1.00 95.00 372 ARG A N 1
ATOM 2909 C CA . ARG A 1 372 ? 18.584 -2.881 -28.336 1.00 95.00 372 ARG A CA 1
ATOM 2910 C C . ARG A 1 372 ? 18.337 -1.645 -29.219 1.00 95.00 372 ARG A C 1
ATOM 2912 O O . ARG A 1 372 ? 17.187 -1.348 -29.517 1.00 95.00 372 ARG A O 1
ATOM 2919 N N . GLY A 1 373 ? 19.390 -0.956 -29.670 1.00 92.62 373 GLY A N 1
ATOM 2920 C CA . GLY A 1 373 ? 19.295 0.122 -30.661 1.00 92.62 373 GLY A CA 1
ATOM 2921 C C . GLY A 1 373 ? 19.035 1.523 -30.097 1.00 92.62 373 GLY A C 1
ATOM 2922 O O . GLY A 1 373 ? 18.488 2.366 -30.807 1.00 92.62 373 GLY A O 1
ATOM 2923 N N . ALA A 1 374 ? 19.413 1.798 -28.844 1.00 94.56 374 ALA A N 1
ATOM 2924 C CA . ALA A 1 374 ? 19.321 3.146 -28.281 1.00 94.56 374 ALA A CA 1
ATOM 2925 C C . ALA A 1 374 ? 20.134 4.160 -29.108 1.00 94.56 374 ALA A C 1
ATOM 2927 O O . ALA A 1 374 ? 21.298 3.921 -29.445 1.00 94.56 374 ALA A O 1
ATOM 2928 N N . ASP A 1 375 ? 19.542 5.319 -29.399 1.00 92.81 375 ASP A N 1
ATOM 2929 C CA . ASP A 1 375 ? 20.179 6.359 -30.200 1.00 92.81 375 ASP A CA 1
ATOM 2930 C C . ASP A 1 375 ? 21.270 7.086 -29.399 1.00 92.81 375 ASP A C 1
ATOM 2932 O O . ASP A 1 375 ? 21.025 7.892 -28.497 1.00 92.81 375 ASP A O 1
ATOM 2936 N N . ILE A 1 376 ? 22.515 6.834 -29.792 1.00 92.75 376 ILE A N 1
ATOM 2937 C CA . ILE A 1 376 ? 23.719 7.450 -29.228 1.00 92.75 376 ILE A CA 1
ATOM 2938 C C . ILE A 1 376 ? 23.934 8.906 -29.672 1.00 92.75 376 ILE A C 1
ATOM 2940 O O . ILE A 1 376 ? 24.881 9.554 -29.218 1.00 92.75 376 ILE A O 1
ATOM 2944 N N . ARG A 1 377 ? 23.121 9.422 -30.603 1.00 91.19 377 ARG A N 1
ATOM 2945 C CA . ARG A 1 377 ? 23.196 10.793 -31.134 1.00 91.19 377 ARG A CA 1
ATOM 2946 C C . ARG A 1 377 ? 22.150 11.726 -30.552 1.00 91.19 377 ARG A C 1
ATOM 2948 O O . ARG A 1 377 ? 22.260 12.931 -30.781 1.00 91.19 377 ARG A O 1
ATOM 2955 N N . CYS A 1 378 ? 21.209 11.204 -29.768 1.00 89.50 378 CYS A N 1
ATOM 2956 C CA . CYS A 1 378 ? 20.263 12.012 -29.017 1.00 89.50 378 CYS A CA 1
ATOM 2957 C C . CYS A 1 378 ? 20.992 13.055 -28.164 1.00 89.50 378 CYS A C 1
ATOM 2959 O O . CYS A 1 378 ? 21.972 12.748 -27.492 1.00 89.50 378 CYS A O 1
ATOM 2961 N N . GLN A 1 379 ? 20.483 14.284 -28.186 1.00 92.38 379 GLN A N 1
ATOM 2962 C CA . GLN A 1 379 ? 20.992 15.391 -27.386 1.00 92.38 379 GLN A CA 1
ATOM 2963 C C . GLN A 1 379 ? 19.952 15.820 -26.355 1.00 92.38 379 GLN A C 1
ATOM 2965 O O . GLN A 1 379 ? 18.767 15.985 -26.684 1.00 92.38 379 GLN A O 1
ATOM 2970 N N . ASN A 1 380 ? 20.425 16.042 -25.130 1.00 92.00 380 ASN A N 1
ATOM 2971 C CA . ASN A 1 380 ? 19.659 16.714 -24.087 1.00 92.00 380 ASN A CA 1
ATOM 2972 C C . ASN A 1 380 ? 19.524 18.227 -24.387 1.00 92.00 380 ASN A C 1
ATOM 2974 O O . ASN A 1 380 ? 20.030 18.733 -25.391 1.00 92.00 380 ASN A O 1
ATOM 2978 N N . THR A 1 381 ? 18.850 18.985 -23.521 1.00 92.56 381 THR A N 1
ATOM 2979 C CA . THR A 1 381 ? 18.684 20.446 -23.688 1.00 92.56 381 THR A CA 1
ATOM 2980 C C . THR A 1 381 ? 19.990 21.241 -23.646 1.00 92.56 381 THR A C 1
ATOM 2982 O O . THR A 1 381 ? 20.005 22.385 -24.083 1.00 92.56 381 THR A O 1
ATOM 2985 N N . TYR A 1 382 ? 21.080 20.648 -23.155 1.00 91.25 382 TYR A N 1
ATOM 2986 C CA . TYR A 1 382 ? 22.422 21.237 -23.137 1.00 91.25 382 TYR A CA 1
ATOM 2987 C C . TYR A 1 382 ? 23.246 20.885 -24.383 1.00 91.25 382 TYR A C 1
ATOM 2989 O O . TYR A 1 382 ? 24.427 21.215 -24.450 1.00 91.25 382 TYR A O 1
ATOM 2997 N N . GLY A 1 383 ? 22.661 20.174 -25.353 1.00 91.38 383 GLY A N 1
ATOM 2998 C CA . GLY A 1 383 ? 23.366 19.700 -26.544 1.00 91.38 383 GLY A CA 1
ATOM 2999 C C . GLY A 1 383 ? 24.297 18.509 -26.292 1.00 91.38 383 GLY A C 1
ATOM 3000 O O . GLY A 1 383 ? 24.979 18.075 -27.221 1.00 91.38 383 GLY A O 1
ATOM 3001 N N . GLN A 1 384 ? 24.320 17.962 -25.071 1.00 91.94 384 GLN A N 1
ATOM 3002 C CA . GLN A 1 384 ? 25.191 16.849 -24.700 1.00 91.94 384 GLN A CA 1
ATOM 3003 C C . GLN A 1 384 ? 24.599 15.530 -25.186 1.00 91.94 384 GLN A C 1
ATOM 3005 O O . GLN A 1 384 ? 23.423 15.246 -24.947 1.00 91.94 384 GLN A O 1
ATOM 3010 N N . LYS A 1 385 ? 25.437 14.719 -25.828 1.00 94.25 385 LYS A N 1
ATOM 3011 C CA . LYS A 1 385 ? 25.157 13.321 -26.160 1.00 94.25 385 LYS A CA 1
ATOM 3012 C C . LYS A 1 385 ? 25.482 12.419 -24.967 1.00 94.25 385 LYS A C 1
ATOM 3014 O O . LYS A 1 385 ? 26.276 12.811 -24.105 1.00 94.25 385 LYS A O 1
ATOM 3019 N N . PRO A 1 386 ? 24.993 11.166 -24.943 1.00 92.69 386 PRO A N 1
ATOM 3020 C CA . PRO A 1 386 ? 25.394 10.195 -23.928 1.00 92.69 386 PRO A CA 1
ATOM 3021 C C . PRO A 1 386 ? 26.919 10.043 -23.816 1.00 92.69 386 PRO A C 1
ATOM 3023 O O . PRO A 1 386 ? 27.449 9.979 -22.712 1.00 92.69 386 PRO A O 1
ATOM 3026 N N . LEU A 1 387 ? 27.646 10.077 -24.940 1.00 93.12 387 LEU A N 1
ATOM 3027 C CA . LEU A 1 387 ? 29.112 10.024 -24.942 1.00 93.12 387 LEU A CA 1
ATOM 3028 C C . LEU A 1 387 ? 29.754 11.230 -24.231 1.00 93.12 387 LEU A C 1
ATOM 3030 O O . LEU A 1 387 ? 30.695 11.050 -23.460 1.00 93.12 387 LEU A O 1
ATOM 3034 N N . ASP A 1 388 ? 29.228 12.439 -24.438 1.00 92.69 388 ASP A N 1
ATOM 3035 C CA . ASP A 1 388 ? 29.760 13.662 -23.819 1.00 92.69 388 ASP A CA 1
ATOM 3036 C C . ASP A 1 388 ? 29.601 13.616 -22.292 1.00 92.69 388 ASP A C 1
ATOM 3038 O O . ASP A 1 388 ? 30.493 14.028 -21.549 1.00 92.69 388 ASP A O 1
ATOM 3042 N N . ILE A 1 389 ? 28.487 13.048 -21.817 1.00 91.31 389 ILE A N 1
ATOM 3043 C CA . ILE A 1 389 ? 28.249 12.791 -20.392 1.00 91.31 389 ILE A CA 1
ATOM 3044 C C . ILE A 1 389 ? 29.219 11.731 -19.854 1.00 91.31 389 ILE A C 1
ATOM 3046 O O . ILE A 1 389 ? 29.779 11.903 -18.772 1.00 91.31 389 ILE A O 1
ATOM 3050 N N . ALA A 1 390 ? 29.447 10.636 -20.586 1.00 92.88 390 ALA A N 1
ATOM 3051 C CA . ALA A 1 390 ? 30.388 9.600 -20.158 1.00 92.88 390 ALA A CA 1
ATOM 3052 C C . ALA A 1 390 ? 31.803 10.173 -19.962 1.00 92.88 390 ALA A C 1
ATOM 3054 O O . ALA A 1 390 ? 32.459 9.873 -18.961 1.00 92.88 390 ALA A O 1
ATOM 3055 N N . ILE A 1 391 ? 32.244 11.041 -20.881 1.00 91.81 391 ILE A N 1
ATOM 3056 C CA . ILE A 1 391 ? 33.547 11.714 -20.822 1.00 91.81 391 ILE A CA 1
ATOM 3057 C C . ILE A 1 391 ? 33.600 12.704 -19.652 1.00 91.81 391 ILE A C 1
ATOM 3059 O O . ILE A 1 391 ? 34.532 12.642 -18.848 1.00 91.81 391 ILE A O 1
ATOM 3063 N N . SER A 1 392 ? 32.598 13.579 -19.503 1.00 91.69 392 SER A N 1
ATOM 3064 C CA . SER A 1 392 ? 32.587 14.599 -18.441 1.00 91.69 392 SER A CA 1
ATOM 3065 C C . SER A 1 392 ? 32.569 13.988 -17.035 1.00 91.69 392 SER A C 1
ATOM 3067 O O . SER A 1 392 ? 33.238 14.485 -16.131 1.00 91.69 392 SER A O 1
ATOM 3069 N N . HIS A 1 393 ? 31.886 12.853 -16.865 1.00 90.31 393 HIS A N 1
ATOM 3070 C CA . HIS A 1 393 ? 31.838 12.099 -15.612 1.00 90.31 393 HIS A CA 1
ATOM 3071 C C . HIS A 1 393 ? 32.975 11.071 -15.451 1.00 90.31 393 HIS A C 1
ATOM 3073 O O . HIS A 1 393 ? 32.962 10.312 -14.479 1.00 90.31 393 HIS A O 1
ATOM 3079 N N . LYS A 1 394 ? 33.963 11.035 -16.360 1.00 91.31 394 LYS A N 1
ATOM 3080 C CA . LYS A 1 394 ? 35.132 10.129 -16.326 1.00 91.31 394 LYS A CA 1
ATOM 3081 C C . LYS A 1 394 ? 34.757 8.636 -16.278 1.00 91.31 394 LYS A C 1
ATOM 3083 O O . LYS A 1 394 ? 35.374 7.845 -15.564 1.00 91.31 394 LYS A O 1
ATOM 3088 N N . ARG A 1 395 ? 33.729 8.227 -17.029 1.00 90.81 395 ARG A N 1
ATOM 3089 C CA . ARG A 1 395 ? 33.223 6.843 -17.091 1.00 90.81 395 ARG A CA 1
ATOM 3090 C C . ARG A 1 395 ? 33.893 6.052 -18.218 1.00 90.81 395 ARG A C 1
ATOM 3092 O O . ARG A 1 395 ? 33.248 5.716 -19.206 1.00 90.81 395 ARG A O 1
ATOM 3099 N N . GLN A 1 396 ? 35.188 5.751 -18.077 1.00 89.00 396 GLN A N 1
ATOM 3100 C CA . GLN A 1 396 ? 35.999 5.172 -19.164 1.00 89.00 396 GLN A CA 1
ATOM 3101 C C . GLN A 1 396 ? 35.401 3.893 -19.766 1.00 89.00 396 GLN A C 1
ATOM 3103 O O . GLN A 1 396 ? 35.269 3.794 -20.978 1.00 89.00 396 GLN A O 1
ATOM 3108 N N . ARG A 1 397 ? 34.937 2.957 -18.931 1.00 90.88 397 ARG A N 1
ATOM 3109 C CA . ARG A 1 397 ? 34.314 1.716 -19.418 1.00 90.88 397 ARG A CA 1
ATOM 3110 C C . ARG A 1 397 ? 33.078 1.970 -20.281 1.00 90.88 397 ARG A C 1
ATOM 3112 O O . ARG A 1 397 ? 32.864 1.279 -21.263 1.00 90.88 397 ARG A O 1
ATOM 3119 N N . ILE A 1 398 ? 32.280 2.982 -19.946 1.00 90.81 398 ILE A N 1
ATOM 3120 C CA . ILE A 1 398 ? 31.105 3.370 -20.737 1.00 90.81 398 ILE A CA 1
ATOM 3121 C C . ILE A 1 398 ? 31.515 4.069 -22.036 1.00 90.81 398 ILE A C 1
ATOM 3123 O O . ILE A 1 398 ? 30.875 3.854 -23.063 1.00 90.81 398 ILE A O 1
ATOM 3127 N N . VAL A 1 399 ? 32.585 4.870 -22.013 1.00 90.12 399 VAL A N 1
ATOM 3128 C CA . VAL A 1 399 ? 33.176 5.447 -23.232 1.00 90.12 399 VAL A CA 1
ATOM 3129 C C . VAL A 1 399 ? 33.600 4.337 -24.194 1.00 90.12 399 VAL A C 1
ATOM 3131 O O . VAL A 1 399 ? 33.335 4.445 -25.388 1.00 90.12 399 VAL A O 1
ATOM 3134 N N . ASP A 1 400 ? 34.189 3.260 -23.674 1.00 89.19 400 ASP A N 1
ATOM 3135 C CA . ASP A 1 400 ? 34.614 2.110 -24.476 1.00 89.19 400 ASP A CA 1
ATOM 3136 C C . ASP A 1 400 ? 33.416 1.300 -25.016 1.00 89.19 400 ASP A C 1
ATOM 3138 O O . ASP A 1 400 ? 33.497 0.730 -26.104 1.00 89.19 400 ASP A O 1
ATOM 3142 N N . LEU A 1 401 ? 32.289 1.277 -24.289 1.00 88.62 401 LEU A N 1
ATOM 3143 C CA . LEU A 1 401 ? 31.051 0.599 -24.699 1.00 88.62 401 LEU A CA 1
ATOM 3144 C C . LEU A 1 401 ? 30.262 1.347 -25.781 1.00 88.62 401 LEU A C 1
ATOM 3146 O O . LEU A 1 401 ? 29.576 0.698 -26.566 1.00 88.62 401 LEU A O 1
ATOM 3150 N N . ILE A 1 402 ? 30.304 2.683 -25.823 1.00 84.75 402 ILE A N 1
ATOM 3151 C CA . ILE A 1 402 ? 29.563 3.474 -26.816 1.00 84.75 402 ILE A CA 1
ATOM 3152 C C . ILE A 1 402 ? 30.372 3.505 -28.123 1.00 84.75 402 ILE A C 1
ATOM 3154 O O . ILE A 1 402 ? 31.383 4.212 -28.195 1.00 84.75 402 ILE A O 1
ATOM 3158 N N . PRO A 1 403 ? 29.945 2.793 -29.188 1.00 72.50 403 PRO A N 1
ATOM 3159 C CA . PRO A 1 403 ? 30.686 2.770 -30.438 1.00 72.50 403 PRO A CA 1
ATOM 3160 C C . PRO A 1 403 ? 30.815 4.184 -31.014 1.00 72.50 403 PRO A C 1
ATOM 3162 O O . PRO A 1 403 ? 29.860 4.965 -31.099 1.00 72.50 403 PRO A O 1
ATOM 3165 N N . GLY A 1 404 ? 32.056 4.515 -31.360 1.00 58.81 404 GLY A N 1
ATOM 3166 C CA . GLY A 1 404 ? 32.542 5.876 -31.484 1.00 58.81 404 GLY A CA 1
ATOM 3167 C C . GLY A 1 404 ? 31.731 6.822 -32.379 1.00 58.81 404 GLY A C 1
ATOM 3168 O O . GLY A 1 404 ? 31.340 6.543 -33.512 1.00 58.81 404 GLY A O 1
ATOM 3169 N N . GLN A 1 405 ? 31.659 8.067 -31.927 1.00 49.41 405 GLN A N 1
ATOM 3170 C CA . GLN A 1 405 ? 32.349 9.103 -32.686 1.00 49.41 405 GLN A CA 1
ATOM 3171 C C . GLN A 1 405 ? 33.728 9.291 -32.052 1.00 49.41 405 GLN A C 1
ATOM 3173 O O . GLN A 1 405 ? 33.994 10.323 -31.444 1.00 49.41 405 GLN A O 1
ATOM 3178 N N . ARG A 1 406 ? 34.653 8.339 -32.243 1.00 46.56 406 ARG A N 1
ATOM 3179 C CA . ARG A 1 406 ? 36.010 8.812 -32.506 1.00 46.56 406 ARG A CA 1
ATOM 3180 C C . ARG A 1 406 ? 35.838 9.593 -33.801 1.00 46.56 406 ARG A C 1
ATOM 3182 O O . ARG A 1 406 ? 35.799 9.000 -34.874 1.00 46.56 406 ARG A O 1
ATOM 3189 N N . GLN A 1 407 ? 35.626 10.910 -33.715 1.00 47.94 407 GLN A N 1
ATOM 3190 C CA . GLN A 1 407 ? 36.166 11.750 -34.770 1.00 47.94 407 GLN A CA 1
ATOM 3191 C C . GLN A 1 407 ? 37.601 11.270 -34.849 1.00 47.94 407 GLN A C 1
ATOM 3193 O O . GLN A 1 407 ? 38.306 11.387 -33.848 1.00 47.94 407 GLN A O 1
ATOM 3198 N N . SER A 1 408 ? 37.937 10.569 -35.933 1.00 42.59 408 SER A N 1
ATOM 3199 C CA . SER A 1 408 ? 39.296 10.168 -36.278 1.00 42.59 408 SER A CA 1
ATOM 3200 C C . SER A 1 408 ? 40.213 11.236 -35.713 1.00 42.59 408 SER A C 1
ATOM 3202 O O . SER A 1 408 ? 40.138 12.387 -36.172 1.00 42.59 408 SER A O 1
ATOM 3204 N N . SER A 1 409 ? 40.931 10.912 -34.636 1.00 48.78 409 SER A N 1
ATOM 3205 C CA . SER A 1 409 ? 41.775 11.918 -34.017 1.00 48.78 409 SER A CA 1
ATOM 3206 C C . SER A 1 409 ? 42.719 12.412 -35.119 1.00 48.78 409 SER A C 1
ATOM 3208 O O . SER A 1 409 ? 43.017 11.651 -36.051 1.00 48.78 409 SER A O 1
ATOM 3210 N N . PRO A 1 410 ? 43.182 13.670 -35.103 1.00 54.19 410 PRO A N 1
ATOM 3211 C CA . PRO A 1 410 ? 44.188 14.109 -36.066 1.00 54.19 410 PRO A CA 1
ATOM 3212 C C . PRO A 1 410 ? 45.365 13.119 -36.153 1.00 54.19 410 PRO A C 1
ATOM 3214 O O . PRO A 1 410 ? 45.901 12.911 -37.235 1.00 54.19 410 PRO A O 1
ATOM 3217 N N . LEU A 1 411 ? 45.666 12.427 -35.044 1.00 53.62 411 LEU A N 1
ATOM 3218 C CA . LEU A 1 411 ? 46.637 11.339 -34.930 1.00 53.62 411 LEU A CA 1
ATOM 3219 C C . LEU A 1 411 ? 46.244 10.057 -35.688 1.00 53.62 411 LEU A C 1
ATOM 3221 O O . LEU A 1 411 ? 47.098 9.489 -36.360 1.00 53.62 411 LEU A O 1
ATOM 3225 N N . ASP A 1 412 ? 44.979 9.626 -35.661 1.00 55.44 412 ASP A N 1
ATOM 3226 C CA . ASP A 1 412 ? 44.510 8.467 -36.443 1.00 55.44 412 ASP A CA 1
ATOM 3227 C C . ASP A 1 412 ? 44.541 8.757 -37.955 1.00 55.44 412 ASP A C 1
ATOM 3229 O O . ASP A 1 412 ? 44.905 7.893 -38.754 1.00 55.44 412 ASP A O 1
ATOM 3233 N N . LYS A 1 413 ? 44.218 9.999 -38.359 1.00 60.38 413 LYS A N 1
ATOM 3234 C CA . LYS A 1 413 ? 44.369 10.446 -39.757 1.00 60.38 413 LYS A CA 1
ATOM 3235 C C . LYS A 1 413 ? 45.841 10.518 -40.170 1.00 60.38 413 LYS A C 1
ATOM 3237 O O . LYS A 1 413 ? 46.167 10.132 -41.291 1.00 60.38 413 LYS A O 1
ATOM 3242 N N . LEU A 1 414 ? 46.722 10.974 -39.274 1.00 59.59 414 LEU A N 1
ATOM 3243 C CA . LEU A 1 414 ? 48.168 11.005 -39.512 1.00 59.59 414 LEU A CA 1
ATOM 3244 C C .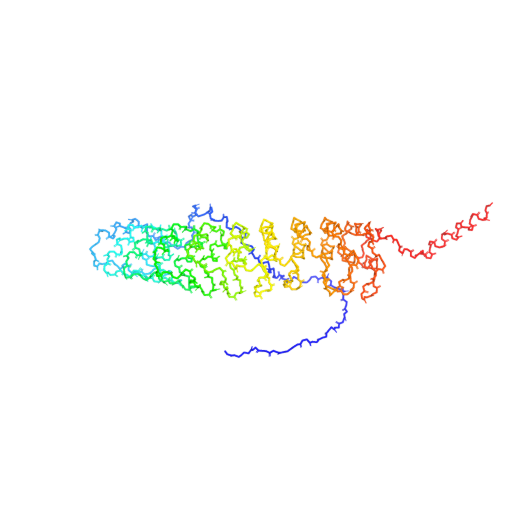 LEU A 1 414 ? 48.742 9.592 -39.659 1.00 59.59 414 LEU A C 1
ATOM 3246 O O . LEU A 1 414 ? 49.538 9.353 -40.559 1.00 59.59 414 LEU A O 1
ATOM 3250 N N . GLY A 1 415 ? 48.312 8.653 -38.813 1.00 70.75 415 GLY A N 1
ATOM 3251 C CA . GLY A 1 415 ? 48.735 7.254 -38.873 1.00 70.75 415 GLY A CA 1
ATOM 3252 C C . GLY A 1 415 ? 48.319 6.574 -40.178 1.00 70.75 415 GLY A C 1
ATOM 3253 O O . GLY A 1 415 ? 49.128 5.890 -40.799 1.00 70.75 415 GLY A O 1
ATOM 3254 N N . ALA A 1 416 ? 47.092 6.822 -40.648 1.00 65.94 416 ALA A N 1
ATOM 3255 C CA . ALA A 1 416 ? 46.629 6.329 -41.945 1.00 65.94 416 ALA A CA 1
ATOM 3256 C C . ALA A 1 416 ? 47.399 6.959 -43.124 1.00 65.94 416 ALA A C 1
ATOM 3258 O O . ALA A 1 416 ? 47.760 6.252 -44.065 1.00 65.94 416 ALA A O 1
ATOM 3259 N N . ALA A 1 417 ? 47.704 8.261 -43.059 1.00 69.50 417 ALA A N 1
ATOM 3260 C CA . ALA A 1 417 ? 48.488 8.957 -44.081 1.00 69.50 417 ALA A CA 1
ATOM 3261 C C . ALA A 1 417 ? 49.951 8.477 -44.131 1.00 69.50 417 ALA A C 1
ATOM 3263 O O . ALA A 1 417 ? 50.479 8.237 -45.214 1.00 69.50 417 ALA A O 1
ATOM 3264 N N . LEU A 1 418 ? 50.586 8.270 -42.972 1.00 72.25 418 LEU A N 1
ATOM 3265 C CA . LEU A 1 418 ? 51.948 7.739 -42.862 1.00 72.25 418 LEU A CA 1
ATOM 3266 C C . LEU A 1 418 ? 52.045 6.298 -43.371 1.00 72.25 418 LEU A C 1
ATOM 3268 O O . LEU A 1 418 ? 52.974 5.980 -44.108 1.00 72.25 418 LEU A O 1
ATOM 3272 N N . ASN A 1 419 ? 51.069 5.443 -43.051 1.00 69.62 419 ASN A N 1
ATOM 3273 C CA . ASN A 1 419 ? 51.030 4.080 -43.586 1.00 69.62 419 ASN A CA 1
ATOM 3274 C C . ASN A 1 419 ? 50.800 4.050 -45.103 1.00 69.62 419 ASN A C 1
ATOM 3276 O O . ASN A 1 419 ? 51.377 3.207 -45.785 1.00 69.62 419 ASN A O 1
ATOM 3280 N N . GLY A 1 420 ? 50.000 4.973 -45.648 1.00 74.62 420 GLY A N 1
ATOM 3281 C CA . GLY A 1 420 ? 49.863 5.138 -47.097 1.00 74.62 420 GLY A CA 1
ATOM 3282 C C . GLY A 1 420 ? 51.179 5.547 -47.766 1.00 74.62 420 GLY A C 1
ATOM 3283 O O . GLY A 1 420 ? 51.542 4.982 -48.793 1.00 74.62 420 GLY A O 1
ATOM 3284 N N . PHE A 1 421 ? 51.927 6.465 -47.147 1.00 71.69 421 PHE A N 1
ATOM 3285 C CA . PHE A 1 421 ? 53.217 6.948 -47.654 1.00 71.69 421 PHE A CA 1
ATOM 3286 C C . PHE A 1 421 ? 54.322 5.882 -47.588 1.00 71.69 421 PHE A C 1
ATOM 3288 O O . PHE A 1 421 ? 55.110 5.727 -48.520 1.00 71.69 421 PHE A O 1
ATOM 3295 N N . LEU A 1 422 ? 54.371 5.110 -46.499 1.00 70.19 422 LEU A N 1
ATOM 3296 C CA . LEU A 1 422 ? 55.335 4.018 -46.324 1.00 70.19 422 LEU A CA 1
ATOM 3297 C C . LEU A 1 422 ? 55.067 2.848 -47.278 1.00 70.19 422 LEU A C 1
ATOM 3299 O O . LEU A 1 422 ? 56.004 2.196 -47.729 1.00 70.19 422 LEU A O 1
ATOM 3303 N N . ASN A 1 423 ? 53.801 2.598 -47.619 1.00 68.25 423 ASN A N 1
ATOM 3304 C CA . ASN A 1 423 ? 53.437 1.538 -48.557 1.00 68.25 423 ASN A CA 1
ATOM 3305 C C . ASN A 1 423 ? 53.584 1.950 -50.029 1.00 68.25 423 ASN A C 1
ATOM 3307 O O . ASN A 1 423 ? 53.652 1.068 -50.874 1.00 68.25 423 ASN A O 1
ATOM 3311 N N . SER A 1 424 ? 53.648 3.249 -50.348 1.00 67.06 424 SER A N 1
ATOM 3312 C CA . SER A 1 424 ? 53.903 3.738 -51.714 1.00 67.06 424 SER A CA 1
ATOM 3313 C C . SER A 1 424 ? 55.388 3.948 -52.033 1.00 67.06 424 SER A C 1
ATOM 3315 O O . SER A 1 424 ? 55.721 4.339 -53.148 1.00 67.06 424 SER A O 1
ATOM 3317 N N . THR A 1 425 ? 56.268 3.785 -51.040 1.00 58.19 425 THR A N 1
ATOM 3318 C CA . THR A 1 425 ? 57.730 3.948 -51.162 1.00 58.19 425 THR A CA 1
ATOM 3319 C C . THR A 1 425 ? 58.499 2.623 -51.066 1.00 58.19 425 THR A C 1
ATOM 3321 O O . THR A 1 425 ? 59.730 2.624 -51.083 1.00 58.19 425 THR A O 1
ATOM 3324 N N . ARG A 1 426 ? 57.780 1.497 -51.012 1.00 48.22 426 ARG A N 1
ATOM 3325 C CA . ARG A 1 426 ? 58.262 0.159 -51.380 1.00 48.22 426 ARG A CA 1
ATOM 3326 C C . ARG A 1 426 ? 57.802 -0.164 -52.790 1.00 48.22 426 ARG A C 1
ATOM 3328 O O . ARG A 1 426 ? 58.562 -0.884 -53.470 1.00 48.22 426 ARG A O 1
#

pLDDT: mean 79.93, std 24.13, range [21.89, 97.69]

Mean predicted aligned error: 12.89 Å

Foldseek 3Di:
DDDDDDDDDDDDDDDDDDDPDDDDDDDPPPPVPDPPDPVCVVVVPDDDDDDDDPDDDPDVVVVVVVCVPDDLPPDPQCDADPFQDGPLLVCLLVLPLVSNVSQVPDPPHDQFGQTPFRDGSLLSNLLVLNLSSVVVQVVDPNHDQCRATNQQDGSLLNNLLNLNQSSNVSSLVDPPDDQCRAGNQGDGSLLSNLLNLSVNSNVVSVVSPHDQCGATPQRDTSLLSNLQNLNQVCVVVSVVNPDQQCDATNQRDGSLLSNLLNLNLSNNLSSVVVPHPQCRQTHPRDGSLLSNLLNVNLSSVLVSLVSVHDQDDPDQACGSLLSNLLVLPLSSNVSSVVSPRDQLRAHPQRDGSLLSNLLNLNLNNNLVSVVSPRDQCRAGNVRDGSLNSNVVVVNVSSVVSPPDPPVCPVVNVVVVVVVVVVVVVD

InterPro domains:
  IPR002110 Ankyrin repeat [PF12796] (122-216)
  IPR002110 Ankyrin repeat [PF12796] (220-278)
  IPR002110 Ankyrin repeat [PF12796] (285-346)
  IPR002110 Ankyrin repeat [PF12796] (351-401)
  IPR002110 Ankyrin repeat [PR01415] (285-300)
  IPR002110 Ankyrin repeat [PR01415] (332-346)
  IPR002110 Ankyrin repeat [PS50088] (185-217)
  IPR002110 Ankyrin repeat [PS50088] (218-250)
  IPR002110 Ankyrin repeat [PS50088] (284-316)
  IPR002110 Ankyrin repeat [PS50088] (316-348)
  IPR002110 Ankyrin repeat [PS50088] (349-381)
  IPR002110 Ankyrin repeat [SM00248] (83-112)
  IPR002110 Ankyrin repeat [SM00248] (117-147)
  IPR002110 Ankyrin repeat [SM00248] (151-181)
  IPR002110 Ankyrin repeat [SM00248] (185-214)
  IPR002110 Ankyrin repeat [SM00248] (218-247)
  IPR002110 Ankyrin repeat [SM00248] (251-280)
  IPR002110 Ankyrin repeat [SM00248] (284-315)
  IPR002110 Ankyrin repeat [SM00248] (316-345)
  IPR002110 Ankyrin repeat [SM00248] (349-378)

Sequence (426 aa):
MEQFARFRCERLEFINLERLRRPQYPIRRICVRQPRRILESRRFHRTRTTSDDGTQPAPVEDIIRHISSLPEQTLEVNTRDGNGQTMLTCAAKDGNTDTVWLLLSRSDIIAQPRDKWGMVPLLYAARCGKVPLIDIFISRNDVDIAVVDDLGRTALSHASECGHESAVKTLLTRTTIDIDAMDKSRWTAIAWAVMNGHETVARLLQAKGATITLKDNSLRTVLHWAAISGDHAILPLLIAQGAHPDQRDSAQEAALNIATRCGHKEFVKVLLTHNPYIDLEGPSSKTALHLAVEHRHEDLVRILLASNASTDPKDYKLAPLHSAAAMGDVEIVRLLLEHGADINAKAIARLTPLHHAVMNNHEHVVSLLLARGADIRCQNTYGQKPLDIAISHKRQRIVDLIPGQRQSSPLDKLGAALNGFLNSTR

Secondary structure (DSSP, 8-state):
-----------------------------------TT---TTS-S------S-S-PPPPHHHH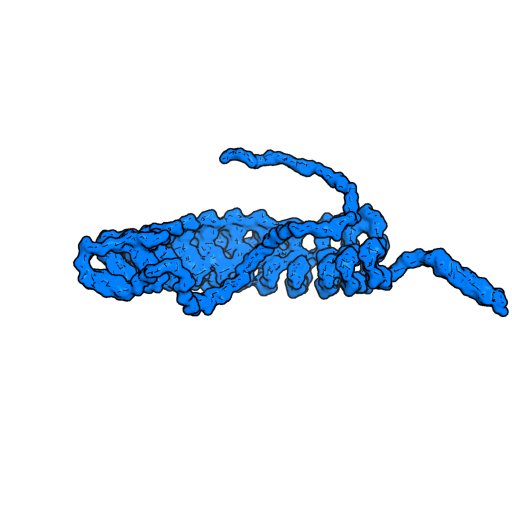HHHHTTS-TTS--TT---TTS--HHHHHHHHT-HHHHHHHHTSTT--SS---TTS--HHHHHHHTT-HHHHHHHHT-SSS-TT-B-TT--BHHHHHHHTT-HHHHHHHTTSTTS-TT---TT---HHHHHHHTT-HHHHHHHHHTT--TT---TTS--HHHHHHHHT--SSHHHHHHTT--TT---TTS--HHHHHHHHT-HHHHHHHHHT---TT---GGG--HHHHHHHTT-HHHHHHHHHTT--SS-STT---HHHHHHHHT-HHHHHHHHHTT--TT---GGG--HHHHHHHTT-HHHHHHHHHTT--TT---TTS--HHHHHHHTT-HHHHHHS-------HHHHHHHHHHHHHHS--

Nearest PDB structures (foldseek):
  5et0-assembly1_A  TM=7.482E-01  e=3.335E-13  Mus musculus
  1ot8-assembly2_B  TM=9.302E-01  e=1.129E-08  Drosophila melanogaster
  3zkj-assembly1_A  TM=8.315E-01  e=1.475E-09  Homo sapiens
  3v79-assembly1_K  TM=9.165E-01  e=1.178E-08  Homo sapiens
  8pwl-assembly1_B  TM=6.254E-01  e=8.986E-11  Homo sapiens

Solvent-accessible surface area (backbone atoms only — not comparable to full-atom values): 24339 Å² total; per-residue (Å²): 132,90,92,87,84,89,83,82,88,84,84,90,86,88,89,82,94,85,79,95,70,86,79,94,73,86,80,81,73,83,62,77,74,68,81,80,65,87,65,53,86,77,50,82,67,83,70,84,85,83,76,94,65,100,67,79,80,73,59,67,68,59,50,49,59,47,63,76,70,50,71,90,85,74,72,75,66,73,50,58,50,99,59,38,40,26,60,54,37,52,28,25,56,74,57,42,55,67,60,37,53,58,49,69,69,43,92,85,54,69,82,71,52,55,24,79,58,36,44,30,28,61,40,35,12,20,45,65,41,32,45,70,50,42,51,56,49,65,74,38,88,89,49,74,76,85,49,48,29,71,58,40,42,35,31,58,31,34,7,23,51,63,48,24,46,69,27,42,53,60,57,66,70,44,89,83,62,68,66,66,51,50,21,78,60,37,47,30,22,51,41,35,5,32,46,65,60,20,59,71,38,29,52,50,41,47,77,71,64,43,69,59,76,55,49,26,82,55,46,37,29,41,61,41,35,19,22,67,54,41,42,43,85,56,44,68,60,44,43,76,74,67,47,63,56,70,50,52,27,72,68,41,38,24,29,60,41,43,11,35,62,69,61,29,57,67,30,46,57,60,48,54,79,69,65,47,68,64,69,51,56,24,59,94,69,36,26,26,60,39,35,10,47,77,68,67,32,58,72,47,40,54,53,40,51,76,67,67,40,72,50,64,58,75,88,49,39,78,27,42,53,35,55,19,24,48,70,45,38,50,65,57,38,50,52,41,49,76,70,66,30,63,63,67,43,46,22,70,62,44,37,27,24,57,38,34,6,41,75,62,67,23,57,69,35,41,53,50,42,51,76,72,65,40,66,70,77,52,48,27,77,84,67,46,26,40,61,54,48,15,58,77,70,68,35,63,72,51,48,73,68,50,80,71,83,67,66,72,45,74,62,55,53,47,51,54,50,50,52,52,54,59,64,72,74,109

Organism: Aspergillus clavatus (strain ATCC 1007 / CBS 513.65 / DSM 816 / NCTC 3887 / NRRL 1 / QM 1276 / 107) (NCBI:txid344612)